Protein AF-0000000077569913 (afdb_homodimer)

Nearest PDB structures (foldseek):
  9brd-assembly1_U  TM=6.477E-01  e=2.137E-02  Rattus norvegicus
  8hqc-assembly1_A  TM=4.048E-01  e=5.094E+00  Mus musculus
  9brd-assembly1_U  TM=7.059E-01  e=2.292E-02  Rattus norvegicus
  5vju-assembly1_A  TM=3.665E-01  e=2.884E-01  synthetic construct
  8hqc-assembly1_A  TM=4.048E-01  e=5.138E+00  Mus musculus

pLDDT: mean 88.88, std 15.7, range [37.97, 98.81]

Radius of gyration: 27.89 Å; Cα contacts (8 Å, |Δi|>4): 566; chains: 2; bounding box: 42×122×72 Å

Secondary structure (DSSP, 8-state):
---------------------HHHHHHHHHHHHHHHHHHHHHHHHHHT-EEEEEE-S-TTSPPEEEEEEGGG-HHHHHHHHHHHHHHHHHHHHHHHHHHHHHHT---HHHHHHHHHHHHHHHHHHHHHHHHHHHHHHHHHH-BTTTTB--STTT-HHHHHHHHHHHHHHHHHHHHHHHHHHHHHHHHHHHH-/---------------------HHHHHHHHHHHHHHHHHHHHHHHHHHT-EEEEEE-S-TTSPPEEEEEEGGG-HHHHHHHHHHHHHHHHHHHHHHHHHHHHHHT---HHHHHHHHHHHHHHHHHHHHHHHHHHHHHHHHHH-BTTTTB--STTT-HHHHHHHHHHHHHHHHHHHHHHHHHHHHHHHHHHHH-

InterPro domains:
  IPR006459 Caspar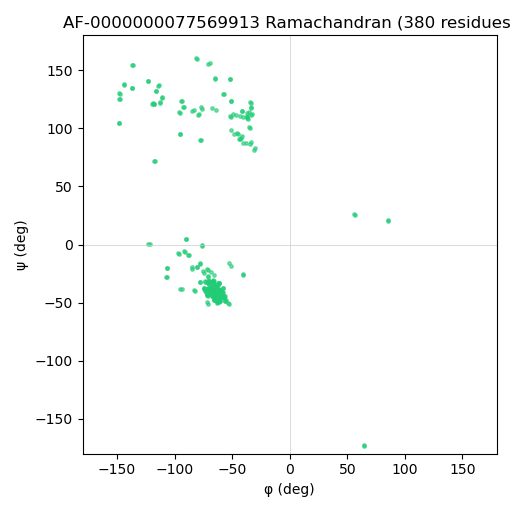ian strip membrane protein [TIGR01569] (29-186)
  IPR006702 Casparian strip membrane protein domain [PF04535] (26-174)
  IPR044173 Casparian strip membrane protein/CASP-like protein [PTHR36488] (27-187)

Foldseek 3Di:
DDDPPPPPPDPDPPPPQPQQPLVLLVLLLVLLVLLLVLLVLLLVLQQPQKDWDWAPPDPVDGTDIDMDHQVVDPLSVLLNVLSVVSNVVSVVVSVVSVVCSVVSHDDLVNLVVLLVVLVVSLVSLVSSLVSLVVVLVCQCPPDVVVDGDHNCVRRVSSSVSSVSSSVSSVVSSVSSVVSSVSSVVSNVSSVD/DDDPDPPPPDPDPPPPQPQQPLVLLVLLLVLLVLLLVLLVLLLVLQQPQKDWDWDPPDPVDGTDIDMDHQVVDPLSVLLNVLSVVSNVVSVVVSVVSVVCSVVSHDDLVNLVVLLVVLVVSLVSLVSSLVSLVVVLVCQCPPDVVVPGDHNCVRRVSSSVSSVSSSVSSVVSSVSSVVSSVSSVVSNVSSVD

Sequence (384 aa):
MPSPSKEASSPTPKTSPPAVSTILLKADLALRALLFATTIASVAVMVSSKQTKALILSPAFPPLALVAKFNYSSAFIYFVAAISVSCFYSLVTTAASALSVLRTHRGTKTLFHLLVLDAVILGVVASALGAGAAVGYLGEKGNSHVGWNKVCNLFDVFCRHIGASVFLSLVAAIILVFLVLISAYSLYRRSLMPSPSKEASSPTPKTSPPAVSTILLKADLALRALLFATTIASVAVMVSSKQTKALILSPAFPPLALVAKFNYSSAFIYFVAAISVSCFYSLVTTAASALSVLRTHRGTKTLFHLLVLDAVILGVVASALGAGAAVGYLGEKGNSHVGWNKVCNLFDVFCRHIGASVFLSLVAAIILVFLVLISAYSLYRRSL

Structure (mmCIF, N/CA/C/O backbone):
data_AF-0000000077569913-model_v1
#
loop_
_entity.id
_entity.type
_entity.pdbx_description
1 polymer 'CASP-like protein'
#
loop_
_atom_site.group_PDB
_atom_site.id
_atom_site.type_symbol
_atom_site.label_atom_id
_atom_site.label_alt_id
_atom_site.label_comp_id
_atom_site.label_asym_id
_atom_site.label_entity_id
_atom_site.label_seq_id
_atom_site.pdbx_PDB_ins_code
_atom_site.Cartn_x
_atom_site.Cartn_y
_atom_site.Cartn_z
_atom_site.occupancy
_atom_site.B_iso_or_equiv
_atom_site.auth_seq_id
_atom_site.auth_comp_id
_atom_site.auth_asym_id
_atom_site.auth_atom_id
_atom_site.pdbx_PDB_model_num
ATOM 1 N N . MET A 1 1 ? -0.566 77.25 19.656 1 38.03 1 MET A N 1
ATOM 2 C CA . MET A 1 1 ? -0.292 76.062 20.453 1 38.03 1 MET A CA 1
ATOM 3 C C . MET A 1 1 ? -0.345 74.812 19.594 1 38.03 1 MET A C 1
ATOM 5 O O . MET A 1 1 ? -1.346 74.562 18.922 1 38.03 1 MET A O 1
ATOM 9 N N . PRO A 1 2 ? 0.794 74.188 19.156 1 47.97 2 PRO A N 1
ATOM 10 C CA . PRO A 1 2 ? 0.944 73.125 18.156 1 47.97 2 PRO A CA 1
ATOM 11 C C . PRO A 1 2 ? 0.272 71.812 18.562 1 47.97 2 PRO A C 1
ATOM 13 O O . PRO A 1 2 ? 0.135 71.5 19.766 1 47.97 2 PRO A O 1
ATOM 16 N N . SER A 1 3 ? -0.759 71.312 17.859 1 48.38 3 SER A N 1
ATOM 17 C CA . SER A 1 3 ? -1.553 70.125 18.016 1 48.38 3 SER A CA 1
ATOM 18 C C . SER A 1 3 ? -0.662 68.875 18.156 1 48.38 3 SER A C 1
ATOM 20 O O . SER A 1 3 ? 0.308 68.75 17.406 1 48.38 3 SER A O 1
ATOM 22 N N . PRO A 1 4 ? -0.603 68.25 19.359 1 46.53 4 PRO A N 1
ATOM 23 C CA . PRO A 1 4 ? 0.263 67.062 19.625 1 46.53 4 PRO A CA 1
ATOM 24 C C . PRO A 1 4 ? 0.154 66 18.547 1 46.53 4 PRO A C 1
ATOM 26 O O . PRO A 1 4 ? -0.928 65.75 18 1 46.53 4 PRO A O 1
ATOM 29 N N . SER A 1 5 ? 1.18 65.75 17.734 1 45.31 5 SER A N 1
ATOM 30 C CA . SER A 1 5 ? 1.366 64.688 16.703 1 45.31 5 SER A CA 1
ATOM 31 C C . SER A 1 5 ? 1.018 63.312 17.234 1 45.31 5 SER A C 1
ATOM 33 O O . SER A 1 5 ? 1.529 62.875 18.266 1 45.31 5 SER A O 1
ATOM 35 N N . LYS A 1 6 ? -0.254 62.875 16.984 1 50.91 6 LYS A N 1
ATOM 36 C CA . LYS A 1 6 ? -0.683 61.5 17.25 1 50.91 6 LYS A CA 1
ATOM 37 C C . LYS A 1 6 ? 0.413 60.5 16.906 1 50.91 6 LYS A C 1
ATOM 39 O O . LYS A 1 6 ? 0.822 60.406 15.742 1 50.91 6 LYS A O 1
ATOM 44 N N . GLU A 1 7 ? 1.336 60.188 17.828 1 43.56 7 GLU A N 1
ATOM 45 C CA . GLU A 1 7 ? 2.307 59.125 17.688 1 43.56 7 GLU A CA 1
ATOM 46 C C . GLU A 1 7 ? 1.647 57.844 17.172 1 43.56 7 GLU A C 1
ATOM 48 O O . GLU A 1 7 ? 0.669 57.375 17.75 1 43.56 7 GLU A O 1
ATOM 53 N N . ALA A 1 8 ? 1.647 57.531 15.867 1 50.59 8 ALA A N 1
ATOM 54 C CA . ALA A 1 8 ? 1.229 56.312 15.172 1 50.59 8 ALA A CA 1
ATOM 55 C C . ALA A 1 8 ? 1.717 55.062 15.898 1 50.59 8 ALA A C 1
ATOM 57 O O . ALA A 1 8 ? 2.902 54.938 16.219 1 50.59 8 ALA A O 1
ATOM 58 N N . SER A 1 9 ? 0.894 54.531 16.828 1 43.12 9 SER A N 1
ATOM 59 C CA . SER A 1 9 ? 1.156 53.219 17.422 1 43.12 9 SER A CA 1
ATOM 60 C C . SER A 1 9 ? 1.771 52.281 16.406 1 43.12 9 SER A C 1
ATOM 62 O O . SER A 1 9 ? 1.265 52.125 15.289 1 43.12 9 SER A O 1
ATOM 64 N N . SER A 1 10 ? 3.066 52.062 16.438 1 44.38 10 SER A N 1
ATOM 65 C CA . SER A 1 10 ? 3.82 51.125 15.633 1 44.38 10 SER A CA 1
ATOM 66 C C . SER A 1 10 ? 3.088 49.781 15.539 1 44.38 10 SER A C 1
ATOM 68 O O . SER A 1 10 ? 2.541 49.281 16.531 1 44.38 10 SER A O 1
ATOM 70 N N . PRO A 1 11 ? 2.562 49.406 14.375 1 44.81 11 PRO A N 1
ATOM 71 C CA . PRO A 1 11 ? 1.907 48.094 14.203 1 44.81 11 PRO A CA 1
ATOM 72 C C . PRO A 1 11 ? 2.602 47 14.984 1 44.81 11 PRO A C 1
ATOM 74 O O . PRO A 1 11 ? 3.812 47.062 15.211 1 44.81 11 PRO A O 1
ATOM 77 N N . THR A 1 12 ? 2.055 46.438 16.031 1 44.56 12 THR A N 1
ATOM 78 C CA . THR A 1 12 ? 2.52 45.25 16.719 1 44.56 12 THR A CA 1
ATOM 79 C C . THR A 1 12 ? 3.158 44.25 15.75 1 44.56 12 THR A C 1
ATOM 81 O O . THR A 1 12 ? 2.619 44 14.664 1 44.56 12 THR A O 1
ATOM 84 N N . PRO A 1 13 ? 4.426 44.031 15.805 1 41.19 13 PRO A N 1
ATOM 85 C CA . PRO A 1 13 ? 5.098 43.062 14.93 1 41.19 13 PRO A CA 1
ATOM 86 C C . PRO A 1 13 ? 4.305 41.781 14.758 1 41.19 13 PRO A C 1
ATOM 88 O O . PRO A 1 13 ? 3.812 41.219 15.734 1 41.19 13 PRO A O 1
ATOM 91 N N . LYS A 1 14 ? 3.48 41.594 13.766 1 44.72 14 LYS A N 1
ATOM 92 C CA . LYS A 1 14 ? 2.924 40.281 13.422 1 44.72 14 LYS A CA 1
ATOM 93 C C . LYS A 1 14 ? 3.9 39.156 13.766 1 44.72 14 LYS A C 1
ATOM 95 O O . LYS A 1 14 ? 5.043 39.156 13.312 1 44.72 14 LYS A O 1
ATOM 100 N N . THR A 1 15 ? 3.998 38.688 14.977 1 40.72 15 THR A N 1
ATOM 101 C CA . THR A 1 15 ? 4.797 37.5 15.352 1 40.72 15 THR A CA 1
ATOM 102 C C . THR A 1 15 ? 4.793 36.469 14.227 1 40.72 15 THR A C 1
ATOM 104 O O . THR A 1 15 ? 3.73 36 13.805 1 40.72 15 THR A O 1
ATOM 107 N N . SER A 1 16 ? 5.672 36.531 13.297 1 44.34 16 SER A N 1
ATOM 108 C CA . SER A 1 16 ? 5.922 35.625 12.188 1 44.34 16 SER A CA 1
ATOM 109 C C . SER A 1 16 ? 5.707 34.156 12.609 1 44.34 16 SER A C 1
ATOM 111 O O . SER A 1 16 ? 6.039 33.781 13.734 1 44.34 16 SER A O 1
ATOM 113 N N . PRO A 1 17 ? 4.734 33.5 12.086 1 51.06 17 PRO A N 1
ATOM 114 C CA . PRO A 1 17 ? 4.523 32.094 12.453 1 51.06 17 PRO A CA 1
ATOM 115 C C . PRO A 1 17 ? 5.828 31.344 12.742 1 51.06 17 PRO A C 1
ATOM 117 O O . PRO A 1 17 ? 6.875 31.703 12.195 1 51.06 17 PRO A O 1
ATOM 120 N N . PRO A 1 18 ? 6.012 30.844 13.961 1 52.62 18 PRO A N 1
ATOM 121 C CA . PRO A 1 18 ? 7.273 30.188 14.32 1 52.62 18 PRO A CA 1
ATOM 122 C C . PRO A 1 18 ? 7.863 29.375 13.164 1 52.62 18 PRO A C 1
ATOM 124 O O . PRO A 1 18 ? 7.133 28.656 12.469 1 52.62 18 PRO A O 1
ATOM 127 N N . ALA A 1 19 ? 8.969 29.797 12.547 1 53.97 19 ALA A N 1
ATOM 128 C CA . ALA A 1 19 ? 9.82 29.219 11.5 1 53.97 19 ALA A CA 1
ATOM 129 C C . ALA A 1 19 ? 10.031 27.719 11.734 1 53.97 19 ALA A C 1
ATOM 131 O O . ALA A 1 19 ? 10.055 27.266 12.883 1 53.97 19 ALA A O 1
ATOM 132 N N . VAL A 1 20 ? 9.508 26.828 10.797 1 60.12 20 VAL A N 1
ATOM 133 C CA . VAL A 1 20 ? 9.898 25.438 10.852 1 60.12 20 VAL A CA 1
ATOM 134 C C . VAL A 1 20 ? 11.352 25.328 11.32 1 60.12 20 VAL A C 1
ATOM 136 O O . VAL A 1 20 ? 12.227 26.031 10.82 1 60.12 20 VAL A O 1
ATOM 139 N N . SER A 1 21 ? 11.555 24.562 12.461 1 78.38 21 SER A N 1
ATOM 140 C CA . SER A 1 21 ? 12.891 24.359 13.016 1 78.38 21 SER A CA 1
ATOM 141 C C . SER A 1 21 ? 13.867 23.891 11.953 1 78.38 21 SER A C 1
ATOM 143 O O . SER A 1 21 ? 13.5 23.125 11.047 1 78.38 21 SER A O 1
ATOM 145 N N . THR A 1 22 ? 14.891 24.578 11.781 1 84.06 22 THR A N 1
ATOM 146 C CA . THR A 1 22 ? 15.977 24.219 10.875 1 84.06 22 THR A CA 1
ATOM 147 C C . THR A 1 22 ? 16.281 22.734 10.945 1 84.06 22 THR A C 1
ATOM 149 O O . THR A 1 22 ? 16.609 22.109 9.93 1 84.06 22 THR A O 1
ATOM 152 N N . ILE A 1 23 ? 15.984 22.125 12.055 1 88.81 23 ILE A N 1
ATOM 153 C CA . ILE A 1 23 ? 16.25 20.703 12.242 1 88.81 23 ILE A CA 1
ATOM 154 C C . ILE A 1 23 ? 15.242 19.891 11.445 1 88.81 23 ILE A C 1
ATOM 156 O O . ILE A 1 23 ? 15.594 18.875 10.828 1 88.81 23 ILE A O 1
ATOM 160 N N . LEU A 1 24 ? 14.07 20.359 11.414 1 90.69 24 LEU A N 1
ATOM 161 C CA . LEU A 1 24 ? 13.039 19.641 10.688 1 90.69 24 LEU A CA 1
ATOM 162 C C . LEU A 1 24 ? 13.258 19.734 9.18 1 90.69 24 LEU A C 1
ATOM 164 O O . LEU A 1 24 ? 12.992 18.781 8.445 1 90.69 24 LEU A O 1
ATOM 168 N N . LEU A 1 25 ? 13.773 20.844 8.797 1 91.62 25 LEU A N 1
ATOM 169 C CA . LEU A 1 25 ? 14.047 21.031 7.379 1 91.62 25 LEU A CA 1
ATOM 170 C C . LEU A 1 25 ? 15.195 20.125 6.926 1 91.62 25 LEU A C 1
ATOM 172 O O . LEU A 1 25 ? 15.117 19.5 5.867 1 91.62 25 LEU A O 1
ATOM 176 N N . LYS A 1 26 ? 16.188 20.031 7.742 1 92.06 26 LYS A N 1
ATOM 177 C CA . LYS A 1 26 ? 17.344 19.188 7.418 1 92.06 26 LYS A CA 1
ATOM 178 C C . LYS A 1 26 ? 16.969 17.703 7.465 1 92.06 26 LYS A C 1
ATOM 180 O O . LYS A 1 26 ? 17.438 16.922 6.645 1 92.06 26 LYS A O 1
ATOM 185 N N . ALA A 1 27 ? 16.172 17.359 8.438 1 94.38 27 ALA A N 1
ATOM 186 C CA . ALA A 1 27 ? 15.719 15.977 8.555 1 94.38 27 ALA A CA 1
ATOM 187 C C . ALA A 1 27 ? 14.867 15.578 7.352 1 94.38 27 ALA A C 1
ATOM 189 O O . ALA A 1 27 ? 14.984 14.469 6.836 1 94.38 27 ALA A O 1
ATOM 190 N N . ASP A 1 28 ? 14.039 16.5 6.973 1 95.06 28 ASP A N 1
ATOM 191 C CA . ASP A 1 28 ? 13.219 16.266 5.789 1 95.06 28 ASP A CA 1
ATOM 192 C C . ASP A 1 28 ? 14.086 16.047 4.555 1 95.06 28 ASP A C 1
ATOM 194 O O . ASP A 1 28 ? 13.859 15.102 3.793 1 95.06 28 ASP A O 1
ATOM 198 N N . LEU A 1 29 ? 15.07 16.859 4.367 1 95.25 29 LEU A N 1
ATOM 199 C CA . LEU A 1 29 ? 15.961 16.75 3.219 1 95.25 29 LEU A CA 1
ATOM 200 C C . LEU A 1 29 ? 16.719 15.43 3.252 1 95.25 29 LEU A C 1
ATOM 202 O O . LEU A 1 29 ? 16.844 14.75 2.23 1 95.25 29 LEU A O 1
ATOM 206 N N . ALA A 1 30 ? 17.188 15.031 4.379 1 96.88 30 ALA A N 1
ATOM 207 C CA . ALA A 1 30 ? 17.938 13.789 4.527 1 96.88 30 ALA A CA 1
ATOM 208 C C . ALA A 1 30 ? 17.062 12.578 4.215 1 96.88 30 ALA A C 1
ATOM 210 O O . ALA A 1 30 ? 17.5 11.648 3.525 1 96.88 30 ALA A O 1
ATOM 211 N N . LEU A 1 31 ? 15.859 12.617 4.691 1 97.94 31 LEU A N 1
ATOM 212 C CA . LEU A 1 31 ? 14.945 11.5 4.469 1 97.94 31 LEU A CA 1
ATOM 213 C C . LEU A 1 31 ? 14.539 11.414 3.002 1 97.94 31 LEU A C 1
ATOM 215 O O . LEU A 1 31 ? 14.406 10.32 2.455 1 97.94 31 LEU A O 1
ATOM 219 N N . ARG A 1 32 ? 14.383 12.539 2.389 1 97.75 32 ARG A N 1
ATOM 220 C CA . ARG A 1 32 ? 14.016 12.539 0.977 1 97.75 32 ARG A CA 1
ATOM 221 C C . ARG A 1 32 ? 15.164 12.031 0.112 1 97.75 32 ARG A C 1
ATOM 223 O O . ARG A 1 32 ? 14.945 11.312 -0.861 1 97.75 32 ARG A O 1
ATOM 230 N N . ALA A 1 33 ? 16.328 12.367 0.47 1 97.44 33 ALA A N 1
ATOM 231 C CA . ALA A 1 33 ? 17.484 11.852 -0.234 1 97.44 33 ALA A CA 1
ATOM 232 C C . ALA A 1 33 ? 17.625 10.344 -0.04 1 97.44 33 ALA A C 1
ATOM 234 O O . ALA A 1 33 ? 17.938 9.609 -0.985 1 97.44 33 ALA A O 1
ATOM 235 N N . LEU A 1 34 ? 17.344 9.938 1.156 1 98.31 34 LEU A N 1
ATOM 236 C CA . LEU A 1 34 ? 17.391 8.508 1.447 1 98.31 34 LEU A CA 1
ATOM 237 C C . LEU A 1 34 ? 16.312 7.762 0.682 1 98.31 34 LEU A C 1
ATOM 239 O O . LEU A 1 34 ? 16.531 6.648 0.202 1 98.31 34 LEU A O 1
ATOM 243 N N . LEU A 1 35 ? 15.148 8.406 0.649 1 98.5 35 LEU A N 1
ATOM 244 C CA . LEU A 1 35 ? 14.055 7.824 -0.118 1 98.5 35 LEU A CA 1
ATOM 245 C C . LEU A 1 35 ? 14.445 7.656 -1.582 1 98.5 35 LEU A C 1
ATOM 247 O O . LEU A 1 35 ? 14.188 6.609 -2.184 1 98.5 35 LEU A O 1
ATOM 251 N N . PHE A 1 36 ? 15.102 8.656 -2.154 1 98.44 36 PHE A N 1
ATOM 252 C CA . PHE A 1 36 ? 15.57 8.578 -3.535 1 98.44 36 PHE A CA 1
ATOM 253 C C . PHE A 1 36 ? 16.578 7.449 -3.709 1 98.44 36 PHE A C 1
ATOM 255 O O . PHE A 1 36 ? 16.438 6.629 -4.621 1 98.44 36 PHE A O 1
ATOM 262 N N . ALA A 1 37 ? 17.5 7.297 -2.805 1 98.38 37 ALA A N 1
ATOM 263 C CA . ALA A 1 37 ? 18.531 6.273 -2.881 1 98.38 37 ALA A CA 1
ATOM 264 C C . ALA A 1 37 ? 17.938 4.875 -2.752 1 98.38 37 ALA A C 1
ATOM 266 O O . ALA A 1 37 ? 18.297 3.967 -3.502 1 98.38 37 ALA A O 1
ATOM 267 N N . THR A 1 38 ? 17 4.75 -1.857 1 98.5 38 THR A N 1
ATOM 268 C CA . THR A 1 38 ? 16.422 3.438 -1.601 1 98.5 38 THR A CA 1
ATOM 269 C C . THR A 1 38 ? 15.531 3.008 -2.76 1 98.5 38 THR A C 1
ATOM 271 O O . THR A 1 38 ? 15.547 1.843 -3.164 1 98.5 38 THR A O 1
ATOM 274 N N . THR A 1 39 ? 14.789 3.93 -3.352 1 98.69 39 THR A N 1
ATOM 275 C CA . THR A 1 39 ? 13.883 3.58 -4.441 1 98.69 39 THR A CA 1
ATOM 276 C C . THR A 1 39 ? 14.664 3.279 -5.715 1 98.69 39 THR A C 1
ATOM 278 O O . THR A 1 39 ? 14.336 2.346 -6.449 1 98.69 39 THR A O 1
ATOM 281 N N . ILE A 1 40 ? 15.688 4.035 -6.012 1 98.38 40 ILE A N 1
ATOM 282 C CA . ILE A 1 40 ? 16.469 3.766 -7.211 1 98.38 40 ILE A CA 1
ATOM 283 C C . ILE A 1 40 ? 17.188 2.424 -7.066 1 98.38 40 ILE A C 1
ATOM 285 O O . ILE A 1 40 ? 17.266 1.647 -8.023 1 98.38 40 ILE A O 1
ATOM 289 N N . ALA A 1 41 ? 17.719 2.131 -5.879 1 98.69 41 ALA A N 1
ATOM 290 C CA . ALA A 1 41 ? 18.359 0.842 -5.629 1 98.69 41 ALA A CA 1
ATOM 291 C C . ALA A 1 41 ? 17.375 -0.305 -5.781 1 98.69 41 ALA A C 1
ATOM 293 O O . ALA A 1 41 ? 17.688 -1.342 -6.363 1 98.69 41 ALA A O 1
ATOM 294 N N . SER A 1 42 ? 16.188 -0.111 -5.281 1 98.75 42 SER A N 1
ATOM 295 C CA . SER A 1 42 ? 15.156 -1.139 -5.367 1 98.75 42 SER A CA 1
ATOM 296 C C . SER A 1 42 ? 14.805 -1.447 -6.82 1 98.75 42 SER A C 1
ATOM 298 O O . SER A 1 42 ? 14.719 -2.613 -7.207 1 98.75 42 SER A O 1
ATOM 300 N N . VAL A 1 43 ? 14.633 -0.419 -7.621 1 98.56 43 VAL A N 1
ATOM 301 C CA . VAL A 1 43 ? 14.312 -0.601 -9.031 1 98.56 43 VAL A CA 1
ATOM 302 C C . VAL A 1 43 ? 15.484 -1.258 -9.75 1 98.56 43 VAL A C 1
ATOM 304 O O . VAL A 1 43 ? 15.297 -2.201 -10.523 1 98.56 43 VAL A O 1
ATOM 307 N N . ALA A 1 44 ? 16.672 -0.834 -9.461 1 98.38 44 ALA A N 1
ATOM 308 C CA . ALA A 1 44 ? 17.859 -1.369 -10.117 1 98.38 44 ALA A CA 1
ATOM 309 C C . ALA A 1 44 ? 18.031 -2.857 -9.82 1 98.38 44 ALA A C 1
ATOM 311 O O . ALA A 1 44 ? 18.297 -3.65 -10.727 1 98.38 44 ALA A O 1
ATOM 312 N N . VAL A 1 45 ? 17.844 -3.225 -8.609 1 98.25 45 VAL A N 1
ATOM 313 C CA . VAL A 1 45 ? 18 -4.621 -8.211 1 98.25 45 VAL A CA 1
ATOM 314 C C . VAL A 1 45 ? 16.922 -5.473 -8.867 1 98.25 45 VAL A C 1
ATOM 316 O O . VAL A 1 45 ? 17.188 -6.574 -9.344 1 98.25 45 VAL A O 1
ATOM 319 N N . MET A 1 46 ? 15.688 -4.969 -8.977 1 98.25 46 MET A N 1
ATOM 320 C CA . MET A 1 46 ? 14.594 -5.711 -9.594 1 98.25 46 MET A CA 1
ATOM 321 C C . MET A 1 46 ? 14.844 -5.906 -11.086 1 98.25 46 MET A C 1
ATOM 323 O O . MET A 1 46 ? 14.695 -7.016 -11.602 1 98.25 46 MET A O 1
ATOM 327 N N . VAL A 1 47 ? 15.273 -4.816 -11.711 1 97.44 47 VAL A N 1
ATOM 328 C CA . VAL A 1 47 ? 15.43 -4.855 -13.156 1 97.44 47 VAL A CA 1
ATOM 329 C C . VAL A 1 47 ? 16.625 -5.723 -13.523 1 97.44 47 VAL A C 1
ATOM 331 O O . VAL A 1 47 ? 16.688 -6.281 -14.625 1 97.44 47 VAL A O 1
ATOM 334 N N . SER A 1 48 ? 17.531 -5.895 -12.594 1 96.75 48 SER A N 1
ATOM 335 C CA . SER A 1 48 ? 18.703 -6.727 -12.844 1 96.75 48 SER A CA 1
ATOM 336 C C . SER A 1 48 ? 18.438 -8.18 -12.461 1 96.75 48 SER A C 1
ATOM 338 O O . SER A 1 48 ? 19.312 -9.031 -12.609 1 96.75 48 SER A O 1
ATOM 340 N N . SER A 1 49 ? 17.203 -8.477 -12.078 1 95.56 49 SER A N 1
ATOM 341 C CA . SER A 1 49 ? 16.859 -9.836 -11.672 1 95.56 49 SER A CA 1
ATOM 342 C C . SER A 1 49 ? 16.688 -10.75 -12.891 1 95.56 49 SER A C 1
ATOM 344 O O . SER A 1 49 ? 15.664 -10.68 -13.57 1 95.56 49 SER A O 1
ATOM 346 N N . LYS A 1 50 ? 17.656 -11.383 -13.367 1 94.06 50 LYS A N 1
ATOM 347 C CA . LYS A 1 50 ? 17.625 -12.344 -14.469 1 94.06 50 LYS A CA 1
ATOM 348 C C . LYS A 1 50 ? 18.484 -13.562 -14.156 1 94.06 50 LYS A C 1
ATOM 350 O O . LYS A 1 50 ? 19.562 -13.445 -13.555 1 94.06 50 LYS A O 1
ATOM 355 N N . GLN A 1 51 ? 17.891 -14.703 -14.453 1 94.38 51 GLN A N 1
ATOM 356 C CA . GLN A 1 51 ? 18.625 -15.953 -14.258 1 94.38 51 GLN A CA 1
ATOM 357 C C . GLN A 1 51 ? 18.203 -17 -15.289 1 94.38 51 GLN A C 1
ATOM 359 O O . GLN A 1 51 ? 17.016 -17.188 -15.539 1 94.38 51 GLN A O 1
ATOM 364 N N . THR A 1 52 ? 19.156 -17.609 -15.945 1 92.5 52 THR A N 1
ATOM 365 C CA . THR A 1 52 ? 18.922 -18.672 -16.906 1 92.5 52 THR A CA 1
ATOM 366 C C . THR A 1 52 ? 19.438 -20.016 -16.375 1 92.5 52 THR A C 1
ATOM 368 O O . THR A 1 52 ? 20.562 -20.094 -15.867 1 92.5 52 THR A O 1
ATOM 371 N N . LYS A 1 53 ? 18.531 -21.016 -16.375 1 90.06 53 LYS A N 1
ATOM 372 C CA . LYS A 1 53 ? 18.922 -22.359 -15.961 1 90.06 53 LYS A CA 1
ATOM 373 C C . LYS A 1 53 ? 18.641 -23.375 -17.062 1 90.06 53 LYS A C 1
ATOM 375 O O . LYS A 1 53 ? 17.641 -23.281 -17.766 1 90.06 53 LYS A O 1
ATOM 380 N N . ALA A 1 54 ? 19.562 -24.312 -17.219 1 84.94 54 ALA A N 1
ATOM 381 C CA . ALA A 1 54 ? 19.422 -25.359 -18.219 1 84.94 54 ALA A CA 1
ATOM 382 C C . ALA A 1 54 ? 18.812 -26.625 -17.609 1 84.94 54 ALA A C 1
ATOM 384 O O . ALA A 1 54 ? 19.266 -27.109 -16.578 1 84.94 54 ALA A O 1
ATOM 385 N N . LEU A 1 55 ? 17.641 -26.859 -18.094 1 75.94 55 LEU A N 1
ATOM 386 C CA . LEU A 1 55 ? 17.031 -28.109 -17.672 1 75.94 55 LEU A CA 1
ATOM 387 C C . LEU A 1 55 ? 17.328 -29.234 -18.656 1 75.94 55 LEU A C 1
ATOM 389 O O . LEU A 1 55 ? 17 -29.125 -19.844 1 75.94 55 LEU A O 1
ATOM 393 N N . ILE A 1 56 ? 18 -30.219 -18.109 1 74.81 56 ILE A N 1
ATOM 394 C CA . ILE A 1 56 ? 18.297 -31.375 -18.953 1 74.81 56 ILE A CA 1
ATOM 395 C C . ILE A 1 56 ? 17.234 -32.438 -18.734 1 74.81 56 ILE A C 1
ATOM 397 O O . ILE A 1 56 ? 17.156 -33.031 -17.656 1 74.81 56 ILE A O 1
ATOM 401 N N . LEU A 1 57 ? 16.25 -32.531 -19.484 1 69.62 57 LEU A N 1
ATOM 402 C CA . LEU A 1 57 ? 15.195 -33.531 -19.375 1 69.62 57 LEU A CA 1
ATOM 403 C C . LEU A 1 57 ? 15.711 -34.906 -19.766 1 69.62 57 LEU A C 1
ATOM 405 O O . LEU A 1 57 ? 15.406 -35.906 -19.094 1 69.62 57 LEU A O 1
ATOM 409 N N . SER A 1 58 ? 16.328 -35 -20.891 1 71.62 58 SER A N 1
ATOM 410 C CA . SER A 1 58 ? 16.922 -36.25 -21.406 1 71.62 58 SER A CA 1
ATOM 411 C C . SER A 1 58 ? 18.219 -35.938 -22.156 1 71.62 58 SER A C 1
ATOM 413 O O . SER A 1 58 ? 18.391 -34.875 -22.719 1 71.62 58 SER A O 1
ATOM 415 N N . PRO A 1 59 ? 19.297 -36.812 -21.938 1 74.75 59 PRO A N 1
ATOM 416 C CA . PRO A 1 59 ? 20.562 -36.625 -22.656 1 74.75 59 PRO A CA 1
ATOM 417 C C . PRO A 1 59 ? 20.359 -36.531 -24.172 1 74.75 59 PRO A C 1
ATOM 419 O O . PRO A 1 59 ? 21.234 -36 -24.875 1 74.75 59 PRO A O 1
ATOM 422 N N . ALA A 1 60 ? 19.234 -36.938 -24.625 1 78.75 60 ALA A N 1
ATOM 423 C CA . ALA A 1 60 ? 19 -36.969 -26.062 1 78.75 60 ALA A CA 1
ATOM 424 C C . ALA A 1 60 ? 18.531 -35.625 -26.578 1 78.75 60 ALA A C 1
ATOM 426 O O . ALA A 1 60 ? 18.562 -35.344 -27.781 1 78.75 60 ALA A O 1
ATOM 427 N N . PHE A 1 61 ? 18 -34.781 -25.75 1 75.12 61 PHE A N 1
ATOM 428 C CA . PHE A 1 61 ? 17.422 -33.5 -26.188 1 75.12 61 PHE A CA 1
ATOM 429 C C . PHE A 1 61 ? 18.234 -32.344 -25.656 1 75.12 61 PHE A C 1
ATOM 431 O O . PHE A 1 61 ? 18.828 -32.406 -24.578 1 75.12 61 PHE A O 1
ATOM 438 N N . PRO A 1 62 ? 18.438 -31.359 -26.562 1 77.06 62 PRO A N 1
ATOM 439 C CA . PRO A 1 62 ? 19.125 -30.172 -26.062 1 77.06 62 PRO A CA 1
ATOM 440 C C . PRO A 1 62 ? 18.484 -29.609 -24.797 1 77.06 62 PRO A C 1
ATOM 442 O O . PRO A 1 62 ? 17.281 -29.734 -24.594 1 77.06 62 PRO A O 1
ATOM 445 N N . PRO A 1 63 ? 19.359 -29.156 -23.953 1 77.12 63 PRO A N 1
ATOM 446 C CA . PRO A 1 63 ? 18.844 -28.594 -22.703 1 77.12 63 PRO A CA 1
ATOM 447 C C . PRO A 1 63 ? 17.859 -27.438 -22.938 1 77.12 63 PRO A C 1
ATOM 449 O O . PRO A 1 63 ? 18.047 -26.641 -23.859 1 77.12 63 PRO A O 1
ATOM 452 N N . LEU A 1 64 ? 16.719 -27.547 -22.281 1 79.25 64 LEU A N 1
ATOM 453 C CA . LEU A 1 64 ? 15.742 -26.469 -22.312 1 79.25 64 LEU A CA 1
ATOM 454 C C . LEU A 1 64 ? 16.172 -25.328 -21.391 1 79.25 64 LEU A C 1
ATOM 456 O O . LEU A 1 64 ? 16.484 -25.562 -20.219 1 79.25 64 LEU A O 1
ATOM 460 N N . ALA A 1 65 ? 16.375 -24.172 -22.047 1 83.88 65 ALA A N 1
ATOM 461 C CA . ALA A 1 65 ? 16.766 -23 -21.25 1 83.88 65 ALA A CA 1
ATOM 462 C C . ALA A 1 65 ? 15.547 -22.375 -20.578 1 83.88 65 ALA A C 1
ATOM 464 O O . ALA A 1 65 ? 14.633 -21.891 -21.266 1 83.88 65 ALA A O 1
ATOM 465 N N . LEU A 1 66 ? 15.5 -22.484 -19.297 1 88.88 66 LEU A N 1
ATOM 466 C CA . LEU A 1 66 ? 14.477 -21.797 -18.516 1 88.88 66 LEU A CA 1
ATOM 467 C C . LEU A 1 66 ? 14.969 -20.453 -18.016 1 88.88 66 LEU A C 1
ATOM 469 O O . LEU A 1 66 ? 16.078 -20.344 -17.484 1 88.88 66 LEU A O 1
ATOM 473 N N . VAL A 1 67 ? 14.289 -19.438 -18.328 1 92.38 67 VAL A N 1
ATOM 474 C CA . VAL A 1 67 ? 14.703 -18.078 -17.984 1 92.38 67 VAL A CA 1
ATOM 475 C C . VAL A 1 67 ? 13.695 -17.453 -17.031 1 92.38 67 VAL A C 1
ATOM 477 O O . VAL A 1 67 ? 12.484 -17.594 -17.219 1 92.38 67 VAL A O 1
ATOM 480 N N . ALA A 1 68 ? 14.258 -16.891 -16.016 1 94.25 68 ALA A N 1
ATOM 481 C CA . ALA A 1 68 ? 13.445 -16.109 -15.086 1 94.25 68 ALA A CA 1
ATOM 482 C C . ALA A 1 68 ? 13.82 -14.625 -15.164 1 94.25 68 ALA A C 1
ATOM 484 O O . ALA A 1 68 ? 14.992 -14.266 -14.992 1 94.25 68 ALA A O 1
ATOM 485 N N . LYS A 1 69 ? 12.867 -13.844 -15.461 1 95.62 69 LYS A N 1
ATOM 486 C CA . LYS A 1 69 ? 13.023 -12.391 -15.57 1 95.62 69 LYS A CA 1
ATOM 487 C C . LYS A 1 69 ? 11.867 -11.664 -14.891 1 95.62 69 LYS A C 1
ATOM 489 O O . LYS A 1 69 ? 10.742 -12.156 -14.867 1 95.62 69 LYS A O 1
ATOM 494 N N . PHE A 1 70 ? 12.156 -10.445 -14.477 1 95 70 PHE A N 1
ATOM 495 C CA . PHE A 1 70 ? 11.117 -9.711 -13.766 1 95 70 PHE A CA 1
ATOM 496 C C . PHE A 1 70 ? 9.945 -9.398 -14.688 1 95 70 PHE A C 1
ATOM 498 O O . PHE A 1 70 ? 8.805 -9.32 -14.234 1 95 70 PHE A O 1
ATOM 505 N N . ASN A 1 71 ? 10.195 -9.203 -15.992 1 95.25 71 ASN A N 1
ATOM 506 C CA . ASN A 1 71 ? 9.156 -8.773 -16.922 1 95.25 71 ASN A CA 1
ATOM 507 C C . ASN A 1 71 ? 8.211 -9.922 -17.281 1 95.25 71 ASN A C 1
ATOM 509 O O . ASN A 1 71 ? 7.234 -9.719 -18 1 95.25 71 ASN A O 1
ATOM 513 N N . TYR A 1 72 ? 8.438 -11.086 -16.766 1 95.12 72 TYR A N 1
ATOM 514 C CA . TYR A 1 72 ? 7.551 -12.219 -16.969 1 95.12 72 TYR A CA 1
ATOM 515 C C . TYR A 1 72 ? 6.449 -12.25 -15.922 1 95.12 72 TYR A C 1
ATOM 517 O O . TYR A 1 72 ? 5.539 -13.086 -15.992 1 95.12 72 TYR A O 1
ATOM 525 N N . SER A 1 73 ? 6.59 -11.43 -15 1 95.94 73 SER A N 1
ATOM 526 C CA . SER A 1 73 ? 5.578 -11.328 -13.945 1 95.94 73 SER A CA 1
ATOM 527 C C . SER A 1 73 ? 4.934 -9.953 -13.93 1 95.94 73 SER A C 1
ATOM 529 O O . SER A 1 73 ? 5.621 -8.938 -13.805 1 95.94 73 SER A O 1
ATOM 531 N N . SER A 1 74 ? 3.652 -9.922 -14.109 1 96.06 74 SER A N 1
ATOM 532 C CA . SER A 1 74 ? 2.906 -8.672 -14.07 1 96.06 74 SER A CA 1
ATOM 533 C C . SER A 1 74 ? 3.088 -7.953 -12.734 1 96.06 74 SER A C 1
ATOM 535 O O . SER A 1 74 ? 3.123 -6.723 -12.688 1 96.06 74 SER A O 1
ATOM 537 N N . ALA A 1 75 ? 3.146 -8.711 -11.609 1 97.75 75 ALA A N 1
ATOM 538 C CA . ALA A 1 75 ? 3.338 -8.125 -10.281 1 97.75 75 ALA A CA 1
ATOM 539 C C . ALA A 1 75 ? 4.656 -7.359 -10.203 1 97.75 75 ALA A C 1
ATOM 541 O O . ALA A 1 75 ? 4.711 -6.258 -9.648 1 97.75 75 ALA A O 1
ATOM 542 N N . PHE A 1 76 ? 5.711 -7.867 -10.805 1 98.5 76 PHE A N 1
ATOM 543 C CA . PHE A 1 76 ? 7.027 -7.242 -10.742 1 98.5 76 PHE A CA 1
ATOM 544 C C . PHE A 1 76 ? 7.109 -6.059 -11.695 1 98.5 76 PHE A C 1
ATOM 546 O O . PHE A 1 76 ? 7.793 -5.074 -11.414 1 98.5 76 PHE A O 1
ATOM 553 N N . ILE A 1 77 ? 6.418 -6.156 -12.781 1 98.31 77 ILE A N 1
ATOM 554 C CA . ILE A 1 77 ? 6.324 -5.016 -13.68 1 98.31 77 ILE A CA 1
ATOM 555 C C . ILE A 1 77 ? 5.645 -3.85 -12.969 1 98.31 77 ILE A C 1
ATOM 557 O O . ILE A 1 77 ? 6.129 -2.717 -13.016 1 98.3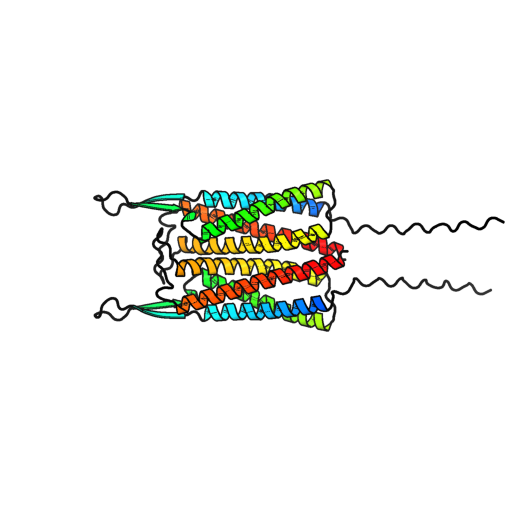1 77 ILE A O 1
ATOM 561 N N . TYR A 1 78 ? 4.543 -4.18 -12.352 1 98.5 78 TYR A N 1
ATOM 562 C CA . TYR A 1 78 ? 3.865 -3.156 -11.57 1 98.5 78 TYR A CA 1
ATOM 563 C C . TYR A 1 78 ? 4.781 -2.607 -10.477 1 98.5 78 TYR A C 1
ATOM 565 O O . TYR A 1 78 ? 4.824 -1.396 -10.25 1 98.5 78 TYR A O 1
ATOM 573 N N . PHE A 1 79 ? 5.445 -3.482 -9.82 1 98.69 79 PHE A N 1
ATOM 574 C CA . PHE A 1 79 ? 6.387 -3.092 -8.773 1 98.69 79 PHE A CA 1
ATOM 575 C C . PHE A 1 79 ? 7.391 -2.074 -9.305 1 98.69 79 PHE A C 1
ATOM 577 O O . PHE A 1 79 ? 7.562 -1.003 -8.719 1 98.69 79 PHE A O 1
ATOM 584 N N . VAL A 1 80 ? 8.023 -2.334 -10.43 1 98.69 80 VAL A N 1
ATOM 585 C CA . VAL A 1 80 ? 9.039 -1.466 -11.016 1 98.69 80 VAL A CA 1
ATOM 586 C C . VAL A 1 80 ? 8.414 -0.137 -11.43 1 98.69 80 VAL A C 1
ATOM 588 O O . VAL A 1 80 ? 8.969 0.93 -11.156 1 98.69 80 VAL A O 1
ATOM 591 N N . ALA A 1 81 ? 7.289 -0.183 -12 1 98.56 81 ALA A N 1
ATOM 592 C CA . ALA A 1 81 ? 6.613 1.04 -12.43 1 98.56 81 ALA A CA 1
ATOM 593 C C . ALA A 1 81 ? 6.273 1.925 -11.227 1 98.56 81 ALA A C 1
ATOM 595 O O . ALA A 1 81 ? 6.57 3.121 -11.234 1 98.56 81 ALA A O 1
ATOM 596 N N . ALA A 1 82 ? 5.656 1.306 -10.234 1 98.62 82 ALA A N 1
ATOM 597 C CA . ALA A 1 82 ? 5.215 2.055 -9.062 1 98.62 82 ALA A CA 1
ATOM 598 C C . ALA A 1 82 ? 6.402 2.646 -8.305 1 98.62 82 ALA A C 1
ATOM 600 O O . ALA A 1 82 ? 6.375 3.814 -7.91 1 98.62 82 ALA A O 1
ATOM 601 N N . ILE A 1 83 ? 7.449 1.85 -8.117 1 98.81 83 ILE A N 1
ATOM 602 C CA . ILE A 1 83 ? 8.617 2.328 -7.387 1 98.81 83 ILE A CA 1
ATOM 603 C C . ILE A 1 83 ? 9.352 3.377 -8.219 1 98.81 83 ILE A C 1
ATOM 605 O O . ILE A 1 83 ? 9.906 4.332 -7.672 1 98.81 83 ILE A O 1
ATOM 609 N N . SER A 1 84 ? 9.312 3.266 -9.555 1 98.75 84 SER A N 1
ATOM 610 C CA . SER A 1 84 ? 9.93 4.277 -10.406 1 98.75 84 SER A CA 1
ATOM 611 C C . SER A 1 84 ? 9.211 5.621 -10.273 1 98.75 84 SER A C 1
ATOM 613 O O . SER A 1 84 ? 9.859 6.672 -10.242 1 98.75 84 SER A O 1
ATOM 615 N N . VAL A 1 85 ? 7.922 5.594 -10.211 1 98.38 85 VAL A N 1
ATOM 616 C CA . VAL A 1 85 ? 7.156 6.816 -9.992 1 98.38 85 VAL A CA 1
ATOM 617 C C . VAL A 1 85 ? 7.578 7.457 -8.672 1 98.38 85 VAL A C 1
ATOM 619 O O . VAL A 1 85 ? 7.781 8.672 -8.594 1 98.38 85 VAL A O 1
ATOM 622 N N . SER A 1 86 ? 7.695 6.629 -7.66 1 98.19 86 SER A N 1
ATOM 623 C CA . SER A 1 86 ? 8.117 7.121 -6.352 1 98.19 86 SER A CA 1
ATOM 624 C C . SER A 1 86 ? 9.531 7.672 -6.398 1 98.19 86 SER A C 1
ATOM 626 O O . SER A 1 86 ? 9.844 8.656 -5.727 1 98.19 86 SER A O 1
ATOM 628 N N . CYS A 1 87 ? 10.359 7.035 -7.191 1 98.19 87 CYS A N 1
ATOM 629 C CA . CYS A 1 87 ? 11.727 7.496 -7.371 1 98.19 87 CYS A CA 1
ATOM 630 C C . CYS A 1 87 ? 11.758 8.883 -8.008 1 98.19 87 CYS A C 1
ATOM 632 O O . CYS A 1 87 ? 12.469 9.773 -7.531 1 98.19 87 CYS A O 1
ATOM 634 N N . PHE A 1 88 ? 11 9.047 -9.016 1 98.06 88 PHE A N 1
ATOM 635 C CA . PHE A 1 88 ? 10.906 10.344 -9.672 1 98.06 88 PHE A CA 1
ATOM 636 C C . PHE A 1 88 ? 10.359 11.398 -8.727 1 98.06 88 PHE A C 1
ATOM 638 O O . PHE A 1 88 ? 10.891 12.508 -8.641 1 98.06 88 PHE A O 1
ATOM 645 N N . TYR A 1 89 ? 9.367 11.078 -8.031 1 97.94 89 TYR A N 1
ATOM 646 C CA . TYR A 1 89 ? 8.773 11.961 -7.031 1 97.94 89 TYR A CA 1
ATOM 647 C C . TYR A 1 89 ? 9.812 12.398 -6.008 1 97.94 89 TYR A C 1
ATOM 649 O O . TYR A 1 89 ? 9.922 13.586 -5.691 1 97.94 89 TYR A O 1
ATOM 657 N N . SER A 1 90 ? 10.516 11.43 -5.527 1 97.38 90 SER A N 1
ATOM 658 C CA . SER A 1 90 ? 11.508 11.719 -4.496 1 97.38 90 SER A CA 1
ATOM 659 C C . SER A 1 90 ? 12.625 12.609 -5.039 1 97.38 90 SER A C 1
ATOM 661 O O . SER A 1 90 ? 13.141 13.461 -4.32 1 97.38 90 SER A O 1
ATOM 663 N N . LEU A 1 91 ? 12.969 12.422 -6.254 1 97.38 91 LEU A N 1
ATOM 664 C CA . LEU A 1 91 ? 13.984 13.266 -6.879 1 97.38 91 LEU A CA 1
ATOM 665 C C . LEU A 1 91 ? 13.531 14.719 -6.918 1 97.38 91 LEU A C 1
ATOM 667 O O . LEU A 1 91 ? 14.273 15.617 -6.504 1 97.38 91 LEU A O 1
ATOM 671 N N . VAL A 1 92 ? 12.359 14.93 -7.328 1 97.06 92 VAL A N 1
ATOM 672 C CA . VAL A 1 92 ? 11.812 16.281 -7.473 1 97.06 92 VAL A CA 1
ATOM 673 C C . VAL A 1 92 ? 11.656 16.922 -6.098 1 97.06 92 VAL A C 1
ATOM 675 O O . VAL A 1 92 ? 12.023 18.078 -5.902 1 97.06 92 VAL A O 1
ATOM 678 N N . THR A 1 93 ? 11.164 16.219 -5.168 1 96.19 93 THR A N 1
ATOM 679 C CA . THR A 1 93 ? 10.898 16.797 -3.852 1 96.19 93 THR A CA 1
ATOM 680 C C . THR A 1 93 ? 12.203 17.016 -3.092 1 96.19 93 THR A C 1
ATOM 682 O O . THR A 1 93 ? 12.297 17.938 -2.266 1 96.19 93 THR A O 1
ATOM 685 N N . THR A 1 94 ? 13.18 16.156 -3.34 1 95.69 94 THR A N 1
ATOM 686 C CA . THR A 1 94 ? 14.484 16.375 -2.742 1 95.69 94 THR A CA 1
ATOM 687 C C . THR A 1 94 ? 15.078 17.703 -3.23 1 95.69 94 THR A C 1
ATOM 689 O O . THR A 1 94 ? 15.602 18.484 -2.436 1 95.69 94 THR A O 1
ATOM 692 N N . ALA A 1 95 ? 14.984 18 -4.531 1 94.31 95 ALA A N 1
ATOM 693 C CA . ALA A 1 95 ? 15.477 19.25 -5.098 1 94.31 95 ALA A CA 1
ATOM 694 C C . ALA A 1 95 ? 14.727 20.438 -4.512 1 94.31 95 ALA A C 1
ATOM 696 O O . ALA A 1 95 ? 15.336 21.453 -4.156 1 94.31 95 ALA A O 1
ATOM 697 N N . ALA A 1 96 ? 13.438 20.297 -4.363 1 90.62 96 ALA A N 1
ATOM 698 C CA . ALA A 1 96 ? 12.625 21.359 -3.785 1 90.62 96 ALA A CA 1
ATOM 699 C C . ALA A 1 96 ? 12.969 21.578 -2.314 1 90.62 96 ALA A C 1
ATOM 701 O O . ALA A 1 96 ? 13.039 22.719 -1.848 1 90.62 96 ALA A O 1
ATOM 702 N N . SER A 1 97 ? 13.172 20.516 -1.628 1 91.06 97 SER A N 1
ATOM 703 C CA . SER A 1 97 ? 13.523 20.609 -0.214 1 91.06 97 SER A CA 1
ATOM 704 C C . SER A 1 97 ? 14.906 21.234 -0.026 1 91.06 97 SER A C 1
ATOM 706 O O . SER A 1 97 ? 15.133 21.969 0.939 1 91.06 97 SER A O 1
ATOM 708 N N . ALA A 1 98 ? 15.82 20.953 -0.907 1 92.12 98 ALA A N 1
ATOM 709 C CA . ALA A 1 98 ? 17.156 21.562 -0.853 1 92.12 98 ALA A CA 1
ATOM 710 C C . ALA A 1 98 ? 17.062 23.078 -1.022 1 92.12 98 ALA A C 1
ATOM 712 O O . ALA A 1 98 ? 17.766 23.812 -0.331 1 92.12 98 ALA A O 1
ATOM 713 N N . LEU A 1 99 ? 16.172 23.531 -1.856 1 90.25 99 LEU A N 1
ATOM 714 C CA . LEU A 1 99 ? 15.977 24.953 -2.057 1 90.25 99 LEU A CA 1
ATOM 715 C C . LEU A 1 99 ? 15.367 25.609 -0.815 1 90.25 99 LEU A C 1
ATOM 717 O O . LEU A 1 99 ? 15.727 26.719 -0.45 1 90.25 99 LEU A O 1
ATOM 721 N N . SER A 1 100 ? 14.484 24.859 -0.272 1 86.06 100 SER A N 1
ATOM 722 C CA . SER A 1 100 ? 13.844 25.375 0.936 1 86.06 100 SER A CA 1
ATOM 723 C C . SER A 1 100 ? 14.844 25.5 2.078 1 86.06 100 SER A C 1
ATOM 725 O O . SER A 1 100 ? 14.75 26.406 2.902 1 86.06 100 SER A O 1
ATOM 727 N N . VAL A 1 101 ? 15.773 24.578 2.195 1 86.56 101 VAL A N 1
ATOM 728 C CA . VAL A 1 101 ? 16.812 24.625 3.221 1 86.56 101 VAL A CA 1
ATOM 729 C C . VAL A 1 101 ? 17.719 25.844 2.982 1 86.56 101 VAL A C 1
ATOM 731 O O . VAL A 1 101 ? 18.109 26.516 3.93 1 86.56 101 VAL A O 1
ATOM 734 N N . LEU A 1 102 ? 17.938 26.156 1.759 1 87.25 102 LEU A N 1
ATOM 735 C CA . LEU A 1 102 ? 18.75 27.297 1.405 1 87.25 102 LEU A CA 1
ATOM 736 C C . LEU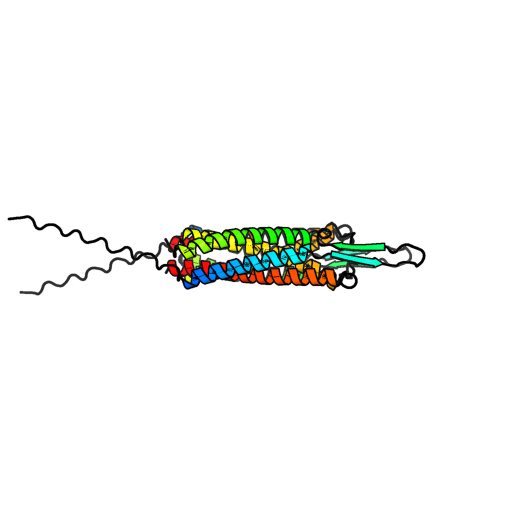 A 1 102 ? 18.031 28.609 1.725 1 87.25 102 LEU A C 1
ATOM 738 O O . LEU A 1 102 ? 18.641 29.578 2.154 1 87.25 102 LEU A O 1
ATOM 742 N N . ARG A 1 103 ? 16.75 28.562 1.694 1 84.62 103 ARG A N 1
ATOM 743 C CA . ARG A 1 103 ? 15.945 29.766 1.931 1 84.62 103 ARG A CA 1
ATOM 744 C C . ARG A 1 103 ? 15.484 29.844 3.383 1 84.62 103 ARG A C 1
ATOM 746 O O . ARG A 1 103 ? 14.898 30.828 3.805 1 84.62 103 ARG A O 1
ATOM 753 N N . THR A 1 104 ? 15.695 28.859 4.129 1 79.12 104 THR A N 1
ATOM 754 C CA . THR A 1 104 ? 15.383 28.719 5.547 1 79.12 104 THR A CA 1
ATOM 755 C C . THR A 1 104 ? 13.898 28.953 5.801 1 79.12 104 THR A C 1
ATOM 757 O O . THR A 1 104 ? 13.516 29.516 6.832 1 79.12 104 THR A O 1
ATOM 760 N N . HIS A 1 105 ? 13.125 28.719 4.777 1 77.56 105 HIS A N 1
ATOM 761 C CA . HIS A 1 105 ? 11.695 28.938 4.957 1 77.56 105 HIS A CA 1
ATOM 762 C C . HIS A 1 105 ? 10.875 27.969 4.109 1 77.56 105 HIS A C 1
ATOM 764 O O . HIS A 1 105 ? 11.219 27.719 2.955 1 77.56 105 HIS A O 1
ATOM 770 N N . ARG A 1 106 ? 9.961 27.234 4.762 1 83.31 106 ARG A N 1
ATOM 771 C CA . ARG A 1 106 ? 8.961 26.438 4.051 1 83.31 106 ARG A CA 1
ATOM 772 C C . ARG A 1 106 ? 7.551 26.891 4.406 1 83.31 106 ARG A C 1
ATOM 774 O O . ARG A 1 106 ? 7.164 26.875 5.578 1 83.31 106 ARG A O 1
ATOM 781 N N . GLY A 1 107 ? 6.93 27.266 3.4 1 86.5 107 GLY A N 1
ATOM 782 C CA . GLY A 1 107 ? 5.582 27.75 3.625 1 86.5 107 GLY A CA 1
ATOM 783 C C . GLY A 1 107 ? 4.605 26.672 4.027 1 86.5 107 GLY A C 1
ATOM 784 O O . GLY A 1 107 ? 4.848 25.484 3.775 1 86.5 107 GLY A O 1
ATOM 785 N N . THR A 1 108 ? 3.594 27.094 4.68 1 89.62 108 THR A N 1
ATOM 786 C CA . THR A 1 108 ? 2.551 26.188 5.152 1 89.62 108 THR A CA 1
ATOM 787 C C . THR A 1 108 ? 1.868 25.5 3.977 1 89.62 108 THR A C 1
ATOM 789 O O . THR A 1 108 ? 1.521 24.312 4.062 1 89.62 108 THR A O 1
ATOM 792 N N . LYS A 1 109 ? 1.759 26.172 2.871 1 90.94 109 LYS A N 1
ATOM 793 C CA . LYS A 1 109 ? 1.14 25.594 1.684 1 90.94 109 LYS A CA 1
ATOM 794 C C . LYS A 1 109 ? 1.989 24.469 1.119 1 90.94 109 LYS A C 1
ATOM 796 O O . LYS A 1 109 ? 1.46 23.422 0.715 1 90.94 109 LYS A O 1
ATOM 801 N N . THR A 1 110 ? 3.227 24.703 1.072 1 90.75 110 THR A N 1
ATOM 802 C CA . THR A 1 110 ? 4.141 23.672 0.568 1 90.75 110 THR A CA 1
ATOM 803 C C . THR A 1 110 ? 4.141 22.453 1.479 1 90.75 110 THR A C 1
ATOM 805 O O . THR A 1 110 ? 4.172 21.312 1.002 1 90.75 110 THR A O 1
ATOM 808 N N . LEU A 1 111 ? 4.066 22.719 2.754 1 91.44 111 LEU A N 1
ATOM 809 C CA . LEU A 1 111 ? 4.023 21.625 3.717 1 91.44 111 LEU A CA 1
ATOM 810 C C . LEU A 1 111 ? 2.76 20.797 3.537 1 91.44 111 LEU A C 1
ATOM 812 O O . LEU A 1 111 ? 2.809 19.562 3.607 1 91.44 111 LEU A O 1
ATOM 816 N N . PHE A 1 112 ? 1.729 21.484 3.258 1 93.81 112 PHE A N 1
ATOM 817 C CA . PHE A 1 112 ? 0.458 20.812 3.029 1 93.81 112 PHE A CA 1
ATOM 818 C C . PHE A 1 112 ? 0.536 19.906 1.803 1 93.81 112 PHE A C 1
ATOM 820 O O . PHE A 1 112 ? 0.156 18.734 1.861 1 93.81 112 PHE A O 1
ATOM 827 N N . HIS A 1 113 ? 1.054 20.406 0.719 1 94 113 HIS A N 1
ATOM 828 C CA . HIS A 1 113 ? 1.155 19.625 -0.511 1 94 113 HIS A CA 1
ATOM 829 C C . HIS A 1 113 ? 2.1 18.438 -0.337 1 94 113 HIS A C 1
ATOM 831 O O . HIS A 1 113 ? 1.814 17.328 -0.815 1 94 113 HIS A O 1
ATOM 837 N N . LEU A 1 114 ? 3.162 18.609 0.327 1 94.75 114 LEU A N 1
ATOM 838 C CA . LEU A 1 114 ? 4.113 17.516 0.549 1 94.75 114 LEU A CA 1
ATOM 839 C C . LEU A 1 114 ? 3.5 16.422 1.412 1 94.75 114 LEU A C 1
ATOM 841 O O . LEU A 1 114 ? 3.705 15.234 1.154 1 94.75 114 LEU A O 1
ATOM 845 N N . LEU A 1 115 ? 2.775 16.828 2.375 1 96.38 115 LEU A N 1
ATOM 846 C CA . LEU A 1 115 ? 2.133 15.875 3.277 1 96.38 115 LEU A CA 1
ATOM 847 C C . LEU A 1 115 ? 1.155 14.977 2.521 1 96.38 115 LEU A C 1
ATOM 849 O O . LEU A 1 115 ? 1.205 13.75 2.645 1 96.38 115 LEU A O 1
ATOM 853 N N . VAL A 1 116 ? 0.358 15.555 1.687 1 96.56 116 VAL A N 1
ATOM 854 C CA . VAL A 1 116 ? -0.669 14.812 0.967 1 96.56 116 VAL A CA 1
ATOM 855 C C . VAL A 1 116 ? -0.018 13.93 -0.094 1 96.56 116 VAL A C 1
ATOM 857 O O . VAL A 1 116 ? -0.368 12.75 -0.232 1 96.56 116 VAL A O 1
ATOM 860 N N . LEU A 1 117 ? 0.923 14.469 -0.777 1 97.31 117 LEU A N 1
ATOM 861 C CA . LEU A 1 117 ? 1.59 13.711 -1.834 1 97.31 117 LEU A CA 1
ATOM 862 C C . LEU A 1 117 ? 2.418 12.57 -1.249 1 97.31 117 LEU A C 1
ATOM 864 O O . LEU A 1 117 ? 2.475 11.484 -1.824 1 97.31 117 LEU A O 1
ATOM 868 N N . ASP A 1 118 ? 3.035 12.859 -0.123 1 98.06 118 ASP A N 1
ATOM 869 C CA . ASP A 1 118 ? 3.773 11.789 0.549 1 98.06 118 ASP A CA 1
ATOM 870 C C . ASP A 1 118 ? 2.844 10.656 0.961 1 98.06 118 ASP A C 1
ATOM 872 O O . ASP A 1 118 ? 3.213 9.477 0.875 1 98.06 118 ASP A O 1
ATOM 876 N N . ALA A 1 119 ? 1.712 10.977 1.407 1 97.94 119 ALA A N 1
ATOM 877 C CA . ALA A 1 119 ? 0.752 9.953 1.81 1 97.94 119 ALA A CA 1
ATOM 878 C C . ALA A 1 119 ? 0.298 9.125 0.61 1 97.94 119 ALA A C 1
ATOM 880 O O . ALA A 1 119 ? 0.199 7.898 0.695 1 97.94 119 ALA A O 1
ATOM 881 N N . VAL A 1 120 ? 0.073 9.758 -0.49 1 97.94 120 VAL A N 1
ATOM 882 C CA . VAL A 1 120 ? -0.353 9.062 -1.7 1 97.94 120 VAL A CA 1
ATOM 883 C C . VAL A 1 120 ? 0.763 8.141 -2.188 1 97.94 120 VAL A C 1
ATOM 885 O O . VAL A 1 120 ? 0.516 6.98 -2.523 1 97.94 120 VAL A O 1
ATOM 888 N N . ILE A 1 121 ? 1.965 8.633 -2.213 1 98.62 121 ILE A N 1
ATOM 889 C CA . ILE A 1 121 ? 3.104 7.844 -2.67 1 98.62 121 ILE A CA 1
ATOM 890 C C . ILE A 1 121 ? 3.334 6.668 -1.723 1 98.62 121 ILE A C 1
ATOM 892 O O . ILE A 1 121 ? 3.719 5.578 -2.154 1 98.62 121 ILE A O 1
ATOM 896 N N . LEU A 1 122 ? 3.08 6.895 -0.41 1 98.56 122 LEU A N 1
ATOM 897 C CA . LEU A 1 122 ? 3.146 5.789 0.542 1 98.56 122 LEU A CA 1
ATOM 898 C C . LEU A 1 122 ? 2.205 4.66 0.134 1 98.56 122 LEU A C 1
ATOM 900 O O . LEU A 1 122 ? 2.582 3.488 0.172 1 98.56 122 LEU A O 1
ATOM 904 N N . GLY A 1 123 ? 0.981 5.008 -0.267 1 98.44 123 GLY A N 1
ATOM 905 C CA . GLY A 1 123 ? 0.044 4.008 -0.753 1 98.44 123 GLY A CA 1
ATOM 906 C C . GLY A 1 123 ? 0.542 3.271 -1.982 1 98.44 123 GLY A C 1
ATOM 907 O O . GLY A 1 123 ? 0.413 2.049 -2.074 1 98.44 123 GLY A O 1
ATOM 908 N N . VAL A 1 124 ? 1.143 3.986 -2.881 1 98.5 124 VAL A N 1
ATOM 909 C CA . VAL A 1 124 ? 1.651 3.412 -4.121 1 98.5 124 VAL A CA 1
ATOM 910 C C . VAL A 1 124 ? 2.791 2.443 -3.812 1 98.5 124 VAL A C 1
ATOM 912 O O . VAL A 1 124 ? 2.789 1.304 -4.285 1 98.5 124 VAL A O 1
ATOM 915 N N . VAL A 1 125 ? 3.711 2.881 -2.99 1 98.81 125 VAL A N 1
ATOM 916 C CA . VAL A 1 125 ? 4.863 2.062 -2.631 1 98.81 125 VAL A CA 1
ATOM 917 C C . VAL A 1 125 ? 4.406 0.837 -1.844 1 98.81 125 VAL A C 1
ATOM 919 O O . VAL A 1 125 ? 4.875 -0.276 -2.086 1 98.81 125 VAL A O 1
ATOM 922 N N . ALA A 1 126 ? 3.459 1.03 -0.952 1 98.69 126 ALA A N 1
ATOM 923 C CA . ALA A 1 126 ? 2.959 -0.073 -0.136 1 98.69 126 ALA A CA 1
ATOM 924 C C . ALA A 1 126 ? 2.225 -1.1 -0.994 1 98.69 126 ALA A C 1
ATOM 926 O O . ALA A 1 126 ? 2.33 -2.305 -0.757 1 98.69 126 ALA A O 1
ATOM 927 N N . SER A 1 127 ? 1.498 -0.596 -2 1 98.62 127 SER A N 1
ATOM 928 C CA . SER A 1 127 ? 0.813 -1.531 -2.885 1 98.62 127 SER A CA 1
ATOM 929 C C . SER A 1 127 ? 1.809 -2.336 -3.715 1 98.62 127 SER A C 1
ATOM 931 O O . SER A 1 127 ? 1.617 -3.535 -3.934 1 98.62 127 SER A O 1
ATOM 933 N N . ALA A 1 128 ? 2.865 -1.652 -4.18 1 98.75 128 ALA A N 1
ATOM 934 C CA . ALA A 1 128 ? 3.92 -2.355 -4.906 1 98.75 128 ALA A CA 1
ATOM 935 C C . ALA A 1 128 ? 4.641 -3.352 -4 1 98.75 128 ALA A C 1
ATOM 937 O O . ALA A 1 128 ? 4.938 -4.473 -4.414 1 98.75 128 ALA A O 1
ATOM 938 N N . LEU A 1 129 ? 4.914 -2.93 -2.791 1 98.69 129 LEU A N 1
ATOM 939 C CA . LEU A 1 129 ? 5.527 -3.797 -1.789 1 98.69 129 LEU A CA 1
ATOM 940 C C . LEU A 1 129 ? 4.68 -5.043 -1.56 1 98.69 129 LEU A C 1
ATOM 942 O O . LEU A 1 129 ? 5.199 -6.16 -1.551 1 98.69 129 LEU A O 1
ATOM 946 N N . GLY A 1 130 ? 3.416 -4.879 -1.421 1 98.69 130 GLY A N 1
ATOM 947 C CA . GLY A 1 130 ? 2.514 -6 -1.222 1 98.69 130 GLY A CA 1
ATOM 948 C C . GLY A 1 130 ? 2.48 -6.957 -2.398 1 98.69 130 GLY A C 1
ATOM 949 O O . GLY A 1 130 ? 2.533 -8.172 -2.217 1 98.69 130 GLY A O 1
ATOM 950 N N . ALA A 1 131 ? 2.393 -6.371 -3.582 1 98.69 131 ALA A N 1
ATOM 951 C CA . ALA A 1 131 ? 2.361 -7.184 -4.793 1 98.69 131 ALA A CA 1
ATOM 952 C C . ALA A 1 131 ? 3.645 -7.996 -4.941 1 98.69 131 ALA A C 1
ATOM 954 O O . ALA A 1 131 ? 3.596 -9.211 -5.148 1 98.69 131 ALA A O 1
ATOM 955 N N . GLY A 1 132 ? 4.781 -7.328 -4.812 1 98.56 132 GLY A N 1
ATOM 956 C CA . GLY A 1 132 ? 6.062 -8 -4.945 1 98.56 132 GLY A CA 1
ATOM 957 C C . GLY A 1 132 ? 6.301 -9.047 -3.875 1 98.56 132 GLY A C 1
ATOM 958 O O . GLY A 1 132 ? 6.793 -10.141 -4.164 1 98.56 132 GLY A O 1
ATOM 959 N N . ALA A 1 133 ? 5.934 -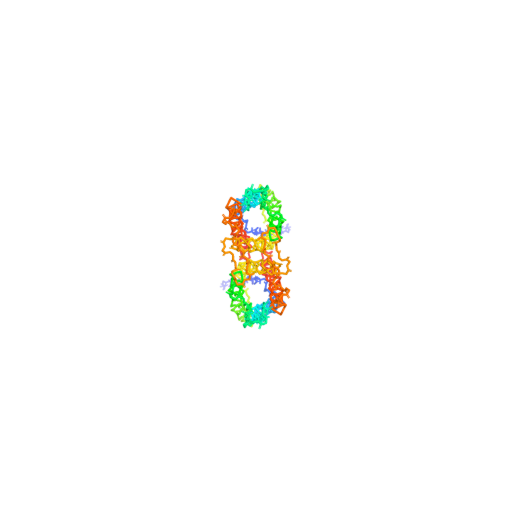8.711 -2.67 1 98.38 133 ALA A N 1
ATOM 960 C CA . ALA A 1 133 ? 6.148 -9.633 -1.56 1 98.38 133 ALA A CA 1
ATOM 961 C C . ALA A 1 133 ? 5.258 -10.867 -1.695 1 98.38 133 ALA A C 1
ATOM 963 O O . ALA A 1 133 ? 5.688 -11.984 -1.393 1 98.38 133 ALA A O 1
ATOM 964 N N . ALA A 1 134 ? 4.039 -10.695 -2.125 1 98.5 134 ALA A N 1
ATOM 965 C CA . ALA A 1 134 ? 3.113 -11.82 -2.258 1 98.5 134 ALA A CA 1
ATOM 966 C C . ALA A 1 134 ? 3.592 -12.797 -3.324 1 98.5 134 ALA A C 1
ATOM 968 O O . ALA A 1 134 ? 3.646 -14.008 -3.086 1 98.5 134 ALA A O 1
ATOM 969 N N . VAL A 1 135 ? 3.977 -12.25 -4.461 1 98.19 135 VAL A N 1
ATOM 970 C CA . VAL A 1 135 ? 4.41 -13.117 -5.551 1 98.19 135 VAL A CA 1
ATOM 971 C C . VAL A 1 135 ? 5.789 -13.695 -5.234 1 98.19 135 VAL A C 1
ATOM 973 O O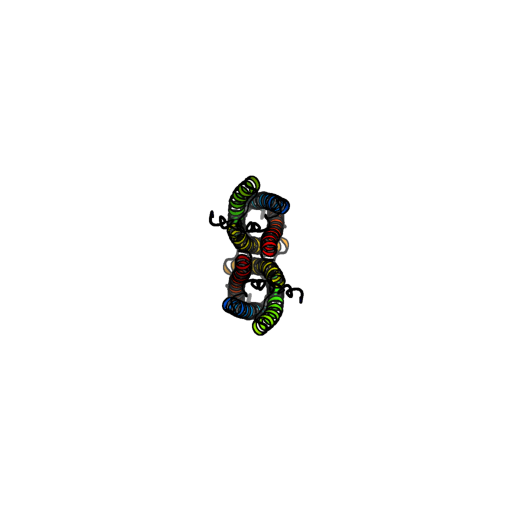 . VAL A 1 135 ? 6.07 -14.852 -5.555 1 98.19 135 VAL A O 1
ATOM 976 N N . GLY A 1 136 ? 6.648 -12.844 -4.613 1 97.69 136 GLY A N 1
ATOM 977 C CA . GLY A 1 136 ? 7.926 -13.383 -4.164 1 97.69 136 GLY A CA 1
ATOM 978 C C . GLY A 1 136 ? 7.777 -14.531 -3.189 1 97.69 136 GLY A C 1
ATOM 979 O O . GLY A 1 136 ? 8.5 -15.531 -3.283 1 97.69 136 GLY A O 1
ATOM 980 N N . TYR A 1 137 ? 6.891 -14.422 -2.322 1 97.12 137 TYR A N 1
ATOM 981 C CA . TYR A 1 137 ? 6.633 -15.469 -1.345 1 97.12 137 TYR A CA 1
ATOM 982 C C . TYR A 1 137 ? 6.109 -16.734 -2.025 1 97.12 137 TYR A C 1
ATOM 984 O O . TYR A 1 137 ? 6.492 -17.844 -1.662 1 97.12 137 TYR A O 1
ATOM 992 N N . LEU A 1 138 ? 5.273 -16.562 -2.986 1 96.94 138 LEU A N 1
ATOM 993 C CA . LEU A 1 138 ? 4.777 -17.688 -3.775 1 96.94 138 LEU A CA 1
ATOM 994 C C . LEU A 1 138 ? 5.922 -18.375 -4.504 1 96.94 138 LEU A C 1
ATOM 996 O O . LEU A 1 138 ? 5.922 -19.609 -4.641 1 96.94 138 LEU A O 1
ATOM 1000 N N . GLY A 1 139 ? 6.812 -17.562 -4.984 1 96.62 139 GLY A N 1
ATOM 1001 C CA . GLY A 1 139 ? 7.973 -18.156 -5.633 1 96.62 139 GLY A CA 1
ATOM 1002 C C . GLY A 1 139 ? 8.805 -19.016 -4.699 1 96.62 139 GLY A C 1
ATOM 1003 O O . GLY A 1 139 ? 9.375 -20.016 -5.121 1 96.62 139 GLY A O 1
ATOM 1004 N N . GLU A 1 140 ? 8.859 -18.641 -3.465 1 96.38 140 GLU A N 1
ATOM 1005 C CA . GLU A 1 140 ? 9.68 -19.344 -2.479 1 96.38 140 GLU A CA 1
ATOM 1006 C C . GLU A 1 140 ? 8.953 -20.562 -1.933 1 96.38 140 GLU A C 1
ATOM 1008 O O . GLU A 1 140 ? 9.562 -21.625 -1.745 1 96.38 140 GLU A O 1
ATOM 1013 N N . LYS A 1 141 ? 7.613 -20.438 -1.691 1 96.44 141 LYS A N 1
ATOM 1014 C CA . LYS A 1 141 ? 6.898 -21.484 -0.965 1 96.44 141 LYS A CA 1
ATOM 1015 C C . LYS A 1 141 ? 6.012 -22.297 -1.902 1 96.44 141 LYS A C 1
ATOM 1017 O O . LYS A 1 141 ? 5.629 -23.438 -1.58 1 96.44 141 LYS A O 1
ATOM 1022 N N . GLY A 1 142 ? 5.688 -21.703 -3.088 1 96 142 GLY A N 1
ATOM 1023 C CA . GLY A 1 142 ? 4.715 -22.344 -3.953 1 96 142 GLY A CA 1
ATOM 1024 C C . GLY A 1 142 ? 3.33 -22.422 -3.342 1 96 142 GLY A C 1
ATOM 1025 O O . GLY A 1 142 ? 3.043 -21.75 -2.352 1 96 142 GLY A O 1
ATOM 1026 N N . ASN A 1 143 ? 2.42 -23.125 -4.016 1 95.94 143 ASN A N 1
ATOM 1027 C CA . ASN A 1 143 ? 1.056 -23.391 -3.564 1 95.94 143 ASN A CA 1
ATOM 1028 C C . ASN A 1 143 ? 0.551 -24.734 -4.059 1 95.94 143 ASN A C 1
ATOM 1030 O O . ASN A 1 143 ? 0.142 -24.875 -5.215 1 95.94 143 ASN A O 1
ATOM 1034 N N . SER A 1 144 ? 0.513 -25.703 -3.176 1 92.75 144 SER A N 1
ATOM 1035 C CA . SER A 1 144 ? 0.158 -27.078 -3.555 1 92.75 144 SER A CA 1
ATOM 1036 C C . SER A 1 144 ? -1.34 -27.203 -3.809 1 92.75 144 SER A C 1
ATOM 1038 O O . SER A 1 144 ? -1.773 -28.078 -4.562 1 92.75 144 SER A O 1
ATOM 1040 N N . HIS A 1 145 ? -2.043 -26.344 -3.209 1 90.44 145 HIS A N 1
ATOM 1041 C CA . HIS A 1 145 ? -3.492 -26.422 -3.35 1 90.44 145 HIS A CA 1
ATOM 1042 C C . HIS A 1 145 ? -3.928 -26.141 -4.781 1 90.44 145 HIS A C 1
ATOM 1044 O O . HIS A 1 145 ? -4.949 -26.656 -5.242 1 90.44 145 HIS A O 1
ATOM 1050 N N . VAL A 1 146 ? -3.059 -25.359 -5.492 1 91.31 146 VAL A N 1
ATOM 1051 C CA . VAL A 1 146 ? -3.439 -25.031 -6.863 1 91.31 146 VAL A CA 1
ATOM 1052 C C . VAL A 1 146 ? -2.363 -25.516 -7.832 1 91.31 146 VAL A C 1
ATOM 1054 O O . VAL A 1 146 ? -2.385 -25.172 -9.016 1 91.31 146 VAL A O 1
ATOM 1057 N N . GLY A 1 147 ? -1.354 -26.109 -7.363 1 91.62 147 GLY A N 1
ATOM 1058 C CA . GLY A 1 147 ? -0.34 -26.734 -8.195 1 91.62 147 GLY A CA 1
ATOM 1059 C C . GLY A 1 147 ? 0.739 -25.766 -8.648 1 91.62 147 GLY A C 1
ATOM 1060 O O . GLY A 1 147 ? 1.328 -25.938 -9.719 1 91.62 147 GLY A O 1
ATOM 1061 N N . TRP A 1 148 ? 0.923 -24.688 -8.008 1 95.06 148 TRP A N 1
ATOM 1062 C CA . TRP A 1 148 ? 2.004 -23.75 -8.32 1 95.06 148 TRP A CA 1
ATOM 1063 C C . TRP A 1 148 ? 3.303 -24.188 -7.648 1 95.06 148 TRP A C 1
ATOM 1065 O O . TRP A 1 148 ? 3.432 -24.109 -6.426 1 95.06 148 TRP A O 1
ATOM 1075 N N . ASN A 1 149 ? 4.289 -24.531 -8.43 1 94.19 149 ASN A N 1
ATOM 1076 C CA . ASN A 1 149 ? 5.559 -25.016 -7.898 1 94.19 149 ASN A CA 1
ATOM 1077 C C . ASN A 1 149 ? 6.453 -23.859 -7.453 1 94.19 149 ASN A C 1
ATOM 1079 O O . ASN A 1 149 ? 6.289 -22.734 -7.914 1 94.19 149 ASN A O 1
ATOM 1083 N N . LYS A 1 150 ? 7.406 -24.25 -6.594 1 95 150 LYS A N 1
ATOM 1084 C CA . LYS A 1 150 ? 8.414 -23.297 -6.148 1 95 150 LYS A CA 1
ATOM 1085 C C . LYS A 1 150 ? 9.297 -22.844 -7.309 1 95 150 LYS A C 1
ATOM 1087 O O . LYS A 1 150 ? 9.672 -23.656 -8.156 1 95 150 LYS A O 1
ATOM 1092 N N . VAL A 1 151 ? 9.633 -21.641 -7.273 1 94.62 151 VAL A N 1
ATOM 1093 C CA . VAL A 1 151 ? 10.453 -21.078 -8.336 1 94.62 151 VAL A CA 1
ATOM 1094 C C . VAL A 1 151 ? 11.875 -20.844 -7.832 1 94.62 151 VAL A C 1
ATOM 1096 O O . VAL A 1 151 ? 12.836 -20.969 -8.594 1 94.62 151 VAL A O 1
ATOM 1099 N N . CYS A 1 152 ? 11.977 -20.625 -6.562 1 95.56 152 CYS A N 1
ATOM 1100 C CA . CYS A 1 152 ? 13.258 -20.203 -6.008 1 95.56 152 CYS A CA 1
ATOM 1101 C C . CYS A 1 152 ? 14.211 -21.375 -5.863 1 95.56 152 CYS A C 1
ATOM 1103 O O . CYS A 1 152 ? 15.422 -21.188 -5.703 1 95.56 152 CYS A O 1
ATOM 1105 N N . ASN A 1 153 ? 13.656 -22.547 -5.941 1 93.19 153 ASN A N 1
ATOM 1106 C CA . ASN A 1 153 ? 14.531 -23.719 -5.938 1 93.19 153 ASN A CA 1
ATOM 1107 C C . ASN A 1 153 ? 15.367 -23.797 -7.211 1 93.19 153 ASN A C 1
ATOM 1109 O O . ASN A 1 153 ? 16.5 -24.266 -7.18 1 93.19 153 ASN A O 1
ATOM 1113 N N . LEU A 1 154 ? 14.82 -23.328 -8.281 1 90.75 154 LEU A N 1
ATOM 1114 C CA . LEU A 1 154 ? 15.492 -23.328 -9.578 1 90.75 154 LEU A CA 1
ATOM 1115 C C . LEU A 1 154 ? 16.219 -22.016 -9.828 1 90.75 154 LEU A C 1
ATOM 1117 O O . LEU A 1 154 ? 17.344 -22 -10.336 1 90.75 154 LEU A O 1
ATOM 1121 N N . PHE A 1 155 ? 15.57 -20.953 -9.383 1 94.62 155 PHE A N 1
ATOM 1122 C CA . PHE A 1 155 ? 16.078 -19.609 -9.656 1 94.62 155 PHE A CA 1
ATOM 1123 C C . PHE A 1 155 ? 16.422 -18.891 -8.352 1 94.62 155 PHE A C 1
ATOM 1125 O O . PHE A 1 155 ? 15.805 -17.875 -8.031 1 94.62 155 PHE A O 1
ATOM 1132 N N . ASP A 1 156 ? 17.469 -19.297 -7.719 1 94.38 156 ASP A N 1
ATOM 1133 C CA . ASP A 1 156 ? 17.828 -18.766 -6.406 1 94.38 156 ASP A CA 1
ATOM 1134 C C . ASP A 1 156 ? 18.328 -17.328 -6.508 1 94.38 156 ASP A C 1
ATOM 1136 O O . ASP A 1 156 ? 17.953 -16.484 -5.699 1 94.38 156 ASP A O 1
ATOM 1140 N N . VAL A 1 157 ? 19.203 -17.031 -7.492 1 95.81 157 VAL A N 1
ATOM 1141 C CA . VAL A 1 157 ? 19.75 -15.695 -7.664 1 95.81 157 VAL A CA 1
ATOM 1142 C C . VAL A 1 157 ? 18.625 -14.719 -8.008 1 95.81 157 VAL A C 1
ATOM 1144 O O . VAL A 1 157 ? 18.562 -13.617 -7.441 1 95.81 157 VAL A O 1
ATOM 1147 N N . PHE A 1 158 ? 17.797 -15.125 -8.875 1 96.75 158 PHE A N 1
ATOM 1148 C CA . PHE A 1 158 ? 16.625 -14.32 -9.234 1 96.75 158 PHE A CA 1
ATOM 1149 C C . PHE A 1 158 ? 15.797 -13.984 -8 1 96.75 158 PHE A C 1
ATOM 1151 O O . PHE A 1 158 ? 15.469 -12.828 -7.762 1 96.75 158 PHE A O 1
ATOM 1158 N N . CYS A 1 159 ? 15.516 -14.945 -7.176 1 97.19 159 CYS A N 1
ATOM 1159 C CA . CYS A 1 159 ? 14.672 -14.766 -6.004 1 97.19 159 CYS A CA 1
ATOM 1160 C C . CYS A 1 159 ? 15.367 -13.914 -4.949 1 97.19 159 CYS A C 1
ATOM 1162 O O . CYS A 1 159 ? 14.711 -13.164 -4.227 1 97.19 159 CYS A O 1
ATOM 1164 N N . ARG A 1 160 ? 16.688 -14.031 -4.852 1 96.56 160 ARG A N 1
ATOM 1165 C CA . ARG A 1 160 ? 17.438 -13.18 -3.93 1 96.56 160 ARG A CA 1
ATOM 1166 C C . ARG A 1 160 ? 17.328 -11.711 -4.324 1 96.56 160 ARG A C 1
ATOM 1168 O O . ARG A 1 160 ? 17.156 -10.844 -3.463 1 96.56 160 ARG A O 1
ATOM 1175 N N . HIS A 1 161 ? 17.391 -11.445 -5.598 1 97.38 161 HIS A N 1
ATOM 1176 C CA . HIS A 1 161 ? 17.203 -10.086 -6.09 1 97.38 161 HIS A CA 1
ATOM 1177 C C . HIS A 1 161 ? 15.805 -9.562 -5.777 1 97.38 161 HIS A C 1
ATOM 1179 O O . HIS A 1 161 ? 15.648 -8.414 -5.355 1 97.38 161 HIS A O 1
ATOM 1185 N N . ILE A 1 162 ? 14.797 -10.406 -5.957 1 97.94 162 ILE A N 1
ATOM 1186 C CA . ILE A 1 162 ? 13.422 -10.016 -5.652 1 97.94 162 ILE A CA 1
ATOM 1187 C C . ILE A 1 162 ? 13.305 -9.664 -4.172 1 97.94 162 ILE A C 1
ATOM 1189 O O . ILE A 1 162 ? 12.766 -8.609 -3.82 1 97.94 162 ILE A O 1
ATOM 1193 N N . GLY A 1 163 ? 13.844 -10.578 -3.35 1 97.94 163 GLY A N 1
ATOM 1194 C CA . GLY A 1 163 ? 13.789 -10.336 -1.916 1 97.94 163 GLY A CA 1
ATOM 1195 C C . GLY A 1 163 ? 14.461 -9.039 -1.504 1 97.94 163 GLY A C 1
ATOM 1196 O O . GLY A 1 163 ? 13.93 -8.289 -0.684 1 97.94 163 GLY A O 1
ATOM 1197 N N . ALA A 1 164 ? 15.57 -8.781 -2.049 1 98.31 164 ALA A N 1
ATOM 1198 C CA . ALA A 1 164 ? 16.312 -7.555 -1.738 1 98.31 164 ALA A CA 1
ATOM 1199 C C . ALA A 1 164 ? 15.531 -6.32 -2.176 1 98.31 164 ALA A C 1
ATOM 1201 O O . ALA A 1 164 ? 15.469 -5.328 -1.444 1 98.31 164 ALA A O 1
ATOM 1202 N N . SER A 1 165 ? 15.016 -6.422 -3.346 1 98.62 165 SER A N 1
ATOM 1203 C CA . SER A 1 165 ? 14.25 -5.297 -3.863 1 98.62 165 SER A CA 1
ATOM 1204 C C . SER A 1 165 ? 13.016 -5.023 -3.002 1 98.62 165 SER A C 1
ATOM 1206 O O . SER A 1 165 ? 12.711 -3.869 -2.699 1 98.62 165 SER A O 1
ATOM 1208 N N . VAL A 1 166 ? 12.344 -6.031 -2.594 1 98.5 166 VAL A N 1
ATOM 1209 C CA . VAL A 1 166 ? 11.164 -5.91 -1.74 1 98.5 166 VAL A CA 1
ATOM 1210 C C . VAL A 1 166 ? 11.562 -5.328 -0.386 1 98.5 166 VAL A C 1
ATOM 1212 O O . VAL A 1 166 ? 10.875 -4.457 0.15 1 98.5 166 VAL A O 1
ATOM 1215 N N . PHE A 1 167 ? 12.672 -5.762 0.165 1 98.31 167 PHE A N 1
ATOM 1216 C CA . PHE A 1 167 ? 13.164 -5.238 1.432 1 98.31 167 PHE A CA 1
ATOM 1217 C C . PHE A 1 167 ? 13.445 -3.742 1.327 1 98.31 167 PHE A C 1
ATOM 1219 O O . PHE A 1 167 ? 13.07 -2.971 2.213 1 98.31 167 PHE A O 1
ATOM 1226 N N . LEU A 1 168 ? 14.07 -3.361 0.247 1 98.69 168 LEU A N 1
ATOM 1227 C CA . LEU A 1 168 ? 14.383 -1.953 0.032 1 98.69 168 LEU A CA 1
ATOM 1228 C C . LEU A 1 168 ? 13.109 -1.122 -0.089 1 98.69 168 LEU A C 1
ATOM 1230 O O . LEU A 1 168 ? 13.062 0.02 0.373 1 98.69 168 LEU A O 1
ATOM 1234 N N . SER A 1 169 ? 12.102 -1.708 -0.702 1 98.62 169 SER A N 1
ATOM 1235 C CA . SER A 1 169 ? 10.844 -0.975 -0.821 1 98.62 169 SER A CA 1
ATOM 1236 C C . SER A 1 169 ? 10.148 -0.844 0.531 1 98.62 169 SER A C 1
ATOM 1238 O O . SER A 1 169 ? 9.469 0.149 0.791 1 98.62 169 SER A O 1
ATOM 1240 N N . LEU A 1 170 ? 10.32 -1.813 1.392 1 98.62 170 LEU A N 1
ATOM 1241 C CA . LEU A 1 170 ? 9.812 -1.702 2.756 1 98.62 170 LEU A CA 1
ATOM 1242 C C . LEU A 1 170 ? 10.484 -0.542 3.488 1 98.62 170 LEU A C 1
ATOM 1244 O O . LEU A 1 170 ? 9.812 0.243 4.16 1 98.62 170 LEU A O 1
ATOM 1248 N N . VAL A 1 171 ? 11.734 -0.438 3.305 1 98.62 171 VAL A N 1
ATOM 1249 C CA . VAL A 1 171 ? 12.477 0.669 3.896 1 98.62 171 VAL A CA 1
ATOM 1250 C C . VAL A 1 171 ? 11.938 1.995 3.363 1 98.62 171 VAL A C 1
ATOM 1252 O O . VAL A 1 171 ? 11.734 2.941 4.125 1 98.62 171 VAL A O 1
ATOM 1255 N N . ALA A 1 172 ? 11.703 2.002 2.086 1 98.69 172 ALA A N 1
ATOM 1256 C CA . ALA A 1 172 ? 11.156 3.213 1.473 1 98.69 172 ALA A CA 1
ATOM 1257 C C . ALA A 1 172 ? 9.812 3.578 2.084 1 98.69 172 ALA A C 1
ATOM 1259 O O . ALA A 1 172 ? 9.547 4.75 2.363 1 98.69 172 ALA A O 1
ATOM 1260 N N . ALA A 1 173 ? 8.984 2.604 2.326 1 98.75 173 ALA A N 1
ATOM 1261 C CA . ALA A 1 173 ? 7.676 2.85 2.922 1 98.75 173 ALA A CA 1
ATOM 1262 C C . ALA A 1 173 ? 7.812 3.436 4.324 1 98.75 173 ALA A C 1
ATOM 1264 O O . ALA A 1 173 ? 7.082 4.359 4.695 1 98.75 173 ALA A O 1
ATOM 1265 N N . ILE A 1 174 ? 8.703 2.926 5.043 1 98.5 174 ILE A N 1
ATOM 1266 C CA . ILE A 1 174 ? 8.945 3.408 6.398 1 98.5 174 ILE A CA 1
ATOM 1267 C C . ILE A 1 174 ? 9.422 4.859 6.352 1 98.5 174 ILE A C 1
ATOM 1269 O O . ILE A 1 174 ? 8.969 5.691 7.137 1 98.5 174 ILE A O 1
ATOM 1273 N N . ILE A 1 175 ? 10.297 5.168 5.457 1 98.62 175 ILE A N 1
ATOM 1274 C CA . ILE A 1 175 ? 10.797 6.527 5.289 1 98.62 175 ILE A CA 1
ATOM 1275 C C . ILE A 1 175 ? 9.641 7.473 4.977 1 98.62 175 ILE A C 1
ATOM 1277 O O . ILE A 1 175 ? 9.562 8.578 5.527 1 98.62 175 ILE A O 1
ATOM 1281 N N . LEU A 1 176 ? 8.758 7.008 4.137 1 98.62 176 LEU A N 1
ATOM 1282 C CA . LEU A 1 176 ? 7.621 7.836 3.758 1 98.62 176 LEU A CA 1
ATOM 1283 C C . LEU A 1 176 ? 6.727 8.117 4.961 1 98.62 176 LEU A C 1
ATOM 1285 O O . LEU A 1 176 ? 6.188 9.219 5.098 1 98.62 176 LEU A O 1
ATOM 1289 N N . VAL A 1 177 ? 6.57 7.172 5.84 1 98.12 177 VAL A N 1
ATOM 1290 C CA . VAL A 1 177 ? 5.797 7.387 7.055 1 98.12 177 VAL A CA 1
ATOM 1291 C C . VAL A 1 177 ? 6.441 8.492 7.891 1 98.12 177 VAL A C 1
ATOM 1293 O O . VAL A 1 177 ? 5.75 9.383 8.391 1 98.12 177 VAL A O 1
ATOM 1296 N N . PHE A 1 178 ? 7.684 8.469 7.965 1 98.06 178 PHE A N 1
ATOM 1297 C CA . PHE A 1 178 ? 8.398 9.477 8.734 1 98.06 178 PHE A CA 1
ATOM 1298 C C . PHE A 1 178 ? 8.258 10.852 8.086 1 98.06 178 PHE A C 1
ATOM 1300 O O . PHE A 1 178 ? 8.148 11.867 8.773 1 98.06 178 PHE A O 1
ATOM 1307 N N . LEU A 1 179 ? 8.297 10.867 6.832 1 97.69 179 LEU A N 1
ATOM 1308 C CA . LEU A 1 179 ? 8.125 12.133 6.129 1 97.69 179 LEU A CA 1
ATOM 1309 C C . LEU A 1 179 ? 6.738 12.719 6.395 1 97.69 179 LEU A C 1
ATOM 1311 O O . LEU A 1 179 ? 6.602 13.914 6.648 1 97.69 179 LEU A O 1
ATOM 1315 N N . VAL A 1 180 ? 5.766 11.883 6.355 1 97.62 180 VAL A N 1
ATOM 1316 C CA . VAL A 1 180 ? 4.41 12.32 6.668 1 97.62 180 VAL A CA 1
ATOM 1317 C C . VAL A 1 180 ? 4.355 12.844 8.102 1 97.62 180 VAL A C 1
ATOM 1319 O O . VAL A 1 180 ? 3.762 13.898 8.359 1 97.62 180 VAL A O 1
ATOM 1322 N N . LEU A 1 181 ? 5.051 12.172 8.961 1 96.56 181 LEU A N 1
ATOM 1323 C CA . LEU A 1 181 ? 5.062 12.562 10.367 1 96.56 181 LEU A CA 1
ATOM 1324 C C . LEU A 1 181 ? 5.727 13.922 10.555 1 96.56 181 LEU A C 1
ATOM 1326 O O . LEU A 1 181 ? 5.223 14.766 11.289 1 96.56 181 LEU A O 1
ATOM 1330 N N . ILE A 1 182 ? 6.77 14.133 9.891 1 94.69 182 ILE A N 1
ATOM 1331 C CA . ILE A 1 182 ? 7.504 15.383 10.016 1 94.69 182 ILE A CA 1
ATOM 1332 C C . ILE A 1 182 ? 6.648 16.547 9.492 1 94.69 182 ILE A C 1
ATOM 1334 O O . ILE A 1 182 ? 6.535 17.578 10.141 1 94.69 182 ILE A O 1
ATOM 1338 N N . SER A 1 183 ? 6.098 16.344 8.359 1 94.31 183 SER A N 1
ATOM 1339 C CA . SER A 1 183 ? 5.258 17.391 7.781 1 94.31 183 SER A CA 1
ATOM 1340 C C . SER A 1 183 ? 4.027 17.656 8.641 1 94.31 183 SER A C 1
ATOM 1342 O O . SER A 1 183 ? 3.635 18.797 8.836 1 94.31 183 SER A O 1
ATOM 1344 N N . ALA A 1 184 ? 3.463 16.594 9.133 1 94.38 184 ALA A N 1
ATOM 1345 C CA . ALA A 1 184 ? 2.297 16.75 10 1 94.38 184 ALA A CA 1
ATOM 1346 C C . ALA A 1 184 ? 2.664 17.453 11.305 1 94.38 184 ALA A C 1
ATOM 1348 O O . ALA A 1 184 ? 1.912 18.297 11.789 1 94.38 184 ALA A O 1
ATOM 1349 N N . TYR A 1 185 ? 3.75 17.141 11.797 1 93.31 185 TYR A N 1
ATOM 1350 C CA . TYR A 1 185 ? 4.207 17.766 13.039 1 93.31 185 TYR A CA 1
ATOM 1351 C C . TYR A 1 185 ? 4.488 19.25 12.828 1 93.31 185 TYR A C 1
ATOM 1353 O O . TYR A 1 185 ? 4.164 20.078 13.688 1 93.31 185 TYR A O 1
ATOM 1361 N N . SER A 1 186 ? 5.094 19.547 11.766 1 91.75 186 SER A N 1
ATOM 1362 C CA . SER A 1 186 ? 5.371 20.953 11.453 1 91.75 186 SER A CA 1
ATOM 1363 C C . SER A 1 186 ? 4.082 21.75 11.328 1 91.75 186 SER A C 1
ATOM 1365 O O . SER A 1 186 ? 3.992 22.875 11.82 1 91.75 186 SER A O 1
ATOM 1367 N N . LEU A 1 187 ? 3.17 21.188 10.695 1 89.81 187 LEU A N 1
ATOM 1368 C CA . LEU A 1 187 ? 1.877 21.844 10.57 1 89.81 187 LEU A CA 1
ATOM 1369 C C . LEU A 1 187 ? 1.191 21.953 11.93 1 89.81 187 LEU A C 1
ATOM 1371 O O . LEU A 1 187 ? 0.58 22.984 12.242 1 89.81 187 LEU A O 1
ATOM 1375 N N . TYR A 1 188 ? 1.294 20.938 12.711 1 90.12 188 TYR A N 1
ATOM 1376 C CA . TYR A 1 188 ? 0.732 20.906 14.055 1 90.12 188 TYR A CA 1
ATOM 1377 C C . TYR A 1 188 ? 1.322 22 14.922 1 90.12 188 TYR A C 1
ATOM 1379 O O . TYR A 1 188 ? 0.591 22.719 15.617 1 90.12 188 TYR A O 1
ATOM 1387 N N . ARG A 1 189 ? 2.568 22.172 14.859 1 89.25 189 ARG A N 1
ATOM 1388 C CA . ARG A 1 189 ? 3.248 23.188 15.656 1 89.25 189 ARG A CA 1
ATOM 1389 C C . ARG A 1 189 ? 2.824 24.594 15.234 1 89.25 189 ARG A C 1
ATOM 1391 O O . ARG A 1 189 ? 2.732 25.5 16.062 1 89.25 189 ARG A O 1
ATOM 1398 N N . ARG A 1 190 ? 2.529 24.719 14.055 1 86.19 190 ARG A N 1
ATOM 1399 C CA . ARG A 1 190 ? 2.127 26.016 13.539 1 86.19 190 ARG A CA 1
ATOM 1400 C C . ARG A 1 190 ? 0.665 26.312 13.859 1 86.19 190 ARG A C 1
ATOM 1402 O O . ARG A 1 190 ? 0.217 27.453 13.758 1 86.19 190 ARG A O 1
ATOM 1409 N N . SER A 1 191 ? 0.005 25.312 14.141 1 83.38 191 SER A N 1
ATOM 1410 C CA . SER A 1 191 ? -1.422 25.469 14.414 1 83.38 191 SER A CA 1
ATOM 1411 C C . SER A 1 191 ? -1.682 25.688 15.898 1 83.38 191 SER A C 1
ATOM 1413 O O . SER A 1 191 ? -2.822 25.922 16.297 1 83.38 191 SER A O 1
ATOM 1415 N N . LEU A 1 192 ? -0.669 25.594 16.75 1 81.12 192 LEU A N 1
ATOM 1416 C CA . LEU A 1 192 ? -0.809 25.859 18.172 1 81.12 192 LEU A CA 1
ATOM 1417 C C . LEU A 1 192 ? -0.683 27.359 18.469 1 81.12 192 LEU A C 1
ATOM 1419 O O . LEU A 1 192 ? 0.054 28.062 17.781 1 81.12 192 LEU A O 1
ATOM 1423 N N . MET B 1 1 ? -9.789 63.125 47.719 1 37.97 1 MET B N 1
ATOM 1424 C CA . MET B 1 1 ? -9.961 63.031 46.25 1 37.97 1 MET B CA 1
ATOM 1425 C C . MET B 1 1 ? -9.727 61.625 45.781 1 37.97 1 MET B C 1
ATOM 1427 O O . MET B 1 1 ? -8.68 61.031 46.031 1 37.97 1 MET B O 1
ATOM 1431 N N . PRO B 1 2 ? -10.766 60.781 45.438 1 47.62 2 PRO B N 1
ATOM 1432 C CA . PRO B 1 2 ? -10.742 59.312 45.219 1 47.62 2 PRO B CA 1
ATOM 1433 C C . PRO B 1 2 ? -9.938 58.938 43.969 1 47.62 2 PRO B C 1
ATOM 1435 O O . PRO B 1 2 ? -9.836 59.719 43.031 1 47.62 2 PRO B O 1
ATOM 1438 N N . SER B 1 3 ? -8.836 58.188 44.094 1 48.44 3 SER B N 1
ATOM 1439 C CA . SER B 1 3 ? -7.902 57.688 43.094 1 48.44 3 SER B CA 1
ATOM 1440 C C . SER B 1 3 ? -8.633 56.969 41.969 1 48.44 3 SER B C 1
ATOM 1442 O O . SER B 1 3 ? -9.547 56.156 42.25 1 48.44 3 SER B O 1
ATOM 1444 N N . PRO B 1 4 ? -8.672 57.531 40.719 1 46.84 4 PRO B N 1
ATOM 1445 C CA . PRO B 1 4 ? -9.406 56.938 39.594 1 46.84 4 PRO B CA 1
ATOM 1446 C C . PRO B 1 4 ? -9.102 55.469 39.406 1 46.84 4 PRO B C 1
ATOM 1448 O O . PRO B 1 4 ? -7.965 55.031 39.625 1 46.84 4 PRO B O 1
ATOM 1451 N N . SER B 1 5 ? -10.031 54.531 39.625 1 45.38 5 SER B N 1
ATOM 1452 C CA . SER B 1 5 ? -10.023 53.094 39.438 1 45.38 5 SER B CA 1
ATOM 1453 C C . SER B 1 5 ? -9.547 52.719 38.031 1 45.38 5 SER B C 1
ATOM 1455 O O . SER B 1 5 ? -10.055 53.219 37.031 1 45.38 5 SER B O 1
ATOM 1457 N N . LYS B 1 6 ? -8.227 52.344 37.938 1 50.44 6 LYS B N 1
ATOM 1458 C CA . LYS B 1 6 ? -7.629 51.781 36.719 1 50.44 6 LYS B CA 1
ATOM 1459 C C . LYS B 1 6 ? -8.578 50.812 36.062 1 50.44 6 LYS B C 1
ATOM 1461 O O . LYS B 1 6 ? -8.93 49.781 36.656 1 50.44 6 LYS B O 1
ATOM 1466 N N . GLU B 1 7 ? -9.492 51.281 35.188 1 43.72 7 GLU B N 1
ATOM 1467 C CA . GLU B 1 7 ? -10.312 50.406 34.344 1 43.72 7 GLU B CA 1
ATOM 1468 C C . GLU B 1 7 ? -9.469 49.312 33.719 1 43.72 7 GLU B C 1
ATOM 1470 O O . GLU B 1 7 ? -8.469 49.594 33.062 1 43.72 7 GLU B O 1
ATOM 1475 N N . ALA B 1 8 ? -9.375 48.125 34.281 1 49.72 8 ALA B N 1
ATOM 1476 C CA . ALA B 1 8 ? -8.766 46.875 33.781 1 49.72 8 ALA B CA 1
ATOM 1477 C C . ALA B 1 8 ? -9.133 46.625 32.344 1 49.72 8 ALA B C 1
ATOM 1479 O O . ALA B 1 8 ? -10.305 46.688 31.969 1 49.72 8 ALA B O 1
ATOM 1480 N N . SER B 1 9 ? -8.305 47.125 31.406 1 43.72 9 SER B N 1
ATOM 1481 C CA . SER B 1 9 ? -8.43 46.75 30 1 43.72 9 SER B CA 1
ATOM 1482 C C . SER B 1 9 ? -8.867 45.312 29.844 1 43.72 9 SER B C 1
ATOM 1484 O O . SER B 1 9 ? -8.297 44.406 30.469 1 43.72 9 SER B O 1
ATOM 1486 N N . SER B 1 10 ? -10.125 45.062 29.578 1 44.59 10 SER B N 1
ATOM 1487 C CA . SER B 1 10 ? -10.703 43.781 29.281 1 44.59 10 SER B CA 1
ATOM 1488 C C . SER B 1 10 ? -9.797 42.969 28.375 1 44.59 10 SER B C 1
ATOM 1490 O O . SER B 1 10 ? -9.25 43.469 27.391 1 44.59 10 SER B O 1
ATOM 1492 N N . PRO B 1 11 ? -9.172 41.906 28.844 1 44.78 11 PRO B N 1
ATOM 1493 C CA . PRO B 1 11 ? -8.328 41.031 28.016 1 44.78 11 PRO B CA 1
ATOM 1494 C C . PRO B 1 11 ? -8.883 40.844 26.609 1 44.78 11 PRO B C 1
ATOM 1496 O O . PRO B 1 11 ? -10.102 40.906 26.406 1 44.78 11 PRO B O 1
ATOM 1499 N N . THR B 1 12 ? -8.32 41.375 25.578 1 44.47 12 THR B N 1
ATOM 1500 C CA . THR B 1 12 ? -8.641 41.094 24.172 1 44.47 12 THR B CA 1
ATOM 1501 C C . THR B 1 12 ? -9.07 39.625 24 1 44.47 12 THR B C 1
ATOM 1503 O O . THR B 1 12 ? -8.438 38.719 24.531 1 44.47 12 THR B O 1
ATOM 1506 N N . PRO B 1 13 ? -10.297 39.375 23.688 1 41 13 PRO B N 1
ATOM 1507 C CA . PRO B 1 13 ? -10.766 38 23.453 1 41 13 PRO B CA 1
ATOM 1508 C C . PRO B 1 13 ? -9.789 37.156 22.641 1 41 13 PRO B C 1
ATOM 1510 O O . PRO B 1 13 ? -9.273 37.625 21.609 1 41 13 PRO B O 1
ATOM 1513 N N . LYS B 1 14 ? -8.906 36.438 23.188 1 43.53 14 LYS B N 1
ATOM 1514 C CA . LYS B 1 14 ? -8.141 35.438 22.453 1 43.53 14 LYS B CA 1
ATOM 1515 C C . LYS B 1 14 ? -8.953 34.844 21.297 1 43.53 14 LYS B C 1
ATOM 1517 O O . LYS B 1 14 ? -10.062 34.344 21.516 1 43.53 14 LYS B O 1
ATOM 1522 N N . THR B 1 15 ? -9.031 35.438 20.141 1 40.53 15 THR B N 1
ATOM 1523 C CA . THR B 1 15 ? -9.672 34.875 18.938 1 40.53 15 THR B CA 1
ATOM 1524 C C . THR B 1 15 ? -9.469 33.375 18.875 1 40.53 15 THR B C 1
ATOM 1526 O O . THR B 1 15 ? -8.336 32.906 18.891 1 40.53 15 THR B O 1
ATOM 1529 N N . SER B 1 16 ? -10.305 32.594 19.484 1 44.03 16 SER B N 1
ATOM 1530 C CA . SER B 1 16 ? -10.383 31.125 19.484 1 44.03 16 SER B CA 1
ATOM 1531 C C . SER B 1 16 ? -9.984 30.562 18.125 1 44.03 16 SER B C 1
ATOM 1533 O O . SER B 1 16 ? -10.281 31.141 17.078 1 44.03 16 SER B O 1
ATOM 1535 N N . PRO B 1 17 ? -8.906 29.844 18.016 1 50.72 17 PRO B N 1
ATOM 1536 C CA . PRO B 1 17 ? -8.516 29.25 16.734 1 50.72 17 PRO B CA 1
ATOM 1537 C C . PRO B 1 17 ? -9.711 28.844 15.875 1 50.72 17 PRO B C 1
ATOM 1539 O O . PRO B 1 17 ? -10.781 28.531 16.406 1 50.72 17 PRO B O 1
ATOM 1542 N N . PRO B 1 18 ? -9.891 29.438 14.695 1 52.34 18 PRO B N 1
ATOM 1543 C CA . PRO B 1 18 ? -11.062 29.141 13.867 1 52.34 18 PRO B CA 1
ATOM 1544 C C . PRO B 1 18 ? -11.484 27.672 13.938 1 52.34 18 PRO B C 1
ATOM 1546 O O . PRO B 1 18 ? -10.633 26.781 13.898 1 52.34 18 PRO B O 1
ATOM 1549 N N . ALA B 1 19 ? -12.602 27.328 14.586 1 53.56 19 ALA B N 1
ATOM 1550 C CA . ALA B 1 19 ? -13.312 26.062 14.766 1 53.56 19 ALA B CA 1
ATOM 1551 C C . ALA B 1 19 ? -13.352 25.266 13.461 1 53.56 19 ALA B C 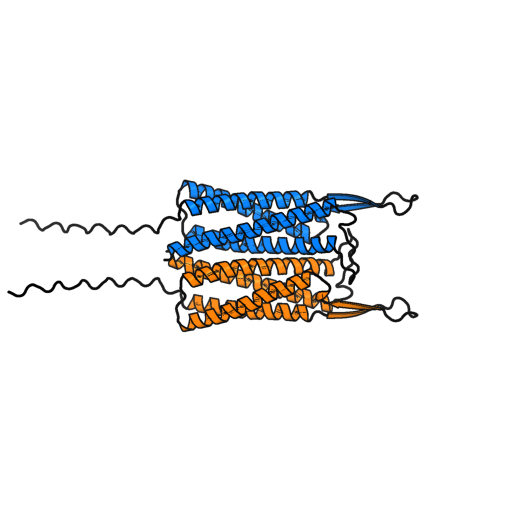1
ATOM 1553 O O . ALA B 1 19 ? -13.383 25.844 12.375 1 53.56 19 ALA B O 1
ATOM 1554 N N . VAL B 1 20 ? -12.672 24.047 13.43 1 59.84 20 VAL B N 1
ATOM 1555 C CA . VAL B 1 20 ? -12.906 23.156 12.305 1 59.84 20 VAL B CA 1
ATOM 1556 C C . VAL B 1 20 ? -14.352 23.281 11.836 1 59.84 20 VAL B C 1
ATOM 1558 O O . VAL B 1 20 ? -15.281 23.25 12.656 1 59.84 20 VAL B O 1
ATOM 1561 N N . SER B 1 21 ? -14.523 23.656 10.508 1 78.25 21 SER B N 1
ATOM 1562 C CA . SER B 1 21 ? -15.852 23.812 9.93 1 78.25 21 SER B CA 1
ATOM 1563 C C . SER B 1 21 ? -16.719 22.578 10.188 1 78.25 21 SER B C 1
ATOM 1565 O O . SER B 1 21 ? -16.219 21.453 10.18 1 78.25 21 SER B O 1
ATOM 1567 N N . THR B 1 22 ? -17.797 22.75 10.773 1 83.81 22 THR B N 1
ATOM 1568 C CA . THR B 1 22 ? -18.781 21.719 11.031 1 83.81 22 THR B CA 1
ATOM 1569 C C . THR B 1 22 ? -18.922 20.797 9.82 1 83.81 22 THR B C 1
ATOM 1571 O O . THR B 1 22 ? -19.125 19.594 9.977 1 83.81 22 THR B O 1
ATOM 1574 N N . ILE B 1 23 ? -18.609 21.297 8.664 1 88.69 23 ILE B N 1
ATOM 1575 C CA . ILE B 1 23 ? -18.719 20.516 7.434 1 88.69 23 ILE B CA 1
ATOM 1576 C C . ILE B 1 23 ? -17.594 19.5 7.371 1 88.69 23 ILE B C 1
ATOM 1578 O O . ILE B 1 23 ? -17.797 18.359 6.969 1 88.69 23 ILE B O 1
ATOM 1582 N N . LEU B 1 24 ? -16.484 19.922 7.828 1 90.56 24 LEU B N 1
ATOM 1583 C CA . LEU B 1 24 ? -15.336 19.016 7.785 1 90.56 24 LEU B CA 1
ATOM 1584 C C . LEU B 1 24 ? -15.484 17.906 8.812 1 90.56 24 LEU B C 1
ATOM 1586 O O . LEU B 1 24 ? -15.078 16.766 8.562 1 90.56 24 LEU B O 1
ATOM 1590 N N . LEU B 1 25 ? -16.109 18.25 9.883 1 91.5 25 LEU B N 1
ATOM 1591 C CA . LEU B 1 25 ? -16.328 17.234 10.914 1 91.5 25 LEU B CA 1
ATOM 1592 C C . LEU B 1 25 ? -17.328 16.188 10.453 1 91.5 25 LEU B C 1
ATOM 1594 O O . LEU B 1 25 ? -17.125 14.992 10.648 1 91.5 25 LEU B O 1
ATOM 1598 N N . LYS B 1 26 ? -18.359 16.641 9.797 1 91.94 26 LYS B N 1
ATOM 1599 C CA . LYS B 1 26 ? -19.375 15.727 9.297 1 91.94 26 LYS B CA 1
ATOM 1600 C C . LYS B 1 26 ? -18.844 14.875 8.156 1 91.94 26 LYS B C 1
ATOM 1602 O O . LYS B 1 26 ? -19.172 13.695 8.047 1 91.94 26 LYS B O 1
ATOM 1607 N N . ALA B 1 27 ? -18.078 15.492 7.309 1 94.25 27 ALA B N 1
ATOM 1608 C CA . ALA B 1 27 ? -17.469 14.766 6.199 1 94.25 27 ALA B CA 1
ATOM 1609 C C . ALA B 1 27 ? -16.516 13.688 6.707 1 94.25 27 ALA B C 1
ATOM 1611 O O . ALA B 1 27 ? -16.484 12.578 6.176 1 94.25 27 ALA B O 1
ATOM 1612 N N . ASP B 1 28 ? -15.781 14.086 7.703 1 95 28 ASP B N 1
ATOM 1613 C CA . ASP B 1 28 ? -14.875 13.117 8.32 1 95 28 ASP B CA 1
ATOM 1614 C C . ASP B 1 28 ? -15.648 11.93 8.891 1 95 28 ASP B C 1
ATOM 1616 O O . ASP B 1 28 ? -15.273 10.773 8.656 1 95 28 ASP B O 1
ATOM 1620 N N . LEU B 1 29 ? -16.688 12.18 9.586 1 95.12 29 LEU B N 1
ATOM 1621 C CA . LEU B 1 29 ? -17.5 11.125 10.188 1 95.12 29 LEU B CA 1
ATOM 1622 C C . LEU B 1 29 ? -18.109 10.234 9.109 1 95.12 29 LEU B C 1
ATOM 1624 O O . LEU B 1 29 ? -18.094 9.008 9.227 1 95.12 29 LEU B O 1
ATOM 1628 N N . ALA B 1 30 ? -18.578 10.797 8.055 1 96.81 30 ALA B N 1
ATOM 1629 C CA . ALA B 1 30 ? -19.188 10.047 6.965 1 96.81 30 ALA B CA 1
ATOM 1630 C C . ALA B 1 30 ? -18.172 9.141 6.285 1 96.81 30 ALA B C 1
ATOM 1632 O O . ALA B 1 30 ? -18.469 7.98 5.988 1 96.81 30 ALA B O 1
ATOM 1633 N N . LEU B 1 31 ? -17 9.672 6.082 1 97.88 31 LEU B N 1
ATOM 1634 C CA . LEU B 1 31 ? -15.969 8.898 5.41 1 97.88 31 LEU B CA 1
ATOM 1635 C C . LEU B 1 31 ? -15.477 7.762 6.301 1 97.88 31 LEU B C 1
ATOM 1637 O O . LEU B 1 31 ? -15.188 6.668 5.816 1 97.88 31 LEU B O 1
ATOM 1641 N N . ARG B 1 32 ? -15.422 8.023 7.555 1 97.69 32 ARG B N 1
ATOM 1642 C CA . ARG B 1 32 ? -14.984 6.98 8.477 1 97.69 32 ARG B CA 1
ATOM 1643 C C . ARG B 1 32 ? -16.016 5.867 8.57 1 97.69 32 ARG B C 1
ATOM 1645 O O . ARG B 1 32 ? -15.664 4.688 8.648 1 97.69 32 ARG B O 1
ATOM 1652 N N . ALA B 1 33 ? -17.219 6.223 8.547 1 97.44 33 ALA B N 1
ATOM 1653 C CA . ALA B 1 33 ? -18.281 5.223 8.531 1 97.44 33 ALA B CA 1
ATOM 1654 C C . ALA B 1 33 ? -18.25 4.406 7.246 1 97.44 33 ALA B C 1
ATOM 1656 O O . ALA B 1 33 ? -18.422 3.186 7.27 1 97.44 33 ALA B O 1
ATOM 1657 N N . LEU B 1 34 ? -18 5.102 6.184 1 98.31 34 LEU B N 1
ATOM 1658 C CA . LEU B 1 34 ? -17.891 4.422 4.898 1 98.31 34 LEU B CA 1
ATOM 1659 C C . LEU B 1 34 ? -16.688 3.49 4.867 1 98.31 34 LEU B C 1
ATOM 1661 O O . LEU B 1 34 ? -16.766 2.396 4.305 1 98.31 34 LEU B O 1
ATOM 1665 N N . LEU B 1 35 ? -15.609 4.012 5.445 1 98.5 35 LEU B N 1
ATOM 1666 C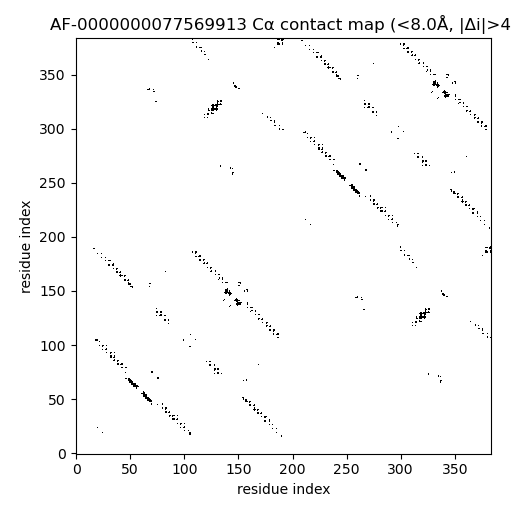 CA . LEU B 1 35 ? -14.414 3.18 5.539 1 98.5 35 LEU B CA 1
ATOM 1667 C C . LEU B 1 35 ? -14.703 1.901 6.32 1 98.5 35 LEU B C 1
ATOM 1669 O O . LEU B 1 35 ? -14.297 0.812 5.91 1 98.5 35 LEU B O 1
ATOM 1673 N N . PHE B 1 36 ? -15.445 2 7.418 1 98.38 36 PHE B N 1
ATOM 1674 C CA . PHE B 1 36 ? -15.82 0.837 8.211 1 98.38 36 PHE B CA 1
ATOM 1675 C C . PHE B 1 36 ? -16.688 -0.122 7.398 1 98.38 36 PHE B C 1
ATOM 1677 O O . PHE B 1 36 ? -16.406 -1.323 7.355 1 98.38 36 PHE B O 1
ATOM 1684 N N . ALA B 1 37 ? -17.625 0.387 6.656 1 98.31 37 ALA B N 1
ATOM 1685 C CA . ALA B 1 37 ? -18.531 -0.433 5.859 1 98.31 37 ALA B CA 1
ATOM 1686 C C . ALA B 1 37 ? -17.797 -1.145 4.734 1 98.31 37 ALA B C 1
ATOM 1688 O O . ALA B 1 37 ? -18.016 -2.334 4.488 1 98.31 37 ALA B O 1
ATOM 1689 N N . THR B 1 38 ? -16.906 -0.443 4.117 1 98.5 38 THR B N 1
ATOM 1690 C CA . THR B 1 38 ? -16.188 -1.006 2.977 1 98.5 38 THR B CA 1
ATOM 1691 C C . THR B 1 38 ? -15.188 -2.066 3.434 1 98.5 38 THR B C 1
ATOM 1693 O O . THR B 1 38 ? -15.055 -3.113 2.799 1 98.5 38 THR B O 1
ATOM 1696 N N . THR B 1 39 ? -14.531 -1.853 4.562 1 98.69 39 THR B N 1
ATOM 1697 C CA . THR B 1 39 ? -13.531 -2.807 5.035 1 98.69 39 THR B CA 1
ATOM 1698 C C . THR B 1 39 ? -14.203 -4.066 5.578 1 98.69 39 THR B C 1
ATOM 1700 O O . THR B 1 39 ? -13.734 -5.18 5.34 1 98.69 39 THR B O 1
ATOM 1703 N N . ILE B 1 40 ? -15.289 -3.934 6.289 1 98.38 40 ILE B N 1
ATOM 1704 C CA . ILE B 1 40 ? -15.969 -5.113 6.805 1 98.38 40 ILE B CA 1
ATOM 1705 C C . ILE B 1 40 ? -16.531 -5.934 5.648 1 98.38 40 ILE B C 1
ATOM 1707 O O . ILE B 1 40 ? -16.469 -7.164 5.656 1 98.38 40 ILE B O 1
ATOM 1711 N N . ALA B 1 41 ? -17.094 -5.266 4.645 1 98.69 41 ALA B N 1
ATOM 1712 C CA . ALA B 1 41 ? -17.609 -5.961 3.461 1 98.69 41 ALA B CA 1
ATOM 1713 C C . ALA B 1 41 ? -16.469 -6.68 2.727 1 98.69 41 ALA B C 1
ATOM 1715 O O . ALA B 1 41 ? -16.641 -7.82 2.285 1 98.69 41 ALA B O 1
ATOM 1716 N N . SER B 1 42 ? -15.352 -6.031 2.619 1 98.75 42 SER B N 1
ATOM 1717 C CA . SER B 1 42 ? -14.211 -6.629 1.938 1 98.75 42 SER B CA 1
ATOM 1718 C C . SER B 1 42 ? -13.75 -7.898 2.645 1 98.75 42 SER B C 1
ATOM 1720 O O . SER B 1 42 ? -13.508 -8.922 2 1 98.75 42 SER B O 1
ATOM 1722 N N . VAL B 1 43 ? -13.648 -7.855 3.959 1 98.56 43 VAL B N 1
ATOM 1723 C CA . VAL B 1 43 ? -13.227 -9.016 4.734 1 98.56 43 VAL B CA 1
ATOM 1724 C C . VAL B 1 43 ? -14.281 -10.117 4.629 1 98.56 43 VAL B C 1
ATOM 1726 O O . VAL B 1 43 ? -13.945 -11.281 4.402 1 98.56 43 VAL B O 1
ATOM 1729 N N . ALA B 1 44 ? -15.523 -9.758 4.699 1 98.38 44 ALA B N 1
ATOM 1730 C CA . ALA B 1 44 ? -16.609 -10.734 4.645 1 98.38 44 ALA B CA 1
ATOM 1731 C C . ALA B 1 44 ? -16.625 -11.469 3.305 1 98.38 44 ALA B C 1
ATOM 1733 O O . ALA B 1 44 ? -16.75 -12.695 3.258 1 98.38 44 ALA B O 1
ATOM 1734 N N . VAL B 1 45 ? -16.469 -10.742 2.268 1 98.25 45 VAL B N 1
ATOM 1735 C CA . VAL B 1 45 ? -16.484 -11.328 0.931 1 98.25 45 VAL B CA 1
ATOM 1736 C C . VAL B 1 45 ? -15.281 -12.25 0.75 1 98.25 45 VAL B C 1
ATOM 1738 O O . VAL B 1 45 ? -15.406 -13.344 0.189 1 98.25 45 VAL B O 1
ATOM 1741 N N . MET B 1 46 ? -14.109 -11.875 1.271 1 98.25 46 MET B N 1
ATOM 1742 C CA . MET B 1 46 ? -12.906 -12.695 1.147 1 98.25 46 MET B CA 1
ATOM 1743 C C . MET B 1 46 ? -13.047 -13.992 1.936 1 98.25 46 MET B C 1
ATOM 1745 O O . MET B 1 46 ? -12.75 -15.07 1.42 1 98.25 46 MET B O 1
ATOM 1749 N N . VAL B 1 47 ? -13.562 -13.828 3.145 1 97.44 47 VAL B N 1
ATOM 1750 C CA . VAL B 1 47 ? -13.625 -14.984 4.027 1 97.44 47 VAL B CA 1
ATOM 1751 C C . VAL B 1 47 ? -14.703 -15.953 3.531 1 97.44 47 VAL B C 1
ATOM 1753 O O . VAL B 1 47 ? -14.633 -17.156 3.797 1 97.44 47 VAL B O 1
ATOM 1756 N N . SER B 1 48 ? -15.625 -15.453 2.756 1 96.75 48 SER B N 1
ATOM 1757 C CA . SER B 1 48 ? -16.688 -16.297 2.215 1 96.75 48 SER B CA 1
ATOM 1758 C C . SER B 1 48 ? -16.281 -16.891 0.867 1 96.75 48 SER B C 1
ATOM 1760 O O . SER B 1 48 ? -17.047 -17.641 0.258 1 96.75 48 SER B O 1
ATOM 1762 N N . SER B 1 49 ? -15.039 -16.641 0.465 1 95.62 49 SER B N 1
ATOM 1763 C CA . SER B 1 49 ? -14.578 -17.141 -0.824 1 95.62 49 SER B CA 1
ATOM 1764 C C . SER B 1 49 ? -14.227 -18.625 -0.743 1 95.62 49 SER B C 1
ATOM 1766 O O . SER B 1 49 ? -13.172 -18.984 -0.219 1 95.62 49 SER B O 1
ATOM 1768 N N . LYS B 1 50 ? -15.102 -19.5 -0.979 1 94.06 50 LYS B N 1
ATOM 1769 C CA . LYS B 1 50 ? -14.898 -20.938 -1.018 1 94.06 50 LYS B CA 1
ATOM 1770 C C . LYS B 1 50 ? -15.633 -21.578 -2.201 1 94.06 50 LYS B C 1
ATOM 1772 O O . LYS B 1 50 ? -16.75 -21.156 -2.539 1 94.06 50 LYS B O 1
ATOM 1777 N N . GLN B 1 51 ? -14.891 -22.453 -2.865 1 94.38 51 GLN B N 1
ATOM 1778 C CA . GLN B 1 51 ? -15.484 -23.172 -3.988 1 94.38 51 GLN B CA 1
ATOM 1779 C C . GLN B 1 51 ? -14.898 -24.578 -4.113 1 94.38 51 GLN B C 1
ATOM 1781 O O . GLN B 1 51 ? -13.688 -24.75 -4.055 1 94.38 51 GLN B O 1
ATOM 1786 N N . THR B 1 52 ? -15.758 -25.562 -4.215 1 92.5 52 THR B N 1
ATOM 1787 C CA . THR B 1 52 ? -15.352 -26.953 -4.406 1 92.5 52 THR B CA 1
ATOM 1788 C C . THR B 1 52 ? -15.734 -27.438 -5.801 1 92.5 52 THR B C 1
ATOM 1790 O O . THR B 1 52 ? -16.859 -27.234 -6.246 1 92.5 52 THR B O 1
ATOM 1793 N N . LYS B 1 53 ? -14.734 -27.984 -6.523 1 90 53 LYS B N 1
ATOM 1794 C CA . LYS B 1 53 ? -14.992 -28.547 -7.844 1 90 53 LYS B CA 1
ATOM 1795 C C . LYS B 1 53 ? -14.547 -30.016 -7.902 1 90 53 LYS B C 1
ATOM 1797 O O . LYS B 1 53 ? -13.523 -30.375 -7.328 1 90 53 LYS B O 1
ATOM 1802 N N . ALA B 1 54 ? -15.344 -30.828 -8.578 1 85.12 54 ALA B N 1
ATOM 1803 C CA . ALA B 1 54 ? -15.023 -32.25 -8.734 1 85.12 54 ALA B CA 1
ATOM 1804 C C . ALA B 1 54 ? -14.312 -32.5 -10.062 1 85.12 54 ALA B C 1
ATOM 1806 O O . ALA B 1 54 ? -14.781 -32.062 -11.117 1 85.12 54 ALA B O 1
ATOM 1807 N N . LEU B 1 55 ? -13.117 -32.875 -9.883 1 76.06 55 LEU B N 1
ATOM 1808 C CA . LEU B 1 55 ? -12.383 -33.281 -11.086 1 76.06 55 LEU B CA 1
ATOM 1809 C C . LEU B 1 55 ? -12.508 -34.781 -11.328 1 76.06 55 LEU B C 1
ATOM 1811 O O . LEU B 1 55 ? -12.141 -35.594 -10.477 1 76.06 55 LEU B O 1
ATOM 1815 N N . ILE B 1 56 ? -13.102 -35.031 -12.484 1 74.31 56 ILE B N 1
ATOM 1816 C CA . ILE B 1 56 ? -13.227 -36.438 -12.852 1 74.31 56 ILE B CA 1
ATOM 1817 C C . ILE B 1 56 ? -12.062 -36.844 -13.758 1 74.31 56 ILE B C 1
ATOM 1819 O O . ILE B 1 56 ? -11.961 -36.375 -14.891 1 74.31 56 ILE B O 1
ATOM 1823 N N . LEU B 1 57 ? -11.031 -37.375 -13.281 1 69.25 57 LEU B N 1
ATOM 1824 C CA . LEU B 1 57 ? -9.875 -37.781 -14.07 1 69.25 57 LEU B CA 1
ATOM 1825 C C . LEU B 1 57 ? -10.219 -39.031 -14.906 1 69.25 57 LEU B C 1
ATOM 1827 O O . LEU B 1 57 ? -9.844 -39.094 -16.078 1 69.25 57 LEU B O 1
ATOM 1831 N N . SER B 1 58 ? -10.758 -40 -14.305 1 71.12 58 SER B N 1
ATOM 1832 C CA . SER B 1 58 ? -11.18 -41.25 -14.953 1 71.12 58 SER B CA 1
ATOM 1833 C C . SER B 1 58 ? -12.461 -41.781 -14.32 1 71.12 58 SER B C 1
ATOM 1835 O O . SER B 1 58 ? -12.727 -41.562 -13.141 1 71.12 58 SER B O 1
ATOM 1837 N N . PRO B 1 59 ? -13.445 -42.281 -15.188 1 74.75 59 PRO B N 1
ATOM 1838 C CA . PRO B 1 59 ? -14.68 -42.875 -14.656 1 74.75 59 PRO B CA 1
ATOM 1839 C C . PRO B 1 59 ? -14.414 -43.938 -13.586 1 74.75 59 PRO B C 1
ATOM 1841 O O . PRO B 1 59 ? -15.305 -44.25 -12.789 1 74.75 59 PRO B O 1
ATOM 1844 N N . ALA B 1 60 ? -13.227 -44.438 -13.547 1 78.56 60 ALA B N 1
ATOM 1845 C CA . ALA B 1 60 ? -12.922 -45.531 -12.641 1 78.56 60 ALA B CA 1
ATOM 1846 C C . ALA B 1 60 ? -12.57 -45.031 -11.25 1 78.56 60 ALA B C 1
ATOM 1848 O O . ALA B 1 60 ? -12.578 -45.781 -10.281 1 78.56 60 ALA B O 1
ATOM 1849 N N . PHE B 1 61 ? -12.203 -43.781 -11.117 1 75.06 61 PHE B N 1
ATOM 1850 C CA . PHE B 1 61 ? -11.742 -43.25 -9.836 1 75.06 61 PHE B CA 1
ATOM 1851 C C . PHE B 1 61 ? -12.719 -42.188 -9.312 1 75.06 61 PHE B C 1
ATOM 1853 O O . PHE B 1 61 ? -13.344 -41.5 -10.094 1 75.06 61 PHE B O 1
ATOM 1860 N N . PRO B 1 62 ? -12.969 -42.312 -7.996 1 77.12 62 PRO B N 1
ATOM 1861 C CA . PRO B 1 62 ? -13.812 -41.25 -7.43 1 77.12 62 PRO B CA 1
ATOM 1862 C C . PRO B 1 62 ? -13.305 -39.844 -7.762 1 77.12 62 PRO B C 1
ATOM 1864 O O . PRO B 1 62 ? -12.102 -39.656 -7.926 1 77.12 62 PRO B O 1
ATOM 1867 N N . PRO B 1 63 ? -14.266 -39 -7.996 1 77.12 63 PRO B N 1
ATOM 1868 C CA . PRO B 1 63 ? -13.883 -37.656 -8.336 1 77.12 63 PRO B CA 1
ATOM 1869 C C . PRO B 1 63 ? -13.031 -37 -7.254 1 77.12 63 PRO B C 1
ATOM 1871 O O . PRO B 1 63 ? -13.25 -37.219 -6.062 1 77.12 63 PRO B O 1
ATOM 1874 N N . LEU B 1 64 ? -11.914 -36.438 -7.68 1 79.25 64 LEU B N 1
ATOM 1875 C CA . LEU B 1 64 ? -11.055 -35.656 -6.785 1 79.25 64 LEU B CA 1
ATOM 1876 C C . LEU B 1 64 ? -11.641 -34.281 -6.516 1 79.25 64 LEU B C 1
ATOM 1878 O O . LEU B 1 64 ? -11.984 -33.562 -7.453 1 79.25 64 LEU B O 1
ATOM 1882 N N . ALA B 1 65 ? -11.945 -34.094 -5.215 1 83.69 65 ALA B N 1
ATOM 1883 C CA . ALA B 1 65 ? -12.492 -32.781 -4.84 1 83.69 65 ALA B CA 1
ATOM 1884 C C . ALA B 1 65 ? -11.391 -31.734 -4.727 1 83.69 65 ALA B C 1
ATOM 1886 O O . ALA B 1 65 ? -10.492 -31.859 -3.891 1 83.69 65 ALA B O 1
ATOM 1887 N N . LEU B 1 66 ? -11.414 -30.797 -5.621 1 88.88 66 LEU B N 1
ATOM 1888 C CA . LEU B 1 66 ? -10.508 -29.656 -5.551 1 88.88 66 LEU B CA 1
ATOM 1889 C C . LEU B 1 66 ? -11.172 -28.469 -4.852 1 88.88 66 LEU B C 1
ATOM 1891 O O . LEU B 1 66 ? -12.305 -28.109 -5.176 1 88.88 66 LEU B O 1
ATOM 1895 N N . VAL B 1 67 ? -10.594 -27.984 -3.836 1 92.5 67 VAL B N 1
ATOM 1896 C CA . VAL B 1 67 ? -11.172 -26.922 -3.037 1 92.5 67 VAL B CA 1
ATOM 1897 C C . VAL B 1 67 ? -10.281 -25.672 -3.127 1 92.5 67 VAL B C 1
ATOM 1899 O O . VAL B 1 67 ? -9.055 -25.766 -3.059 1 92.5 67 VAL B O 1
ATOM 1902 N N . ALA B 1 68 ? -10.953 -24.625 -3.365 1 94.25 68 ALA B N 1
ATOM 1903 C CA . ALA B 1 68 ? -10.289 -23.312 -3.299 1 94.25 68 ALA B CA 1
ATOM 1904 C C . ALA B 1 68 ? -10.828 -22.484 -2.139 1 94.25 68 ALA B C 1
ATOM 1906 O O . ALA B 1 68 ? -12.031 -22.266 -2.033 1 94.25 68 ALA B O 1
ATOM 1907 N N . LYS B 1 69 ? -9.953 -22.094 -1.301 1 95.56 69 LYS B N 1
ATOM 1908 C CA . LYS B 1 69 ? -10.273 -21.297 -0.125 1 95.56 69 LYS B CA 1
ATOM 1909 C C . LYS B 1 69 ? -9.25 -20.172 0.071 1 95.56 69 LYS B C 1
ATOM 1911 O O . LYS B 1 69 ? -8.07 -20.344 -0.272 1 95.56 69 LYS B O 1
ATOM 1916 N N . PHE B 1 70 ? -9.703 -19.141 0.728 1 94.94 70 PHE B N 1
ATOM 1917 C CA . PHE B 1 70 ? -8.797 -18 0.895 1 94.94 70 PHE B CA 1
ATOM 1918 C C . PHE B 1 70 ? -7.617 -18.391 1.786 1 94.94 70 PHE B C 1
ATOM 1920 O O . PHE B 1 70 ? -6.516 -17.859 1.616 1 94.94 70 PHE B O 1
ATOM 1927 N N . ASN B 1 71 ? -7.812 -19.297 2.752 1 95.31 71 ASN B N 1
ATOM 1928 C CA . ASN B 1 71 ? -6.777 -19.625 3.73 1 95.31 71 ASN B CA 1
ATOM 1929 C C . ASN B 1 71 ? -5.695 -20.516 3.125 1 95.31 71 ASN B C 1
ATOM 1931 O O . ASN B 1 71 ? -4.723 -20.859 3.801 1 95.31 71 ASN B O 1
ATOM 1935 N N . TYR B 1 72 ? -5.816 -20.875 1.888 1 95.19 72 TYR B N 1
ATOM 1936 C CA . TYR B 1 72 ? -4.797 -21.656 1.193 1 95.19 72 TYR B CA 1
ATOM 1937 C C . TYR B 1 72 ? -3.754 -20.75 0.558 1 95.19 72 TYR B C 1
ATOM 1939 O O . TYR B 1 72 ? -2.756 -21.219 0.013 1 95.19 72 TYR B O 1
ATOM 1947 N N . SER B 1 73 ? -4.039 -19.531 0.594 1 95.94 73 SER B N 1
ATOM 1948 C CA . SER B 1 73 ? -3.102 -18.562 0.053 1 95.94 73 SER B CA 1
ATOM 1949 C C . SER B 1 73 ? -2.615 -17.594 1.137 1 95.94 73 SER B C 1
ATOM 1951 O O . SER B 1 73 ? -3.42 -16.938 1.803 1 95.94 73 SER B O 1
ATOM 1953 N N . SER B 1 74 ? -1.343 -17.562 1.342 1 96.19 74 SER B N 1
ATOM 1954 C CA . SER B 1 74 ? -0.748 -16.656 2.324 1 96.19 74 SER B CA 1
ATOM 1955 C C . SER B 1 74 ? -1.081 -15.203 2.014 1 96.19 74 SER B C 1
ATOM 1957 O O . SER B 1 74 ? -1.254 -14.398 2.926 1 96.19 74 SER B O 1
ATOM 1959 N N . ALA B 1 75 ? -1.112 -14.82 0.711 1 97.81 75 ALA B N 1
ATOM 1960 C CA . ALA B 1 75 ? -1.439 -13.461 0.305 1 97.81 75 ALA B CA 1
ATOM 1961 C C . ALA B 1 75 ? -2.836 -13.062 0.778 1 97.81 75 ALA B C 1
ATOM 1963 O O . ALA B 1 75 ? -3.043 -11.953 1.267 1 97.81 75 ALA B O 1
ATOM 1964 N N . PHE B 1 76 ? -3.797 -13.961 0.712 1 98.5 76 PHE B N 1
ATOM 1965 C CA . PHE B 1 76 ? -5.176 -13.672 1.088 1 98.5 76 PHE B CA 1
ATOM 1966 C C . PHE B 1 76 ? -5.336 -13.672 2.604 1 98.5 76 PHE B C 1
ATOM 1968 O O . PHE 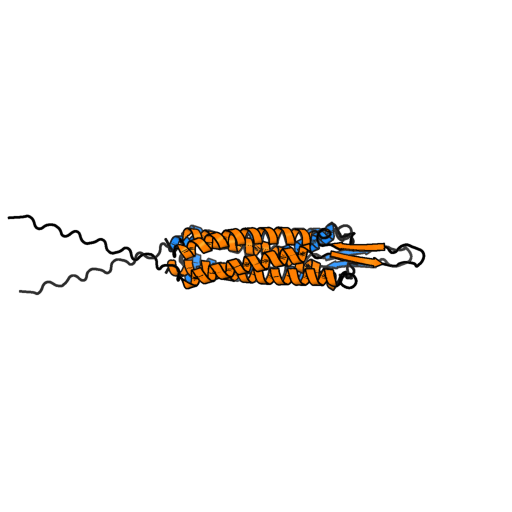B 1 76 ? -6.137 -12.914 3.15 1 98.5 76 PHE B O 1
ATOM 1975 N N . ILE B 1 77 ? -4.57 -14.484 3.252 1 98.38 77 ILE B N 1
ATOM 1976 C CA . ILE B 1 77 ? -4.555 -14.453 4.711 1 98.38 77 ILE B CA 1
ATOM 1977 C C . ILE B 1 77 ? -4.051 -13.094 5.188 1 98.38 77 ILE B C 1
ATOM 1979 O O . ILE B 1 77 ? -4.656 -12.469 6.066 1 98.38 77 ILE B O 1
ATOM 1983 N N . TYR B 1 78 ? -2.957 -12.711 4.602 1 98.5 78 TYR B N 1
ATOM 1984 C CA . TYR B 1 78 ? -2.441 -11.391 4.926 1 98.5 78 TYR B CA 1
ATOM 1985 C C . TYR B 1 78 ? -3.471 -10.312 4.609 1 98.5 78 TYR B C 1
ATOM 1987 O O . TYR B 1 78 ? -3.664 -9.375 5.391 1 98.5 78 TYR B O 1
ATOM 1995 N N . PHE B 1 79 ? -4.066 -10.422 3.48 1 98.69 79 PHE B N 1
ATOM 1996 C CA . PHE B 1 79 ? -5.102 -9.484 3.064 1 98.69 79 PHE B CA 1
ATOM 1997 C C . PHE B 1 79 ? -6.18 -9.359 4.133 1 98.69 79 PHE B C 1
ATOM 1999 O O . PHE B 1 79 ? -6.504 -8.258 4.574 1 98.69 79 PHE B O 1
ATOM 2006 N N . VAL B 1 80 ? -6.723 -10.461 4.613 1 98.75 80 VAL B N 1
ATOM 2007 C CA . VAL B 1 80 ? -7.801 -10.477 5.602 1 98.75 80 VAL B CA 1
ATOM 2008 C C . VAL B 1 80 ? -7.301 -9.891 6.922 1 98.75 80 VAL B C 1
ATOM 2010 O O . VAL B 1 80 ? -7.984 -9.078 7.543 1 98.75 80 VAL B O 1
ATOM 2013 N N . ALA B 1 81 ? -6.152 -10.227 7.309 1 98.62 81 ALA B N 1
ATOM 2014 C CA . ALA B 1 81 ? -5.594 -9.711 8.555 1 98.62 81 ALA B CA 1
ATOM 2015 C C . ALA B 1 81 ? -5.422 -8.195 8.492 1 98.62 81 ALA B C 1
ATOM 2017 O O . ALA B 1 81 ? -5.848 -7.48 9.398 1 98.62 81 ALA B O 1
ATOM 2018 N N . ALA B 1 82 ? -4.793 -7.758 7.414 1 98.62 82 ALA B N 1
ATOM 2019 C CA . ALA B 1 82 ? -4.504 -6.336 7.266 1 98.62 82 ALA B CA 1
ATOM 2020 C C . ALA B 1 82 ? -5.789 -5.516 7.184 1 98.62 82 ALA B C 1
ATOM 2022 O O . ALA B 1 82 ? -5.914 -4.477 7.832 1 98.62 82 ALA B O 1
ATOM 2023 N N . ILE B 1 83 ? -6.75 -5.992 6.398 1 98.81 83 ILE B N 1
ATOM 2024 C CA . ILE B 1 83 ? -8 -5.262 6.238 1 98.81 83 ILE B CA 1
ATOM 2025 C C . ILE B 1 83 ? -8.805 -5.324 7.535 1 98.81 83 ILE B C 1
ATOM 2027 O O . ILE B 1 83 ? -9.492 -4.363 7.895 1 98.81 83 ILE B O 1
ATOM 2031 N N . SER B 1 84 ? -8.68 -6.41 8.305 1 98.75 84 SER B N 1
ATOM 2032 C CA . SER B 1 84 ? -9.352 -6.5 9.594 1 98.75 84 SER B CA 1
ATOM 2033 C C . SER B 1 84 ? -8.812 -5.469 10.578 1 98.75 84 SER B C 1
ATOM 2035 O O . SER B 1 84 ? -9.57 -4.855 11.328 1 98.75 84 SER B O 1
ATOM 2037 N N . VAL B 1 85 ? -7.531 -5.289 10.586 1 98.38 85 VAL B N 1
ATOM 2038 C CA . VAL B 1 85 ? -6.926 -4.258 11.422 1 98.38 85 VAL B CA 1
ATOM 2039 C C . VAL B 1 85 ? -7.492 -2.891 11.047 1 98.38 85 VAL B C 1
ATOM 2041 O O . VAL B 1 85 ? -7.836 -2.096 11.93 1 98.38 85 VAL B O 1
ATOM 2044 N N . SER B 1 86 ? -7.578 -2.645 9.766 1 98.19 86 SER B N 1
ATOM 2045 C CA . SER B 1 86 ? -8.125 -1.378 9.289 1 98.19 86 SER B CA 1
ATOM 2046 C C . SER B 1 86 ? -9.594 -1.23 9.672 1 98.19 86 SER B C 1
ATOM 2048 O O . SER B 1 86 ? -10.047 -0.13 9.984 1 98.19 86 SER B O 1
ATOM 2050 N N . CYS B 1 87 ? -10.281 -2.344 9.641 1 98.19 87 CYS B N 1
ATOM 2051 C CA . CYS B 1 87 ? -11.688 -2.35 10.031 1 98.19 87 CYS B CA 1
ATOM 2052 C C . CYS B 1 87 ? -11.844 -1.977 11.508 1 98.19 87 CYS B C 1
ATOM 2054 O O . CYS B 1 87 ? -12.664 -1.128 11.852 1 98.19 87 CYS B O 1
ATOM 2056 N N . PHE B 1 88 ? -11.047 -2.564 12.32 1 98.06 88 PHE B N 1
ATOM 2057 C CA . PHE B 1 88 ? -11.07 -2.246 13.742 1 98.06 88 PHE B CA 1
ATOM 2058 C C . PHE B 1 88 ? -10.695 -0.788 13.977 1 98.06 88 PHE B C 1
ATOM 2060 O O . PHE B 1 88 ? -11.352 -0.09 14.75 1 98.06 88 PHE B O 1
ATOM 2067 N N . TYR B 1 89 ? -9.711 -0.344 13.344 1 97.94 89 TYR B N 1
ATOM 2068 C CA . TYR B 1 89 ? -9.281 1.048 13.422 1 97.94 89 TYR B CA 1
ATOM 2069 C C . TYR B 1 89 ? -10.414 1.992 13.047 1 97.94 89 TYR B C 1
ATOM 2071 O O . TYR B 1 89 ? -10.672 2.969 13.75 1 97.94 89 TYR B O 1
ATOM 2079 N N . SER B 1 90 ? -11.031 1.677 11.953 1 97.38 90 SER B N 1
ATOM 2080 C CA . SER B 1 90 ? -12.102 2.541 11.469 1 97.38 90 SER B CA 1
ATOM 2081 C C . SER B 1 90 ? -13.281 2.551 12.438 1 97.38 90 SER B C 1
ATOM 2083 O O . SER B 1 90 ? -13.938 3.58 12.617 1 97.38 90 SER B O 1
ATOM 2085 N N . LEU B 1 91 ? -13.539 1.467 13.047 1 97.31 91 LEU B N 1
ATOM 2086 C CA . LEU B 1 91 ? -14.609 1.396 14.039 1 97.31 91 LEU B CA 1
ATOM 2087 C C . LEU B 1 91 ? -14.328 2.326 15.211 1 97.31 91 LEU B C 1
ATOM 2089 O O . LEU B 1 91 ? -15.188 3.125 15.594 1 97.31 91 LEU B O 1
ATOM 2093 N N . VAL B 1 92 ? -13.172 2.281 15.703 1 97.06 92 VAL B N 1
ATOM 2094 C CA . VAL B 1 92 ? -12.773 3.072 16.859 1 97.06 92 VAL B CA 1
ATOM 2095 C C . VAL B 1 92 ? -12.758 4.555 16.5 1 97.06 92 VAL B C 1
ATOM 2097 O O . VAL B 1 92 ? -13.266 5.391 17.25 1 97.06 92 VAL B O 1
ATOM 2100 N N . THR B 1 93 ? -12.242 4.883 15.391 1 96.12 93 THR B N 1
ATOM 2101 C CA . THR B 1 93 ? -12.109 6.285 15.008 1 96.12 93 THR B CA 1
ATOM 2102 C C . THR B 1 93 ? -13.469 6.867 14.625 1 96.12 93 THR B C 1
ATOM 2104 O O . THR B 1 93 ? -13.703 8.062 14.797 1 96.12 93 THR B O 1
ATOM 2107 N N . THR B 1 94 ? -14.32 6.02 14.062 1 95.62 94 THR B N 1
ATOM 2108 C CA . THR B 1 94 ? -15.68 6.473 13.789 1 95.62 94 THR B CA 1
ATOM 2109 C C . THR B 1 94 ? -16.391 6.859 15.078 1 95.62 94 THR B C 1
ATOM 2111 O O . THR B 1 94 ? -17.047 7.906 15.148 1 95.62 94 THR B O 1
ATOM 2114 N N . ALA B 1 95 ? -16.25 6.059 16.141 1 94.12 95 ALA B N 1
ATOM 2115 C CA . ALA B 1 95 ? -16.859 6.355 17.438 1 94.12 95 ALA B CA 1
ATOM 2116 C C . ALA B 1 95 ? -16.281 7.645 18.016 1 94.12 95 ALA B C 1
ATOM 2118 O O . ALA B 1 95 ? -17.016 8.484 18.531 1 94.12 95 ALA B O 1
ATOM 2119 N N . ALA B 1 96 ? -15 7.801 17.891 1 90.5 96 ALA B N 1
ATOM 2120 C CA . ALA B 1 96 ? -14.352 9.008 18.391 1 90.5 96 ALA B CA 1
ATOM 2121 C C . ALA B 1 96 ? -14.797 10.234 17.609 1 90.5 96 ALA B C 1
ATOM 2123 O O . ALA B 1 96 ? -15.023 11.305 18.172 1 90.5 96 ALA B O 1
ATOM 2124 N N . SER B 1 97 ? -14.906 10.078 16.328 1 90.88 97 SER B N 1
ATOM 2125 C CA . SER B 1 97 ? -15.344 11.188 15.477 1 90.88 97 SER B CA 1
ATOM 2126 C C . SER B 1 97 ? -16.797 11.562 15.758 1 90.88 97 SER B C 1
ATOM 2128 O O . SER B 1 97 ? -17.156 12.742 15.695 1 90.88 97 SER B O 1
ATOM 2130 N N . ALA B 1 98 ? -17.625 10.602 16.047 1 92 98 ALA B N 1
ATOM 2131 C CA . ALA B 1 98 ? -19.016 10.875 16.406 1 92 98 ALA B CA 1
ATOM 2132 C C . ALA B 1 98 ? -19.109 11.703 17.688 1 92 98 ALA B C 1
ATOM 2134 O O . ALA B 1 98 ? -19.922 12.625 17.781 1 92 98 ALA B O 1
ATOM 2135 N N . LEU B 1 99 ? -18.203 11.461 18.609 1 90.06 99 LEU B N 1
ATOM 2136 C CA . LEU B 1 99 ? -18.172 12.234 19.859 1 90.06 99 LEU B CA 1
ATOM 2137 C C . LEU B 1 99 ? -17.703 13.664 19.594 1 90.06 99 LEU B C 1
ATOM 2139 O O . LEU B 1 99 ? -18.219 14.602 20.219 1 90.06 99 LEU B O 1
ATOM 2143 N N . SER B 1 100 ? -16.781 13.711 18.734 1 85.88 100 SER B N 1
ATOM 2144 C CA . SER B 1 100 ? -16.266 15.039 18.391 1 85.88 100 SER B CA 1
ATOM 2145 C C . SER B 1 100 ? -17.328 15.875 17.703 1 85.88 100 SER B C 1
ATOM 2147 O O . SER B 1 100 ? -17.375 17.094 17.891 1 85.88 100 SER B O 1
ATOM 2149 N N . VAL B 1 101 ? -18.141 15.281 16.875 1 86.44 101 VAL B N 1
ATOM 2150 C CA . VAL B 1 101 ? -19.234 15.984 16.219 1 86.44 101 VAL B CA 1
ATOM 2151 C C . VAL B 1 101 ? -20.25 16.469 17.25 1 86.44 101 VAL B C 1
ATOM 2153 O O . VAL B 1 101 ? -20.766 17.578 17.141 1 86.44 101 VAL B O 1
ATOM 2156 N N . LEU B 1 102 ? -20.453 15.703 18.25 1 87 102 LEU B N 1
ATOM 2157 C CA . LEU B 1 102 ? -21.375 16.062 19.312 1 87 102 LEU B CA 1
ATOM 2158 C C . LEU B 1 102 ? -20.812 17.203 20.156 1 87 102 LEU B C 1
ATOM 2160 O O . LEU B 1 102 ? -21.562 18.078 20.594 1 87 102 LEU B O 1
ATOM 2164 N N . ARG B 1 103 ? -19.531 17.312 20.219 1 83.69 103 ARG B N 1
ATOM 2165 C CA . ARG B 1 103 ? -18.891 18.344 21.031 1 83.69 103 ARG B CA 1
ATOM 2166 C C . ARG B 1 103 ? -18.516 19.547 20.188 1 83.69 103 ARG B C 1
ATOM 2168 O O . ARG B 1 103 ? -18.062 20.562 20.734 1 83.69 103 ARG B O 1
ATOM 2175 N N . THR B 1 104 ? -18.641 19.484 18.938 1 78.56 104 THR B N 1
ATOM 2176 C CA . THR B 1 104 ? -18.391 20.516 17.938 1 78.56 104 THR B CA 1
ATOM 2177 C C . THR B 1 104 ? -16.953 21.031 18.062 1 78.56 104 THR B C 1
ATOM 2179 O O . THR B 1 104 ? -16.703 22.219 17.859 1 78.56 104 THR B O 1
ATOM 2182 N N . HIS B 1 105 ? -16.094 20.188 18.578 1 76.94 105 HIS B N 1
ATOM 2183 C CA . HIS B 1 105 ? -14.703 20.625 18.703 1 76.94 105 HIS B CA 1
ATOM 2184 C C . HIS B 1 105 ? -13.742 19.453 18.531 1 76.94 105 HIS B C 1
ATOM 2186 O O . HIS B 1 105 ? -13.992 18.359 19.031 1 76.94 105 HIS B O 1
ATOM 2192 N N . ARG B 1 106 ? -12.797 19.594 17.594 1 83 106 ARG B N 1
ATOM 2193 C CA . ARG B 1 106 ? -11.68 18.656 17.5 1 83 106 ARG B CA 1
ATOM 2194 C C . ARG B 1 106 ? -10.352 19.375 17.703 1 83 106 ARG B C 1
ATOM 2196 O O . ARG B 1 106 ? -10.023 20.312 16.969 1 83 106 ARG B O 1
ATOM 2203 N N . GLY B 1 107 ? -9.719 18.891 18.656 1 86.5 107 GLY B N 1
ATOM 2204 C CA . GLY B 1 107 ? -8.445 19.531 18.969 1 86.5 107 GLY B CA 1
ATOM 2205 C C . GLY B 1 107 ? -7.379 19.266 17.922 1 86.5 107 GLY B C 1
ATOM 2206 O O . GLY B 1 107 ? -7.473 18.312 17.156 1 86.5 107 GLY B O 1
ATOM 2207 N N . THR B 1 108 ? -6.477 20.156 17.891 1 89.62 108 THR B N 1
ATOM 2208 C CA . THR B 1 108 ? -5.367 20.078 16.938 1 89.62 108 THR B CA 1
ATOM 2209 C C . THR B 1 108 ? -4.547 18.812 17.188 1 89.62 108 THR B C 1
ATOM 2211 O O . THR B 1 108 ? -4.078 18.172 16.234 1 89.62 108 THR B O 1
ATOM 2214 N N . LYS B 1 109 ? -4.445 18.391 18.422 1 90.94 109 LYS B N 1
ATOM 2215 C CA . LYS B 1 109 ? -3.703 17.188 18.766 1 90.94 109 LYS B CA 1
ATOM 2216 C C . LYS B 1 109 ? -4.391 15.938 18.203 1 90.94 109 LYS B C 1
ATOM 2218 O O . LYS B 1 109 ? -3.729 15.039 17.688 1 90.94 109 LYS B O 1
ATOM 2223 N N . THR B 1 110 ? -5.641 15.914 18.359 1 90.88 110 THR B N 1
ATOM 2224 C CA . THR B 1 110 ? -6.406 14.789 17.844 1 90.88 110 THR B CA 1
ATOM 2225 C C . THR B 1 110 ? -6.32 14.719 16.312 1 90.88 110 THR B C 1
ATOM 2227 O O . THR B 1 110 ? -6.191 13.633 15.742 1 90.88 110 THR B O 1
ATOM 2230 N N . LEU B 1 111 ? -6.344 15.875 15.711 1 91.38 111 LEU B N 1
ATOM 2231 C CA . LEU B 1 111 ? -6.23 15.938 14.258 1 91.38 111 LEU B CA 1
ATOM 2232 C C . LEU B 1 111 ? -4.871 15.414 13.797 1 91.38 111 LEU B C 1
ATOM 2234 O O . LEU B 1 111 ? -4.781 14.688 12.805 1 91.38 111 LEU B O 1
ATOM 2238 N N . PHE B 1 112 ? -3.906 15.75 14.547 1 93.75 112 PHE B N 1
ATOM 2239 C CA . PHE B 1 112 ? -2.555 15.289 14.25 1 93.75 112 PHE B CA 1
ATOM 2240 C C . PHE B 1 112 ? -2.467 13.773 14.328 1 93.75 112 PHE B C 1
ATOM 2242 O O . PHE B 1 112 ? -1.955 13.125 13.414 1 93.75 112 PHE B O 1
ATOM 2249 N N . HIS B 1 113 ? -2.988 13.195 15.375 1 94.06 113 HIS B N 1
ATOM 2250 C CA . HIS B 1 113 ? -2.936 11.75 15.555 1 94.06 113 HIS B CA 1
ATOM 2251 C C . HIS B 1 113 ? -3.748 11.031 14.477 1 94.06 113 HIS B C 1
ATOM 2253 O O . HIS B 1 113 ? -3.318 10.008 13.953 1 94.06 113 HIS B O 1
ATOM 2259 N N . LEU B 1 114 ? -4.852 11.531 14.133 1 94.75 114 LEU B N 1
ATOM 2260 C CA . LEU B 1 114 ? -5.688 10.914 13.109 1 94.75 114 LEU B CA 1
ATOM 2261 C C . LEU B 1 114 ? -5 10.961 11.75 1 94.75 114 LEU B C 1
ATOM 2263 O O . LEU B 1 114 ? -5.055 9.992 10.984 1 94.75 114 LEU B O 1
ATOM 2267 N N . LEU B 1 115 ? -4.387 12.039 11.469 1 96.44 115 LEU B N 1
ATOM 2268 C CA . LEU B 1 115 ? -3.691 12.211 10.203 1 96.44 115 LEU B CA 1
ATOM 2269 C C . LEU B 1 115 ? -2.578 11.18 10.047 1 96.44 115 LEU B C 1
ATOM 2271 O O . LEU B 1 115 ? -2.498 10.5 9.023 1 96.44 115 LEU B O 1
ATOM 2275 N N . VAL B 1 116 ? -1.807 10.984 11.07 1 96.56 116 VAL B N 1
ATOM 2276 C CA . VAL B 1 116 ? -0.664 10.078 11.008 1 96.56 116 VAL B CA 1
ATOM 2277 C C . VAL B 1 116 ? -1.15 8.633 10.969 1 96.56 116 VAL B C 1
ATOM 2279 O O . VAL B 1 116 ? -0.66 7.828 10.172 1 96.56 116 VAL B O 1
ATOM 2282 N N . LEU B 1 117 ? -2.111 8.344 11.766 1 97.38 117 LEU B N 1
ATOM 2283 C CA . LEU B 1 117 ? -2.627 6.98 11.82 1 97.38 117 LEU B CA 1
ATOM 2284 C C . LEU B 1 117 ? -3.352 6.621 10.531 1 97.38 117 LEU B C 1
ATOM 2286 O O . LEU B 1 117 ? -3.254 5.484 10.055 1 97.38 117 LEU B O 1
ATOM 2290 N N . ASP B 1 118 ? -4.059 7.59 10 1 98.06 118 ASP B N 1
ATOM 2291 C CA . ASP B 1 118 ? -4.707 7.352 8.711 1 98.06 118 ASP B CA 1
ATOM 2292 C C . ASP B 1 118 ? -3.678 7.059 7.621 1 98.06 118 ASP B C 1
ATOM 2294 O O . ASP B 1 118 ? -3.908 6.215 6.754 1 98.06 118 ASP B O 1
ATOM 2298 N N . ALA B 1 119 ? -2.615 7.734 7.648 1 97.94 119 ALA B N 1
ATOM 2299 C CA . ALA B 1 119 ? -1.569 7.512 6.656 1 97.94 119 ALA B CA 1
ATOM 2300 C C . ALA B 1 119 ? -0.959 6.117 6.809 1 97.94 119 ALA B C 1
ATOM 2302 O O . ALA B 1 119 ? -0.726 5.426 5.816 1 97.94 119 ALA B O 1
ATOM 2303 N N . VAL B 1 120 ? -0.747 5.691 8.008 1 97.94 120 VAL B N 1
ATOM 2304 C CA . VAL B 1 120 ? -0.179 4.371 8.273 1 97.94 120 VAL B CA 1
ATOM 2305 C C . VAL B 1 120 ? -1.157 3.289 7.816 1 97.94 120 VAL B C 1
ATOM 2307 O O . VAL B 1 120 ? -0.764 2.328 7.152 1 97.94 120 VAL B O 1
ATOM 2310 N N . ILE B 1 121 ? -2.395 3.447 8.141 1 98.62 121 ILE B N 1
ATOM 2311 C CA . ILE B 1 121 ? -3.412 2.471 7.762 1 98.62 121 ILE B CA 1
ATOM 2312 C C . ILE B 1 121 ? -3.557 2.434 6.242 1 98.62 121 ILE B C 1
ATOM 2314 O O . ILE B 1 121 ? -3.793 1.373 5.66 1 98.62 121 ILE B O 1
ATOM 2318 N N . LEU B 1 122 ? -3.41 3.611 5.602 1 98.56 122 LEU B N 1
ATOM 2319 C CA . LEU B 1 122 ? -3.404 3.643 4.141 1 98.56 122 LEU B CA 1
ATOM 2320 C C . LEU B 1 122 ? -2.32 2.727 3.584 1 98.56 122 LEU B C 1
ATOM 2322 O O . LEU B 1 122 ? -2.564 1.975 2.637 1 98.56 122 LEU B O 1
ATOM 2326 N N . GLY B 1 123 ? -1.124 2.775 4.176 1 98.44 123 GLY B N 1
ATOM 2327 C CA . GLY B 1 123 ? -0.055 1.879 3.766 1 98.44 123 GLY B CA 1
ATOM 2328 C C . GLY B 1 123 ? -0.4 0.413 3.953 1 98.44 123 GLY B C 1
ATOM 2329 O O . GLY B 1 123 ? -0.124 -0.412 3.08 1 98.44 123 GLY B O 1
ATOM 2330 N N . VAL B 1 124 ? -1.033 0.101 5.039 1 98.5 124 VAL B N 1
ATOM 2331 C CA . VAL B 1 124 ? -1.406 -1.272 5.359 1 98.5 124 VAL B CA 1
ATOM 2332 C C . VAL B 1 124 ? -2.443 -1.773 4.359 1 98.5 124 VAL B C 1
ATOM 2334 O O . VAL B 1 124 ? -2.287 -2.854 3.781 1 98.5 124 VAL B O 1
ATOM 2337 N N . VAL B 1 125 ? -3.449 -0.969 4.113 1 98.81 125 VAL B N 1
ATOM 2338 C CA . VAL B 1 125 ? -4.52 -1.338 3.193 1 98.81 125 VAL B CA 1
ATOM 2339 C C . VAL B 1 125 ? -3.967 -1.45 1.775 1 98.81 125 VAL B C 1
ATOM 2341 O O . VAL B 1 125 ? -4.293 -2.391 1.048 1 98.81 125 VAL B O 1
ATOM 2344 N N . ALA B 1 126 ? -3.098 -0.538 1.407 1 98.69 126 ALA B N 1
ATOM 2345 C CA . ALA B 1 126 ? -2.521 -0.547 0.065 1 98.69 126 ALA B CA 1
ATOM 2346 C C . ALA B 1 126 ? -1.627 -1.768 -0.139 1 98.69 126 ALA B C 1
ATOM 2348 O O . ALA B 1 126 ? -1.607 -2.355 -1.223 1 98.69 126 ALA B O 1
ATOM 2349 N N . SER B 1 127 ? -0.916 -2.143 0.931 1 98.69 127 SER B N 1
ATOM 2350 C CA . SER B 1 127 ? -0.081 -3.334 0.812 1 98.69 127 SER B CA 1
ATOM 2351 C C . SER B 1 127 ? -0.931 -4.59 0.667 1 98.69 127 SER B C 1
ATOM 2353 O O . SER B 1 127 ? -0.594 -5.488 -0.109 1 98.69 127 SER B O 1
ATOM 2355 N N . ALA B 1 128 ? -2.023 -4.641 1.428 1 98.75 128 ALA B N 1
ATOM 2356 C CA . ALA B 1 128 ? -2.951 -5.762 1.292 1 98.75 128 ALA B CA 1
ATOM 2357 C C . ALA B 1 128 ? -3.602 -5.77 -0.088 1 98.75 128 ALA B C 1
ATOM 2359 O O . ALA B 1 128 ? -3.752 -6.828 -0.703 1 98.75 128 ALA B O 1
ATOM 2360 N N . LEU B 1 129 ? -3.99 -4.613 -0.542 1 98.69 129 LEU B N 1
ATOM 2361 C CA . LEU B 1 129 ? -4.555 -4.457 -1.879 1 98.69 129 LEU B CA 1
ATOM 2362 C C . LEU B 1 129 ? -3.584 -4.965 -2.941 1 98.69 129 LEU B C 1
ATOM 2364 O O . LEU B 1 129 ? -3.977 -5.719 -3.834 1 98.69 129 LEU B O 1
ATOM 2368 N N . GLY B 1 130 ? -2.352 -4.617 -2.834 1 98.69 130 GLY B N 1
ATOM 2369 C CA . GLY B 1 130 ? -1.341 -5.066 -3.777 1 98.69 130 GLY B CA 1
ATOM 2370 C C . GLY B 1 130 ? -1.139 -6.57 -3.764 1 98.69 130 GLY B C 1
ATOM 2371 O O . GLY B 1 130 ? -1.065 -7.203 -4.82 1 98.69 130 GLY B O 1
ATOM 2372 N N . ALA B 1 131 ? -1.057 -7.102 -2.557 1 98.69 131 ALA B N 1
ATOM 2373 C CA . ALA B 1 131 ? -0.87 -8.547 -2.41 1 98.69 131 ALA B CA 1
ATOM 2374 C C . ALA B 1 131 ? -2.045 -9.312 -3.006 1 98.69 131 ALA B C 1
ATOM 2376 O O . ALA B 1 131 ? -1.852 -10.234 -3.807 1 98.69 131 ALA B O 1
ATOM 2377 N N . GLY B 1 132 ? -3.252 -8.914 -2.633 1 98.56 132 GLY B N 1
ATOM 2378 C CA . GLY B 1 132 ? -4.441 -9.586 -3.131 1 98.56 132 GLY B CA 1
ATOM 2379 C C . GLY B 1 132 ? -4.621 -9.445 -4.633 1 98.56 132 GLY B C 1
ATOM 2380 O O . GLY B 1 132 ? -4.973 -10.406 -5.312 1 98.56 132 GLY B O 1
ATOM 2381 N N . ALA B 1 133 ? -4.355 -8.266 -5.117 1 98.44 133 ALA B N 1
ATOM 2382 C CA . ALA B 1 133 ? -4.523 -8.016 -6.547 1 98.44 133 ALA B CA 1
ATOM 2383 C C . ALA B 1 133 ? -3.496 -8.797 -7.363 1 98.44 133 ALA B C 1
ATOM 2385 O O . ALA B 1 133 ? -3.811 -9.312 -8.438 1 98.44 133 ALA B O 1
ATOM 2386 N N . ALA B 1 134 ? -2.281 -8.883 -6.891 1 98.5 134 ALA B N 1
ATOM 2387 C CA . ALA B 1 134 ? -1.228 -9.586 -7.621 1 98.5 134 ALA B CA 1
ATOM 2388 C C . ALA B 1 134 ? -1.532 -11.078 -7.723 1 98.5 134 ALA B C 1
ATOM 2390 O O . ALA B 1 134 ? -1.461 -11.664 -8.805 1 98.5 134 ALA B O 1
ATOM 2391 N N . VAL B 1 135 ? -1.928 -11.648 -6.602 1 98.19 135 VAL B N 1
ATOM 2392 C CA . VAL B 1 135 ? -2.201 -13.086 -6.598 1 98.19 135 VAL B CA 1
ATOM 2393 C C . VAL B 1 135 ? -3.52 -13.359 -7.316 1 98.19 135 VAL B C 1
ATOM 2395 O O . VAL B 1 135 ? -3.65 -14.367 -8.023 1 98.19 135 VAL B O 1
ATOM 2398 N N . GLY B 1 136 ? -4.5 -12.453 -7.102 1 97.69 136 GLY B N 1
ATOM 2399 C CA . GLY B 1 136 ? -5.727 -12.586 -7.867 1 97.69 136 GLY B CA 1
ATOM 2400 C C . GLY B 1 136 ? -5.508 -12.547 -9.367 1 97.69 136 GLY B C 1
ATOM 2401 O O . GLY B 1 136 ? -6.105 -13.328 -10.109 1 97.69 136 GLY B O 1
ATOM 2402 N N . TYR B 1 137 ? -4.68 -11.711 -9.781 1 97.19 137 TYR B N 1
ATOM 2403 C CA . TYR B 1 137 ? -4.359 -11.594 -11.195 1 97.19 137 TYR B CA 1
ATOM 2404 C C . TYR B 1 137 ? -3.662 -12.844 -11.703 1 97.19 137 TYR B C 1
ATOM 2406 O O . TYR B 1 137 ? -3.938 -13.312 -12.812 1 97.19 137 TYR B O 1
ATOM 2414 N N . LEU B 1 138 ? -2.811 -13.383 -10.93 1 96.94 138 LEU B N 1
ATOM 2415 C CA . LEU B 1 138 ? -2.15 -14.641 -11.266 1 96.94 138 LEU B CA 1
ATOM 2416 C C . LEU B 1 138 ? -3.168 -15.766 -11.398 1 96.94 138 LEU B C 1
ATOM 2418 O O . LEU B 1 138 ? -3.025 -16.641 -12.25 1 96.94 138 LEU B O 1
ATOM 2422 N N . GLY B 1 139 ? -4.109 -15.727 -10.508 1 96.69 139 GLY B N 1
ATOM 2423 C CA . GLY B 1 139 ? -5.16 -16.734 -10.617 1 96.69 139 GLY B CA 1
ATOM 2424 C C . GLY B 1 139 ? -5.934 -16.641 -11.914 1 96.69 139 GLY B C 1
ATOM 2425 O O . GLY B 1 139 ? -6.367 -17.672 -12.453 1 96.69 139 GLY B O 1
ATOM 2426 N N . GLU B 1 140 ? -6.105 -15.477 -12.414 1 96.38 140 GLU B N 1
ATOM 2427 C CA . GLU B 1 140 ? -6.887 -15.25 -13.625 1 96.38 140 GLU B CA 1
ATOM 2428 C C . GLU B 1 140 ? -6.055 -15.516 -14.883 1 96.38 140 GLU B C 1
ATOM 2430 O O . GLU B 1 140 ? -6.547 -16.109 -15.844 1 96.38 140 GLU B O 1
ATOM 2435 N N . LYS B 1 141 ? -4.754 -15.086 -14.859 1 96.38 141 LYS B N 1
ATOM 2436 C CA . LYS B 1 141 ? -3.965 -15.102 -16.094 1 96.38 141 LYS B CA 1
ATOM 2437 C C . LYS B 1 141 ? -2.941 -16.234 -16.078 1 96.38 141 LYS B C 1
ATOM 2439 O O . LYS B 1 141 ? -2.443 -16.641 -17.125 1 96.38 141 LYS B O 1
ATOM 2444 N N . GLY B 1 142 ? -2.629 -16.734 -14.836 1 96 142 GLY B N 1
ATOM 2445 C CA . GLY B 1 142 ? -1.545 -17.688 -14.727 1 96 142 GLY B CA 1
ATOM 2446 C C . GLY B 1 142 ? -0.193 -17.109 -15.102 1 96 142 GLY B C 1
ATOM 2447 O O . GLY B 1 142 ? -0.037 -15.898 -15.188 1 96 142 GLY B O 1
ATOM 2448 N N . ASN B 1 143 ? 0.831 -17.984 -15.18 1 95.94 143 ASN B N 1
ATOM 2449 C CA . ASN B 1 143 ? 2.189 -17.641 -15.586 1 95.94 143 ASN B CA 1
ATOM 2450 C C . ASN B 1 143 ? 2.869 -18.812 -16.297 1 95.94 143 ASN B C 1
ATOM 2452 O O . ASN B 1 143 ? 3.344 -19.75 -15.633 1 95.94 143 ASN B O 1
ATOM 2456 N N . SER B 1 144 ? 2.977 -18.734 -17.594 1 92.81 144 SER B N 1
ATOM 2457 C CA . SER B 1 144 ? 3.506 -19.844 -18.375 1 92.81 144 SER B CA 1
ATOM 2458 C C . SER B 1 144 ? 5.02 -19.953 -18.234 1 92.81 144 SER B C 1
ATOM 2460 O O . SER B 1 144 ? 5.59 -21.031 -18.406 1 92.81 144 SER B O 1
ATOM 2462 N N . HIS B 1 145 ? 5.586 -18.875 -17.891 1 90.38 145 HIS B N 1
ATOM 2463 C CA . HIS B 1 145 ? 7.039 -18.875 -17.797 1 90.38 145 HIS B CA 1
ATOM 2464 C C . HIS B 1 145 ? 7.512 -19.734 -16.641 1 90.38 145 HIS B C 1
ATOM 2466 O O . HIS B 1 145 ? 8.609 -20.297 -16.672 1 90.38 145 HIS B O 1
ATOM 2472 N N . VAL B 1 146 ? 6.59 -19.906 -15.641 1 91.31 146 VAL B N 1
ATOM 2473 C CA . VAL B 1 146 ? 6.996 -20.703 -14.492 1 91.31 146 VAL B CA 1
ATOM 2474 C C . VAL B 1 146 ? 6.035 -21.875 -14.305 1 91.31 146 VAL B C 1
ATOM 2476 O O . VAL B 1 146 ? 6.082 -22.562 -13.289 1 91.31 146 VAL B O 1
ATOM 2479 N N . GLY B 1 147 ? 5.09 -22 -15.125 1 91.56 147 GLY B N 1
ATOM 2480 C CA . GLY B 1 147 ? 4.199 -23.156 -15.125 1 91.56 147 GLY B CA 1
ATOM 2481 C C . GLY B 1 147 ? 3.045 -23.016 -14.148 1 91.56 147 GLY B C 1
ATOM 2482 O O . GLY B 1 147 ? 2.543 -24.016 -13.633 1 91.56 147 GLY B O 1
ATOM 2483 N N . TRP B 1 148 ? 2.699 -21.859 -13.742 1 95.12 148 TRP B N 1
ATOM 2484 C CA . TRP B 1 148 ? 1.539 -21.641 -12.883 1 95.12 148 TRP B CA 1
ATOM 2485 C C . TRP B 1 148 ? 0.262 -21.531 -13.711 1 95.12 148 TRP B C 1
ATOM 2487 O O . TRP B 1 148 ? 0.058 -20.547 -14.43 1 95.12 148 TRP B O 1
ATOM 2497 N N . ASN B 1 149 ? -0.631 -22.469 -13.539 1 94.19 149 ASN B N 1
ATOM 2498 C CA . ASN B 1 149 ? -1.865 -22.516 -14.32 1 94.19 149 ASN B CA 1
ATOM 2499 C C . ASN B 1 149 ? -2.906 -21.547 -13.766 1 94.19 149 ASN B C 1
ATOM 2501 O O . ASN B 1 149 ? -2.846 -21.172 -12.594 1 94.19 149 ASN B O 1
ATOM 2505 N N . LYS B 1 150 ? -3.854 -21.234 -14.648 1 94.94 150 LYS B N 1
ATOM 2506 C CA . LYS B 1 150 ? -4.984 -20.406 -14.25 1 94.94 150 LYS B CA 1
ATOM 2507 C C . LYS B 1 150 ? -5.852 -21.109 -13.219 1 94.94 150 LYS B C 1
ATOM 2509 O O . LYS B 1 150 ? -6.094 -22.312 -13.32 1 94.94 150 LYS B O 1
ATOM 2514 N N . VAL B 1 151 ? -6.332 -20.359 -12.336 1 94.56 151 VAL B N 1
ATOM 2515 C CA . VAL B 1 151 ? -7.152 -20.922 -11.266 1 94.56 151 VAL B CA 1
ATOM 2516 C C . VAL B 1 151 ? -8.617 -20.547 -11.492 1 94.56 151 VAL B C 1
ATOM 2518 O O . VAL B 1 151 ? -9.516 -21.312 -11.164 1 94.56 151 VAL B O 1
ATOM 2521 N N . CYS B 1 152 ? -8.805 -19.453 -12.133 1 95.5 152 CYS B N 1
ATOM 2522 C CA . CYS B 1 152 ? -10.148 -18.891 -12.227 1 95.5 152 CYS B CA 1
ATOM 2523 C C . CYS B 1 152 ? -10.969 -19.641 -13.281 1 95.5 152 CYS B C 1
ATOM 2525 O O . CYS B 1 152 ? -12.195 -19.531 -13.305 1 95.5 152 CYS B O 1
ATOM 2527 N N . ASN B 1 153 ? -10.273 -20.359 -14.102 1 93.06 153 ASN B N 1
ATOM 2528 C CA . ASN B 1 153 ? -11 -21.203 -15.055 1 93.06 153 ASN B CA 1
ATOM 2529 C C . ASN B 1 153 ? -11.758 -22.312 -14.352 1 93.06 153 ASN B C 1
ATOM 2531 O O . ASN B 1 153 ? -12.836 -22.719 -14.797 1 93.06 153 ASN B O 1
ATOM 2535 N N . LEU B 1 154 ? -11.234 -22.781 -13.266 1 90.62 154 LEU B N 1
ATOM 2536 C CA . LEU B 1 154 ? -11.836 -23.859 -12.484 1 90.62 154 LEU B CA 1
ATOM 2537 C C . LEU B 1 154 ? -12.688 -23.297 -11.352 1 90.62 154 LEU B C 1
ATOM 2539 O O . LEU B 1 154 ? -13.773 -23.812 -11.078 1 90.62 154 LEU B O 1
ATOM 2543 N N . PHE B 1 155 ? -12.18 -22.219 -10.773 1 94.62 155 PHE B N 1
ATOM 2544 C CA . PHE B 1 155 ? -12.828 -21.641 -9.602 1 94.62 155 PHE B CA 1
ATOM 2545 C C . PHE B 1 155 ? -13.312 -20.234 -9.883 1 94.62 155 PHE B C 1
ATOM 2547 O O . PHE B 1 155 ? -12.836 -19.266 -9.273 1 94.62 155 PHE B O 1
ATOM 2554 N N . ASP B 1 156 ? -14.344 -20.125 -10.664 1 94.25 156 ASP B N 1
ATOM 2555 C CA . ASP B 1 156 ? -14.82 -18.812 -11.117 1 94.25 156 ASP B CA 1
ATOM 2556 C C . ASP B 1 156 ? -15.484 -18.047 -9.977 1 94.25 156 ASP B C 1
ATOM 2558 O O . ASP B 1 156 ? -15.258 -16.844 -9.812 1 94.25 156 ASP B O 1
ATOM 2562 N N . VAL B 1 157 ? -16.328 -18.734 -9.156 1 95.81 157 VAL B N 1
ATOM 2563 C CA . VAL B 1 157 ? -17.016 -18.078 -8.047 1 95.81 157 VAL B CA 1
ATOM 2564 C C . VAL B 1 157 ? -15.992 -17.594 -7.02 1 95.81 157 VAL B C 1
ATOM 2566 O O . VAL B 1 157 ? -16.078 -16.469 -6.531 1 95.81 157 VAL B O 1
ATOM 2569 N N . PHE B 1 158 ? -15.062 -18.422 -6.738 1 96.75 158 PHE B N 1
ATOM 2570 C CA . PHE B 1 158 ? -13.984 -18.062 -5.824 1 96.75 158 PHE B CA 1
ATOM 2571 C C . PHE B 1 158 ? -13.258 -16.812 -6.312 1 96.75 158 PHE B C 1
ATOM 2573 O O . PHE B 1 158 ? -13.078 -15.859 -5.555 1 96.75 158 PHE B O 1
ATOM 2580 N N . CYS B 1 159 ? -12.93 -16.734 -7.562 1 97.12 159 CYS B N 1
ATOM 2581 C CA . CYS B 1 159 ? -12.164 -15.633 -8.125 1 97.12 159 CYS B CA 1
ATOM 2582 C C . CYS B 1 159 ? -13.008 -14.359 -8.172 1 97.12 159 CYS B C 1
ATOM 2584 O O . CYS B 1 159 ? -12.484 -13.258 -8.023 1 97.12 159 CYS B O 1
ATOM 2586 N N . ARG B 1 160 ? -14.312 -14.508 -8.391 1 96.5 160 ARG B N 1
ATOM 2587 C CA . ARG B 1 160 ? -15.203 -13.344 -8.359 1 96.5 160 ARG B CA 1
ATOM 2588 C C . ARG B 1 160 ? -15.227 -12.711 -6.973 1 96.5 160 ARG B C 1
ATOM 2590 O O . ARG B 1 160 ? -15.219 -11.492 -6.84 1 96.5 160 ARG B O 1
ATOM 2597 N N . HIS B 1 161 ? -15.242 -13.539 -5.957 1 97.31 161 HIS B N 1
ATOM 2598 C CA . HIS B 1 161 ? -15.188 -13.047 -4.586 1 97.31 161 HIS B CA 1
ATOM 2599 C C . HIS B 1 161 ? -13.875 -12.32 -4.312 1 97.31 161 HIS B C 1
ATOM 2601 O O . HIS B 1 161 ? -13.867 -11.258 -3.691 1 97.31 161 HIS B O 1
ATOM 2607 N N . ILE B 1 162 ? -12.766 -12.875 -4.801 1 97.94 162 ILE B N 1
ATOM 2608 C CA . ILE B 1 162 ? -11.469 -12.234 -4.629 1 97.94 162 ILE B CA 1
ATOM 2609 C C . ILE B 1 162 ? -11.477 -10.859 -5.293 1 97.94 162 ILE B C 1
ATOM 2611 O O . ILE B 1 162 ? -11.078 -9.867 -4.68 1 97.94 162 ILE B O 1
ATOM 2615 N N . GLY B 1 163 ? -11.961 -10.859 -6.543 1 97.94 163 GLY B N 1
ATOM 2616 C CA . GLY B 1 163 ? -12.008 -9.602 -7.27 1 97.94 163 GLY B CA 1
ATOM 2617 C C . GLY B 1 163 ? -12.844 -8.539 -6.566 1 97.94 163 GLY B C 1
ATOM 2618 O O . GLY B 1 163 ? -12.438 -7.379 -6.484 1 97.94 163 GLY B O 1
ATOM 2619 N N . ALA B 1 164 ? -13.953 -8.93 -6.074 1 98.31 164 ALA B N 1
ATOM 2620 C CA . ALA B 1 164 ? -14.844 -8 -5.371 1 98.31 164 ALA B CA 1
ATOM 2621 C C . ALA B 1 164 ? -14.188 -7.473 -4.098 1 98.31 164 ALA B C 1
ATOM 2623 O O . ALA B 1 164 ? -14.273 -6.281 -3.799 1 98.31 164 ALA B O 1
ATOM 2624 N N . SER B 1 165 ? -13.602 -8.391 -3.41 1 98.69 165 SER B N 1
ATOM 2625 C CA . SER B 1 165 ? -12.938 -7.988 -2.174 1 98.69 165 SER B CA 1
ATOM 2626 C C . SER B 1 165 ? -11.789 -7.016 -2.447 1 98.69 165 SER B C 1
ATOM 2628 O O . SER B 1 165 ? -11.633 -6.02 -1.738 1 98.69 165 SER B O 1
ATOM 2630 N N . VAL B 1 166 ? -11.031 -7.254 -3.445 1 98.5 166 VAL B N 1
ATOM 2631 C CA . VAL B 1 166 ? -9.922 -6.391 -3.832 1 98.5 166 VAL B CA 1
ATOM 2632 C C . VAL B 1 166 ? -10.461 -5.027 -4.266 1 98.5 166 VAL B C 1
ATOM 2634 O O . VAL B 1 166 ? -9.898 -3.99 -3.902 1 98.5 166 VAL B O 1
ATOM 2637 N N . PHE B 1 167 ? -11.539 -5.012 -5.004 1 98.31 167 PHE B N 1
ATOM 2638 C CA . PHE B 1 167 ? -12.164 -3.76 -5.43 1 98.31 167 PHE B CA 1
ATOM 2639 C C . PHE B 1 167 ? -12.602 -2.936 -4.227 1 98.31 167 PHE B C 1
ATOM 2641 O O . PHE B 1 167 ? -12.367 -1.728 -4.176 1 98.31 167 PHE B O 1
ATOM 2648 N N . LEU B 1 168 ? -13.188 -3.592 -3.279 1 98.69 168 LEU B N 1
ATOM 2649 C CA . LEU B 1 168 ? -13.648 -2.908 -2.076 1 98.69 168 LEU B CA 1
ATOM 2650 C C . LEU B 1 168 ? -12.477 -2.332 -1.292 1 98.69 168 LEU B C 1
ATOM 2652 O O . LEU B 1 168 ? -12.586 -1.256 -0.702 1 98.69 168 LEU B O 1
ATOM 2656 N N . SER B 1 169 ? -11.375 -3.051 -1.307 1 98.62 169 SER B N 1
ATOM 2657 C CA . SER B 1 169 ? -10.203 -2.537 -0.6 1 98.62 169 SER B CA 1
ATOM 2658 C C . SER B 1 169 ? -9.602 -1.338 -1.324 1 98.62 169 SER B C 1
ATOM 2660 O O . SER B 1 169 ? -9.055 -0.436 -0.69 1 98.62 169 SER B O 1
ATOM 2662 N N . LEU B 1 170 ? -9.711 -1.311 -2.625 1 98.56 170 LEU B N 1
ATOM 2663 C CA . LEU B 1 170 ? -9.305 -0.134 -3.381 1 98.56 170 LEU B CA 1
ATOM 2664 C C . LEU B 1 170 ? -10.133 1.082 -2.992 1 98.56 170 LEU B C 1
ATOM 2666 O O . LEU B 1 170 ? -9.594 2.17 -2.781 1 98.56 170 LEU B O 1
ATOM 2670 N N . VAL B 1 171 ? -11.375 0.864 -2.861 1 98.62 171 VAL B N 1
ATOM 2671 C CA . VAL B 1 171 ? -12.273 1.932 -2.426 1 98.62 171 VAL B CA 1
ATOM 2672 C C . VAL B 1 171 ? -11.859 2.416 -1.037 1 98.62 171 VAL B C 1
ATOM 2674 O O . VAL B 1 171 ? -11.805 3.621 -0.785 1 98.62 171 VAL B O 1
ATOM 2677 N N . ALA B 1 172 ? -11.555 1.472 -0.203 1 98.69 172 ALA B N 1
ATOM 2678 C CA . ALA B 1 172 ? -11.125 1.822 1.146 1 98.69 172 ALA B CA 1
ATOM 2679 C C . ALA B 1 172 ? -9.859 2.678 1.11 1 98.69 172 ALA B C 1
ATOM 2681 O O . ALA B 1 172 ? -9.742 3.66 1.848 1 98.69 172 ALA B O 1
ATOM 2682 N N . ALA B 1 173 ? -8.938 2.344 0.245 1 98.75 173 ALA B N 1
ATOM 2683 C CA . ALA B 1 173 ? -7.703 3.107 0.123 1 98.75 173 ALA B CA 1
ATOM 2684 C C . ALA B 1 173 ? -7.98 4.539 -0.326 1 98.75 173 ALA B C 1
ATOM 2686 O O . ALA B 1 173 ? -7.383 5.484 0.191 1 98.75 173 ALA B O 1
ATOM 2687 N N . ILE B 1 174 ? -8.844 4.664 -1.218 1 98.5 174 ILE B N 1
ATOM 2688 C CA . ILE B 1 174 ? -9.219 5.984 -1.724 1 98.5 174 ILE B CA 1
ATOM 2689 C C . ILE B 1 174 ? -9.852 6.805 -0.604 1 98.5 174 ILE B C 1
ATOM 2691 O O . ILE B 1 174 ? -9.539 7.988 -0.441 1 98.5 174 ILE B O 1
ATOM 2695 N N . ILE B 1 175 ? -10.703 6.219 0.16 1 98.62 175 ILE B N 1
ATOM 2696 C CA . ILE B 1 175 ? -11.344 6.887 1.288 1 98.62 175 ILE B CA 1
ATOM 2697 C C . ILE B 1 175 ? -10.281 7.375 2.27 1 98.62 175 ILE B C 1
ATOM 2699 O O . ILE B 1 175 ? -10.359 8.5 2.773 1 98.62 175 ILE B O 1
ATOM 2703 N N . LEU B 1 176 ? -9.312 6.535 2.486 1 98.56 176 LEU B N 1
ATOM 2704 C CA . LEU B 1 176 ? -8.25 6.891 3.426 1 98.56 176 LEU B CA 1
ATOM 2705 C C . LEU B 1 176 ? -7.461 8.094 2.92 1 98.56 176 LEU B C 1
ATOM 2707 O O . LEU B 1 176 ? -7.055 8.953 3.709 1 98.56 176 LEU B O 1
ATOM 2711 N N . VAL B 1 177 ? -7.246 8.188 1.65 1 98.19 177 VAL B N 1
ATOM 2712 C CA . VAL B 1 177 ? -6.566 9.352 1.084 1 98.19 177 VAL B CA 1
ATOM 2713 C C . VAL B 1 177 ? -7.379 10.609 1.365 1 98.19 177 VAL B C 1
ATOM 2715 O O . VAL B 1 177 ? -6.82 11.641 1.766 1 98.19 177 VAL B O 1
ATOM 2718 N N . PHE B 1 178 ? -8.609 10.516 1.23 1 98.06 178 PHE B N 1
ATOM 2719 C CA . PHE B 1 178 ? -9.469 11.664 1.484 1 98.06 178 PHE B CA 1
ATOM 2720 C C . PHE B 1 178 ? -9.453 12.039 2.961 1 98.06 178 PHE B C 1
ATOM 2722 O O . PHE B 1 178 ? -9.492 13.219 3.307 1 98.06 178 PHE B O 1
ATOM 2729 N N . LEU B 1 179 ? -9.43 11.078 3.775 1 97.69 179 LEU B N 1
ATOM 2730 C CA . LEU B 1 179 ? -9.359 11.359 5.207 1 97.69 179 LEU B CA 1
ATOM 2731 C C . LEU B 1 179 ? -8.062 12.086 5.555 1 97.69 179 LEU B C 1
ATOM 2733 O O . LEU B 1 179 ? -8.078 13.047 6.328 1 97.69 179 LEU B O 1
ATOM 2737 N N . VAL B 1 180 ? -7.004 11.633 4.988 1 97.62 180 VAL B N 1
ATOM 2738 C CA . VAL B 1 180 ? -5.727 12.305 5.199 1 97.62 180 VAL B CA 1
ATOM 2739 C C . VAL B 1 180 ? -5.809 13.742 4.695 1 97.62 180 VAL B C 1
ATOM 2741 O O . VAL B 1 180 ? -5.348 14.672 5.367 1 97.62 180 VAL B O 1
ATOM 2744 N N . LEU B 1 181 ? -6.457 13.906 3.605 1 96.56 181 LEU B N 1
ATOM 2745 C CA . LEU B 1 181 ? -6.594 15.227 3.008 1 96.56 181 LEU B CA 1
ATOM 2746 C C . LEU B 1 181 ? -7.414 16.156 3.902 1 96.56 181 LEU B C 1
ATOM 2748 O O . LEU B 1 181 ? -7.047 17.312 4.109 1 96.56 181 LEU B O 1
ATOM 2752 N N . ILE B 1 182 ? -8.445 15.656 4.43 1 94.69 182 ILE B N 1
ATOM 2753 C CA . ILE B 1 182 ? -9.32 16.453 5.277 1 94.69 182 ILE B CA 1
ATOM 2754 C C . ILE B 1 182 ? -8.578 16.875 6.539 1 94.69 182 ILE B C 1
ATOM 2756 O O . ILE B 1 182 ? -8.617 18.047 6.93 1 94.69 182 ILE B O 1
ATOM 2760 N N . SER B 1 183 ? -7.934 15.953 7.141 1 94.44 183 SER B N 1
ATOM 2761 C CA . SER B 1 183 ? -7.188 16.266 8.352 1 94.44 183 SER B CA 1
ATOM 2762 C C . SER B 1 183 ? -6.043 17.234 8.07 1 94.44 183 SER B C 1
ATOM 2764 O O . SER B 1 183 ? -5.793 18.141 8.852 1 94.44 183 SER B O 1
ATOM 2766 N N . ALA B 1 184 ? -5.398 17 6.977 1 94.44 184 ALA B N 1
ATOM 2767 C CA . ALA B 1 184 ? -4.305 17.891 6.598 1 94.44 184 ALA B CA 1
ATOM 2768 C C . ALA B 1 184 ? -4.82 19.297 6.293 1 94.44 184 ALA B C 1
ATOM 2770 O O . ALA B 1 184 ? -4.195 20.297 6.676 1 94.44 184 ALA B O 1
ATOM 2771 N N . TYR B 1 185 ? -5.883 19.359 5.672 1 93.31 185 TYR B N 1
ATOM 2772 C CA . TYR B 1 185 ? -6.473 20.656 5.34 1 93.31 185 TYR B CA 1
ATOM 2773 C C . TYR B 1 185 ? -6.91 21.391 6.598 1 93.31 185 TYR B C 1
ATOM 2775 O O . TYR B 1 185 ? -6.727 22.609 6.703 1 93.31 185 TYR B O 1
ATOM 2783 N N . SER B 1 186 ? -7.48 20.703 7.477 1 91.75 186 SER B N 1
ATOM 2784 C CA . SER B 1 186 ? -7.895 21.312 8.734 1 91.75 186 SER B CA 1
ATOM 2785 C C . SER B 1 186 ? -6.699 21.859 9.508 1 91.75 186 SER B C 1
ATOM 2787 O O . SER B 1 186 ? -6.766 22.969 10.062 1 91.75 186 SER B O 1
ATOM 2789 N N . LEU B 1 187 ? -5.703 21.125 9.516 1 89.88 187 LEU B N 1
ATOM 2790 C CA . LEU B 1 187 ? -4.492 21.594 10.18 1 89.88 187 LEU B CA 1
ATOM 2791 C C . LEU B 1 187 ? -3.891 22.781 9.438 1 89.88 187 LEU B C 1
ATOM 2793 O O . LEU B 1 187 ? -3.41 23.734 10.062 1 89.88 187 LEU B O 1
ATOM 2797 N N . TYR B 1 188 ? -3.918 22.719 8.156 1 90.06 188 TYR B N 1
ATOM 2798 C CA . TYR B 1 188 ? -3.426 23.797 7.301 1 90.06 188 TYR B CA 1
ATOM 2799 C C . TYR B 1 188 ? -4.184 25.094 7.566 1 90.06 188 TYR B C 1
ATOM 2801 O O . TYR B 1 188 ? -3.572 26.156 7.723 1 90.06 188 TYR B O 1
ATOM 2809 N N . ARG B 1 189 ? -5.438 25.016 7.68 1 89.25 189 ARG B N 1
ATOM 2810 C CA . ARG B 1 189 ? -6.27 26.203 7.914 1 89.25 189 ARG B CA 1
ATOM 2811 C C . ARG B 1 189 ? -5.988 26.797 9.281 1 89.25 189 ARG B C 1
ATOM 2813 O O . ARG B 1 189 ? -6.043 28.016 9.453 1 89.25 189 ARG B O 1
ATOM 2820 N N . ARG B 1 190 ? -5.648 26 10.141 1 86.12 190 ARG B N 1
ATOM 2821 C CA . ARG B 1 190 ? -5.375 26.469 11.492 1 86.12 190 ARG B CA 1
ATOM 2822 C C . ARG B 1 190 ? -3.977 27.062 11.594 1 86.12 190 ARG B C 1
ATOM 2824 O O . ARG B 1 190 ? -3.662 27.766 12.562 1 86.12 190 ARG B O 1
ATOM 2831 N N . SER B 1 191 ? -3.227 26.719 10.703 1 83.25 191 SER B N 1
ATOM 2832 C CA . SER B 1 191 ? -1.844 27.188 10.727 1 83.25 191 SER B CA 1
ATOM 2833 C C . SER B 1 191 ? -1.691 28.5 9.969 1 83.25 191 SER B C 1
ATOM 2835 O O . SER B 1 191 ? -0.609 29.094 9.961 1 83.25 191 SER B O 1
ATOM 2837 N N . LEU B 1 192 ? -2.736 28.984 9.281 1 81 192 LEU B N 1
ATOM 2838 C CA . LEU B 1 192 ? -2.705 30.266 8.586 1 81 192 LEU B CA 1
ATOM 2839 C C . LEU B 1 192 ? -3.018 31.406 9.547 1 81 192 LEU B C 1
ATOM 2841 O O . LEU B 1 192 ? -3.791 31.234 10.492 1 81 192 LEU B O 1
#

Solvent-accessible surface area (backbone atoms only — not comparable to full-atom values): 19719 Å² total; per-residue (Å²): 133,86,78,82,76,79,75,75,75,72,77,73,75,74,77,66,75,78,69,74,54,68,64,57,48,51,50,49,33,51,48,28,48,47,38,25,54,32,29,48,50,19,41,50,38,35,73,63,21,59,39,78,42,73,42,72,86,44,98,87,46,80,60,46,77,44,62,46,48,42,84,74,32,71,38,44,43,48,23,43,53,40,36,48,52,48,24,53,49,26,50,54,50,27,58,53,38,51,51,29,56,74,62,71,53,76,54,68,68,58,40,48,53,49,32,51,51,36,44,53,46,27,25,44,38,19,17,24,34,19,11,36,45,34,54,50,47,35,28,63,69,28,34,78,83,74,57,27,62,52,41,32,86,77,35,48,70,28,45,50,26,47,52,51,18,39,50,32,40,51,52,34,37,52,48,33,52,50,50,32,45,51,35,47,48,53,38,48,61,44,40,103,134,85,76,82,76,78,74,73,76,71,76,72,76,73,76,65,74,80,70,76,52,68,62,57,49,51,50,50,36,53,48,28,48,47,38,25,54,31,29,49,50,20,42,50,37,34,74,64,21,59,40,77,43,73,43,70,87,43,98,87,45,80,58,47,78,44,65,45,47,41,82,73,33,70,38,43,44,47,23,44,52,39,35,47,54,46,22,52,50,26,50,54,50,28,55,52,39,52,52,30,56,74,63,72,53,78,54,69,67,58,40,48,52,49,30,51,50,37,45,52,46,26,26,43,38,20,17,24,36,19,12,34,45,35,54,50,47,35,28,62,69,27,35,79,82,74,57,28,61,54,42,31,84,78,36,46,69,28,44,51,26,46,51,50,18,37,51,32,40,49,50,34,36,53,49,33,52,49,51,31,45,53,36,48,47,52,38,47,61,46,42,102

Organism: Vanilla planifolia (NCBI:txid51239)